Protein AF-0000000083341032 (afdb_homodimer)

Nearest PDB structures (foldseek):
  3cwc-assembly1_B  TM=8.552E-01  e=5.521E-48  Salmonella enterica subsp. enterica serovar Typhimurium str. LT2
  3cwc-assembly1_A  TM=8.617E-01  e=7.287E-45  Salmonella enterica subsp. enterica serovar Typhimurium str. LT2
  1to6-assembly1_A  TM=8.895E-01  e=3.677E-39  Neisseria meningitidis serogroup A
  4n9q-assembly1_A  TM=3.376E-01  e=5.194E-02  Pseudomonas aeruginosa PAO1
  8jbt-assembly1_A  TM=3.805E-01  e=2.911E+00  Chloracidobacterium thermophilum

Sequence (762 aa):
MTTYLIAPDSFKGSLEAHQFCQIAENVIQQINPQAKVISRPMSDGGEGFVDSFIHAGVAERQSLWVSGPLGRRVKANFAWQADSKTAIIEMAQASGITKVRREELNPLSTHSFGTGQLIEAAIELGAENIILGLGGSATNDGGAGALMALGIEMLDANNKPIGLGGRSLSDIAKIAPVPSKLKRLNWKIACDVTNPLLGEDGATAVFGPQKGATTEQLNALENAMHNYANVLEQHSQKTVRDHAGAGAAGGMAAGFMALFDAELVPGFELLQQTLQLNSLLEQHQVDWIITGEGRMDEQTRFGKLPLRIAQLGQQYQVPSIAICGSLGCGVNELPEFKAIFSIVNQILSETEAMQHAPYLLEQTLSSIIALLECNASNAENMTTYLIAPDSFKGSLEAHQFCQIAENVIQQINPQAKVISRPMSDGGEGFVDSFIHAGVAERQSLWVSGPLGRRVKANFAWQADSKTAIIEMAQASGITKVRREELNPLSTHSFGTGQLIEAAIELGAENIILGLGGSATNDGGAGALMALGIEMLDANNKPIGLGGRSLSDIAKIAPVPSKLKRLNWKIACDVTNPLLGEDGATAVFGPQKGATTEQLNALENAMHNYANVLEQHSQKTVRDHAGAGAAGGMAAGFMALFDAELVPGFELLQQTLQLNSLLEQHQVDWIITGEGRMDEQTRFGKLPLRIAQLGQQYQVPSIAICGSLGCGVNELPEFKAIFSIVNQILSETEAMQHAPYLLEQTLSSIIALLECNASNAEN

InterPro domains:
  IPR004381 Glycerate kinase [PF02595] (5-372)
  IPR004381 Glycerate kinase [PIRSF006078] (3-371)
  IPR004381 Glycerate kinase [PTHR21599] (5-375)
  IPR004381 Glycerate kinase [TIGR00045] (5-373)
  IPR018193 Glycerate kinase, flavodoxin-like fold [G3DSA:3.90.1510.10] (43-275)
  IPR018197 Glycerate kinase, restriction-enzyme-like fold [G3DSA:3.40.50.10350] (5-362)
  IPR036129 Glycerate kinase superfamily [SSF110738] (4-372)

pLDDT: mean 92.73, std 9.0, range [33.53, 98.75]

Foldseek 3Di:
DAEEEEEACAAPLFGHQVLLLVLLVVLLCVQPVPYHYHYQYADFLAPCLQVRCVVLVQWDKDWDWFAAQQGDIAIAIWTAHPVQLEIEEEQCRGFFLVVDDPVRQDQQRGASLRSLVVVVVSVVVPHQEYEHRQPRGLYQQLNQNSQVNVPKFFQFPVRHGFDGGLLRLQRGDAIDDDDVSLQRGAAEYRFDFFFFCADCRHLLNPVVVVSPADPVRSVSSRNSSVSNQVRLCVVQVDRRRNGTRCRGNNRNNSNCCRRRVYHYDGSLVVSCVSSVVVVVLVVDPHQEYEYEYAEDAPCVVVPDNQLVVLVSCVVSVHAYEYEYQYYHDACVSRVSHPHYYHLDDDDDDPVVSSHCVSVSSSVVSNVVSNVVVVVVVVVVD/DAEEEEEACAAPLFGHQVLLLVLLVVLLCVQPVPYHYHYQYADFLAPCLQVRLVVLVQWDKDWDWFAAQQGDIAIAIWTAHPVQLEIEEEQCRGFFLVVADPVGQDQQRTASLRSLVVVVVSVVVPHQEYEHRQPRGLYQQLNQNSQVNVPKFFQFPVRDGFDGGLLRLQRGDAIHDDDVSLQRGAAEYRFDFFFFCADCRHLLNPVVVVSPADPVRSVSSRNSSVSNQVRLCVVQVDRRRNGTRCRGNNRNNVNCCSRRVYHYDGSLVVSCVSSVVVVVLVVDPHQEYEYEYAEDAPCVVVPDNQLVVLVSCVVSVHAYEYEYQYYHDACVSRVSHPHYYHLDDDDDDPVVSSHCVSVSSSVVSNVVSNVVVVVVVVVVD

Organism: NCBI:txid2580412

Structure (mmCIF, N/CA/C/O backbone):
data_AF-0000000083341032-model_v1
#
loop_
_entity.id
_entity.type
_entity.pdbx_description
1 polymer 'Glycerate kinase'
#
loop_
_atom_site.group_PDB
_atom_site.id
_atom_site.type_symbol
_atom_site.label_atom_id
_atom_site.label_alt_id
_atom_site.label_comp_id
_atom_site.label_asym_id
_atom_site.label_entity_id
_atom_site.label_seq_id
_atom_site.pdbx_PDB_ins_code
_atom_site.Cartn_x
_atom_site.Cartn_y
_atom_site.Cartn_z
_atom_site.occupancy
_atom_site.B_iso_or_equiv
_atom_site.auth_seq_id
_atom_site.auth_comp_id
_atom_site.auth_asym_id
_atom_site.auth_atom_id
_atom_site.pdbx_PDB_model_num
ATOM 1 N N . MET A 1 1 ? -28.641 7.266 -1.596 1 83.5 1 MET A N 1
ATOM 2 C CA . MET A 1 1 ? -27.516 8.055 -2.088 1 83.5 1 MET A CA 1
ATOM 3 C C . MET A 1 1 ? -26.391 8.117 -1.051 1 83.5 1 MET A C 1
ATOM 5 O O . MET A 1 1 ? -26.625 8.469 0.104 1 83.5 1 MET A O 1
ATOM 9 N N . THR A 1 2 ? -25.25 7.574 -1.378 1 92.31 2 THR A N 1
ATOM 10 C CA . THR A 1 2 ? -24.156 7.543 -0.421 1 92.31 2 THR A CA 1
ATOM 11 C C . THR A 1 2 ? -23.516 8.922 -0.283 1 92.31 2 THR A C 1
ATOM 13 O O . THR A 1 2 ? -23.312 9.617 -1.28 1 92.31 2 THR A O 1
ATOM 16 N N . THR A 1 3 ? -23.375 9.422 0.926 1 95.94 3 THR A N 1
ATOM 17 C CA . THR A 1 3 ? -22.75 10.719 1.201 1 95.94 3 THR A CA 1
ATOM 18 C C . THR A 1 3 ? -21.375 10.531 1.836 1 95.94 3 THR A C 1
ATOM 20 O O . THR A 1 3 ? -21.234 9.828 2.842 1 95.94 3 THR A O 1
ATOM 23 N N . TYR A 1 4 ? -20.391 11.195 1.211 1 97 4 TYR A N 1
ATOM 24 C CA . TYR A 1 4 ? -19.016 11.117 1.686 1 97 4 TYR A CA 1
ATOM 25 C C . TYR A 1 4 ? -18.562 12.461 2.248 1 97 4 TYR A C 1
ATOM 27 O O . TYR A 1 4 ? -18.797 13.508 1.641 1 97 4 TYR A O 1
ATOM 35 N N . LEU A 1 5 ? -17.969 12.477 3.412 1 96.5 5 LEU A N 1
ATOM 36 C CA . LEU A 1 5 ? -17.172 13.602 3.902 1 96.5 5 LEU A CA 1
ATOM 37 C C . LEU A 1 5 ? -15.68 13.352 3.701 1 96.5 5 LEU A C 1
ATOM 39 O O . LEU A 1 5 ? -15.125 12.398 4.262 1 96.5 5 LEU A O 1
ATOM 43 N N . ILE A 1 6 ? -15.055 14.188 2.867 1 97.19 6 ILE A N 1
ATOM 44 C CA . ILE A 1 6 ? -13.617 14.109 2.623 1 97.19 6 ILE A CA 1
ATOM 45 C C . ILE A 1 6 ? -12.898 15.18 3.438 1 97.19 6 ILE A C 1
ATOM 47 O O . ILE A 1 6 ? -13.031 16.375 3.16 1 97.19 6 ILE A O 1
ATOM 51 N N . ALA A 1 7 ? -12.125 14.734 4.477 1 94.69 7 ALA A N 1
ATOM 52 C CA . ALA A 1 7 ? -11.508 15.68 5.395 1 94.69 7 ALA A CA 1
ATOM 53 C C . ALA A 1 7 ? -10.062 15.289 5.691 1 94.69 7 ALA A C 1
ATOM 55 O O . ALA A 1 7 ? -9.711 15.016 6.84 1 94.69 7 ALA A O 1
ATOM 56 N N . PRO A 1 8 ? -9.172 15.391 4.695 1 95.38 8 PRO A N 1
ATOM 57 C CA . PRO A 1 8 ? -7.773 14.977 4.867 1 95.38 8 PRO A CA 1
ATOM 58 C C . PRO A 1 8 ? -6.867 16.125 5.301 1 95.38 8 PRO A C 1
ATOM 60 O O . PRO A 1 8 ? -7.238 17.297 5.164 1 95.38 8 PRO A O 1
ATOM 63 N N . ASP A 1 9 ? -5.746 15.727 5.883 1 90.75 9 ASP A N 1
ATOM 64 C CA . ASP A 1 9 ? -4.602 16.625 5.98 1 90.75 9 ASP A CA 1
ATOM 65 C C . ASP A 1 9 ? -3.725 16.547 4.734 1 90.75 9 ASP A C 1
ATOM 67 O O . ASP A 1 9 ? -3.926 15.664 3.887 1 90.75 9 ASP A O 1
ATOM 71 N N . SER A 1 10 ? -2.826 17.469 4.656 1 89.19 10 SER A N 1
ATOM 72 C CA . SER A 1 10 ? -1.879 17.422 3.549 1 89.19 10 SER A CA 1
ATOM 73 C C . SER A 1 10 ? -0.861 16.312 3.74 1 89.19 10 SER A C 1
ATOM 75 O O . SER A 1 10 ? -0.614 15.867 4.867 1 89.19 10 SER A O 1
ATOM 77 N N . PHE A 1 11 ? -0.47 15.727 2.588 1 91.5 11 PHE A N 1
ATOM 78 C CA . PHE A 1 11 ? 0.747 14.93 2.586 1 91.5 11 PHE A CA 1
ATOM 79 C C . PHE A 1 11 ? 1.978 15.812 2.41 1 91.5 11 PHE A C 1
ATOM 81 O O . PHE A 1 11 ? 2.326 16.172 1.288 1 91.5 11 PHE A O 1
ATOM 88 N N . LYS A 1 12 ? 2.578 16.125 3.494 1 77.88 12 LYS A N 1
ATOM 89 C CA . LYS A 1 12 ? 3.633 17.141 3.51 1 77.88 12 LYS A CA 1
ATOM 90 C C . LYS A 1 12 ? 4.633 16.906 2.379 1 77.88 12 LYS A C 1
ATOM 92 O O . LYS A 1 12 ? 5.203 15.828 2.258 1 77.88 12 LYS A O 1
ATOM 97 N N . GLY A 1 13 ? 4.766 17.875 1.498 1 77.56 13 GLY A N 1
ATOM 98 C CA . GLY A 1 13 ? 5.75 17.844 0.428 1 77.56 13 GLY A CA 1
ATOM 99 C C . GLY A 1 13 ? 5.281 17.094 -0.798 1 77.56 13 GLY A C 1
ATOM 100 O O . GLY A 1 13 ? 6 17.016 -1.798 1 77.56 13 GLY A O 1
ATOM 101 N N . SER A 1 14 ? 4.105 16.578 -0.773 1 88.06 14 SER A N 1
ATOM 102 C CA . SER A 1 14 ? 3.719 15.688 -1.86 1 88.06 14 SER A CA 1
ATOM 103 C C . SER A 1 14 ? 2.314 16 -2.363 1 88.06 14 SER A C 1
ATOM 105 O O . SER A 1 14 ? 2.092 16.125 -3.57 1 88.06 14 SER A O 1
ATOM 107 N N . LEU A 1 15 ? 1.369 16.156 -1.461 1 91.75 15 LEU A N 1
ATOM 108 C CA . LEU A 1 15 ? -0.033 16.328 -1.826 1 91.75 15 LEU A CA 1
ATOM 109 C C . LEU A 1 15 ? -0.73 17.297 -0.876 1 91.75 15 LEU A C 1
ATOM 111 O O . LEU A 1 15 ? -0.758 17.078 0.336 1 91.75 15 LEU A O 1
ATOM 115 N N . GLU A 1 16 ? -1.306 18.375 -1.397 1 90.19 16 GLU A N 1
ATOM 116 C CA . GLU A 1 16 ? -2.088 19.297 -0.583 1 90.19 16 GLU A CA 1
ATOM 117 C C . GLU A 1 16 ? -3.453 18.703 -0.237 1 90.19 16 GLU A C 1
ATOM 119 O O . GLU A 1 16 ? -3.984 17.875 -0.98 1 90.19 16 GLU A O 1
ATOM 124 N N . ALA A 1 17 ? -4 19.203 0.824 1 92.62 17 ALA A N 1
ATOM 125 C CA . ALA A 1 17 ? -5.281 18.672 1.289 1 92.62 17 ALA A CA 1
ATOM 126 C C . ALA A 1 17 ? -6.375 18.891 0.246 1 92.62 17 ALA A C 1
ATOM 128 O O . ALA A 1 17 ? -7.207 18 0.019 1 92.62 17 ALA A O 1
ATOM 129 N N . HIS A 1 18 ? -6.379 20.016 -0.402 1 91.38 18 HIS A N 1
ATOM 130 C CA . HIS A 1 18 ? -7.418 20.297 -1.389 1 91.38 18 HIS A CA 1
ATOM 131 C C . HIS A 1 18 ? -7.266 19.406 -2.613 1 91.38 18 HIS A C 1
ATOM 133 O O . HIS A 1 18 ? -8.266 19.016 -3.232 1 91.38 18 HIS A O 1
ATOM 139 N N . GLN A 1 19 ? -6.031 19.062 -2.945 1 93.88 19 GLN A N 1
ATOM 140 C CA . GLN A 1 19 ? -5.801 18.125 -4.047 1 93.88 19 GLN A CA 1
ATOM 141 C C . GLN A 1 19 ? -6.352 16.75 -3.725 1 93.88 19 GLN A C 1
ATOM 143 O O . GLN A 1 19 ? -6.961 16.094 -4.578 1 93.88 19 GLN A O 1
ATOM 148 N N . PHE A 1 20 ? -6.082 16.391 -2.516 1 97 20 PHE A N 1
ATOM 149 C CA . PHE A 1 20 ? -6.664 15.133 -2.049 1 97 20 PHE A CA 1
ATOM 150 C C . PHE A 1 20 ? -8.18 15.141 -2.24 1 97 20 PHE A C 1
ATOM 152 O O . PHE A 1 20 ? -8.742 14.195 -2.799 1 97 20 PHE A O 1
ATOM 159 N N . CYS A 1 21 ? -8.844 16.156 -1.819 1 96.62 21 CYS A N 1
ATOM 160 C CA . CYS A 1 21 ? -10.289 16.297 -1.922 1 96.62 21 CYS A CA 1
ATOM 161 C C . CYS A 1 21 ? -10.742 16.219 -3.375 1 96.62 21 CYS A C 1
ATOM 163 O O . CYS A 1 21 ? -11.711 15.531 -3.697 1 96.62 21 CYS A O 1
ATOM 165 N N . GLN A 1 22 ? -10.023 16.891 -4.199 1 96.06 22 GLN A N 1
ATOM 166 C CA . GLN A 1 22 ? -10.391 16.922 -5.609 1 96.06 22 GLN A CA 1
ATOM 167 C C . GLN A 1 22 ? -10.281 15.531 -6.234 1 96.06 22 GLN A C 1
ATOM 169 O O . GLN A 1 22 ? -11.18 15.102 -6.969 1 96.06 22 GLN A O 1
ATOM 174 N N . ILE A 1 23 ? -9.227 14.836 -5.957 1 98 23 ILE A N 1
ATOM 175 C CA . ILE A 1 23 ? -9.008 13.492 -6.484 1 98 23 ILE A CA 1
ATOM 176 C C . ILE A 1 23 ? -10.102 12.555 -5.977 1 98 23 ILE A C 1
ATOM 178 O O . ILE A 1 23 ? -10.68 11.789 -6.75 1 98 23 ILE A O 1
ATOM 182 N N . ALA A 1 24 ? -10.391 12.648 -4.691 1 98.5 24 ALA A N 1
ATOM 183 C CA . ALA A 1 24 ? -11.422 11.805 -4.098 1 98.5 24 ALA A CA 1
ATOM 184 C C . ALA A 1 24 ? -12.781 12.078 -4.734 1 98.5 24 ALA A C 1
ATOM 186 O O . ALA A 1 24 ? -13.516 11.148 -5.066 1 98.5 24 ALA A O 1
ATOM 187 N N . GLU A 1 25 ? -13.117 13.336 -4.875 1 97.75 25 GLU A N 1
ATOM 188 C CA . GLU A 1 25 ? -14.391 13.711 -5.484 1 97.75 25 GLU A CA 1
ATOM 189 C C . GLU A 1 25 ? -14.508 13.148 -6.898 1 97.75 25 GLU A C 1
ATOM 191 O O . GLU A 1 25 ? -15.539 12.586 -7.262 1 97.75 25 GLU A O 1
ATOM 196 N N . ASN A 1 26 ? -13.461 13.305 -7.648 1 98.12 26 ASN A N 1
ATOM 197 C CA . ASN A 1 26 ? -13.461 12.805 -9.023 1 98.12 26 ASN A CA 1
ATOM 198 C C . ASN A 1 26 ? -13.656 11.297 -9.062 1 98.12 26 ASN A C 1
ATOM 200 O O . ASN A 1 26 ? -14.477 10.789 -9.844 1 98.12 26 ASN A O 1
ATOM 204 N N . VAL A 1 27 ? -12.898 10.57 -8.258 1 98.06 27 VAL A N 1
ATOM 205 C CA . VAL A 1 27 ? -12.977 9.117 -8.227 1 98.06 27 VAL A CA 1
ATOM 206 C C . VAL A 1 27 ? -14.383 8.68 -7.812 1 98.06 27 VAL A C 1
ATOM 208 O O . VAL A 1 27 ? -14.984 7.805 -8.438 1 98.06 27 VAL A O 1
ATOM 211 N N . ILE A 1 28 ? -14.977 9.297 -6.762 1 98 28 ILE A N 1
ATOM 212 C CA . ILE A 1 28 ? -16.297 8.945 -6.242 1 98 28 ILE A CA 1
ATOM 213 C C . ILE A 1 28 ? -17.359 9.195 -7.309 1 98 28 ILE A C 1
ATOM 215 O O . ILE A 1 28 ? -18.203 8.344 -7.566 1 98 28 ILE A O 1
ATOM 219 N N . GLN A 1 29 ? -17.25 10.328 -7.973 1 97.44 29 GLN A N 1
ATOM 220 C CA . GLN A 1 29 ? -18.25 10.703 -8.961 1 97.44 29 GLN A CA 1
ATOM 221 C C . GLN A 1 29 ? -18.172 9.82 -10.203 1 97.44 29 GLN A C 1
ATOM 223 O O . GLN A 1 29 ? -19.188 9.539 -10.844 1 97.44 29 GLN A O 1
ATOM 228 N N . GLN A 1 30 ? -16.984 9.398 -10.578 1 96.44 30 GLN A N 1
ATOM 229 C CA . GLN A 1 30 ? -16.812 8.477 -11.695 1 96.44 30 GLN A CA 1
ATOM 230 C C . GLN A 1 30 ? -17.469 7.133 -11.406 1 96.44 30 GLN A C 1
ATOM 232 O O . GLN A 1 30 ? -18.062 6.52 -12.297 1 96.44 30 GLN A O 1
ATOM 237 N N . ILE A 1 31 ? -17.406 6.688 -10.211 1 95.31 31 ILE A N 1
ATOM 238 C CA . ILE A 1 31 ? -17.922 5.379 -9.828 1 95.31 31 ILE A CA 1
ATOM 239 C C . ILE A 1 31 ? -19.422 5.48 -9.523 1 95.31 31 ILE A C 1
ATOM 241 O O . ILE A 1 31 ? -20.203 4.621 -9.93 1 95.31 31 ILE A O 1
ATOM 245 N N . ASN A 1 32 ? -19.828 6.551 -8.805 1 96.38 32 ASN A N 1
ATOM 246 C CA . ASN A 1 32 ? -21.234 6.812 -8.461 1 96.38 32 ASN A CA 1
ATOM 247 C C . ASN A 1 32 ? -21.578 8.289 -8.633 1 96.38 32 ASN A C 1
ATOM 249 O O . ASN A 1 32 ? -21.469 9.07 -7.691 1 96.38 32 ASN A O 1
ATOM 253 N N . PRO A 1 33 ? -22.094 8.625 -9.734 1 96.12 33 PRO A N 1
ATOM 254 C CA . PRO A 1 33 ? -22.422 10.023 -10.023 1 96.12 33 PRO A CA 1
ATOM 255 C C . PRO A 1 33 ? -23.484 10.594 -9.094 1 96.12 33 PRO A C 1
ATOM 257 O O . PRO A 1 33 ? -23.641 11.812 -9 1 96.12 33 PRO A O 1
ATOM 260 N N . GLN A 1 34 ? -24.156 9.727 -8.414 1 95.44 34 GLN A N 1
ATOM 261 C CA . GLN A 1 34 ? -25.25 10.18 -7.559 1 95.44 34 GLN A CA 1
ATOM 262 C C . GLN A 1 34 ? -24.766 10.422 -6.133 1 95.44 34 GLN A C 1
ATOM 264 O O . GLN A 1 34 ? -25.484 10.984 -5.309 1 95.44 34 GLN A O 1
ATOM 269 N N . ALA A 1 35 ? -23.609 9.977 -5.852 1 96 35 ALA A N 1
ATOM 270 C CA . ALA A 1 35 ? -23.078 10.156 -4.5 1 96 35 ALA A CA 1
ATOM 271 C C . ALA A 1 35 ? -22.859 11.633 -4.18 1 96 35 ALA A C 1
ATOM 273 O O . ALA A 1 35 ? -22.5 12.414 -5.059 1 96 35 ALA A O 1
ATOM 274 N N . LYS A 1 36 ? -23.141 12.055 -2.965 1 95.94 36 LYS A N 1
ATOM 275 C CA . LYS A 1 36 ? -22.844 13.398 -2.477 1 95.94 36 LYS A CA 1
ATOM 276 C C . LYS A 1 36 ? -21.469 13.445 -1.81 1 95.94 36 LYS A C 1
ATOM 278 O O . LYS A 1 36 ? -21.141 12.586 -0.991 1 95.94 36 LYS A O 1
ATOM 283 N N . VAL A 1 37 ? -20.703 14.445 -2.246 1 96.38 37 VAL A N 1
ATOM 284 C CA . VAL A 1 37 ? -19.359 14.586 -1.686 1 96.38 37 VAL A CA 1
ATOM 285 C C . VAL A 1 37 ? -19.219 15.945 -1.012 1 96.38 37 VAL A C 1
ATOM 287 O O . VAL A 1 37 ? -19.438 16.984 -1.639 1 96.38 37 VAL A O 1
ATOM 290 N N . ILE A 1 38 ? -18.922 15.953 0.25 1 94 38 ILE A N 1
ATOM 291 C CA . ILE A 1 38 ? -18.609 17.156 1.015 1 94 38 ILE A CA 1
ATOM 292 C C . ILE A 1 38 ? -17.094 17.203 1.275 1 94 38 ILE A C 1
ATOM 294 O O . ILE A 1 38 ? -16.547 16.359 1.988 1 94 38 ILE A O 1
ATOM 298 N N . SER A 1 39 ? -16.453 18.203 0.685 1 93.88 39 SER A N 1
ATOM 299 C CA . SER A 1 39 ? -15.008 18.328 0.798 1 93.88 39 SER A CA 1
ATOM 300 C C . SER A 1 39 ? -14.625 19.375 1.845 1 93.88 39 SER A C 1
ATOM 302 O O . SER A 1 39 ? -15.086 20.516 1.783 1 93.88 39 SER A O 1
ATOM 304 N N . ARG A 1 40 ? -13.812 18.938 2.812 1 90.75 40 ARG A N 1
ATOM 305 C CA . ARG A 1 40 ? -13.289 19.812 3.859 1 90.75 40 ARG A CA 1
ATOM 306 C C . ARG A 1 40 ? -11.797 19.594 4.051 1 90.75 40 ARG A C 1
ATOM 308 O O . ARG A 1 40 ? -11.367 19 5.043 1 90.75 40 ARG A O 1
ATOM 315 N N . PRO A 1 41 ? -11.008 20.172 3.104 1 91.81 41 PRO A N 1
ATOM 316 C CA . PRO A 1 41 ? -9.562 20.062 3.332 1 91.81 41 PRO A CA 1
ATOM 317 C C . PRO A 1 41 ? -9.133 20.625 4.688 1 91.81 41 PRO A C 1
ATOM 319 O O . PRO A 1 41 ? -9.555 21.719 5.07 1 91.81 41 PRO A O 1
ATOM 322 N N . MET A 1 42 ? -8.266 19.844 5.352 1 89.19 42 MET A N 1
ATOM 323 C CA . MET A 1 42 ? -7.914 20.203 6.723 1 89.19 42 MET A CA 1
ATOM 324 C C . MET A 1 42 ? -6.477 20.703 6.805 1 89.19 42 MET A C 1
ATOM 326 O O . MET A 1 42 ? -5.73 20.609 5.828 1 89.19 42 MET A O 1
ATOM 330 N N . SER A 1 43 ? -6.18 21.328 7.938 1 84.5 43 SER A N 1
ATOM 331 C CA . SER A 1 43 ? -4.84 21.812 8.25 1 84.5 43 SER A CA 1
ATOM 332 C C . SER A 1 43 ? -4.668 22.031 9.75 1 84.5 43 SER A C 1
ATOM 334 O O . SER A 1 43 ? -5.633 22.328 10.453 1 84.5 43 SER A O 1
ATOM 336 N N . ASP A 1 44 ? -3.469 21.859 10.234 1 77.25 44 ASP A N 1
ATOM 337 C CA . ASP A 1 44 ? -3.201 22.078 11.648 1 77.25 44 ASP A CA 1
ATOM 338 C C . ASP A 1 44 ? -2.695 23.5 11.898 1 77.25 44 ASP A C 1
ATOM 340 O O . ASP A 1 44 ? -2.105 23.781 12.945 1 77.25 44 ASP A O 1
ATOM 344 N N . GLY A 1 45 ? -2.893 24.344 11.008 1 80.19 45 GLY A N 1
ATOM 345 C CA . GLY A 1 45 ? -2.438 25.719 11.148 1 80.19 45 GLY A CA 1
ATOM 346 C C . GLY A 1 45 ? -1.29 26.078 10.227 1 80.19 45 GLY A C 1
ATOM 347 O O . GLY A 1 45 ? -0.881 27.234 10.141 1 80.19 45 GLY A O 1
ATOM 348 N N . GLY A 1 46 ? -0.902 25.094 9.625 1 79.44 46 GLY A N 1
ATOM 349 C CA . GLY A 1 46 ? 0.164 25.281 8.656 1 79.44 46 GLY A CA 1
ATOM 350 C C . GLY A 1 46 ? -0.344 25.469 7.238 1 79.44 46 GLY A C 1
ATOM 351 O O . GLY A 1 46 ? -1.294 26.219 7.004 1 79.44 46 GLY A O 1
ATOM 352 N N . GLU A 1 47 ? 0.375 24.875 6.406 1 77.81 47 GLU A N 1
ATOM 353 C CA . GLU A 1 47 ? 0.048 24.969 4.988 1 77.81 47 GLU A CA 1
ATOM 354 C C . GLU A 1 47 ? -1.372 24.484 4.715 1 77.81 47 GLU A C 1
ATOM 356 O O . GLU A 1 47 ? -1.777 23.422 5.203 1 77.81 47 GLU A O 1
ATOM 361 N N . GLY A 1 48 ? -2.117 25.391 4.043 1 86.06 48 GLY A N 1
ATOM 362 C CA . GLY A 1 48 ? -3.469 25.016 3.654 1 86.06 48 GLY A CA 1
ATOM 363 C C . GLY A 1 48 ? -4.523 25.484 4.648 1 86.06 48 GLY A C 1
ATOM 364 O O . GLY A 1 48 ? -5.719 25.281 4.426 1 86.06 48 GLY A O 1
ATOM 365 N N . PHE A 1 49 ? -4.074 26.062 5.711 1 88.25 49 PHE A N 1
ATOM 366 C CA . PHE A 1 49 ? -4.984 26.5 6.762 1 88.25 49 PHE A CA 1
ATOM 367 C C . PHE A 1 49 ? -5.992 27.5 6.219 1 88.25 49 PHE A C 1
ATOM 369 O O . PHE A 1 49 ? -7.203 27.344 6.41 1 88.25 49 PHE A O 1
ATOM 376 N N . VAL A 1 50 ? -5.543 28.469 5.488 1 91.44 50 VAL A N 1
ATOM 377 C CA . VAL A 1 50 ? -6.395 29.484 4.879 1 91.44 50 VAL A CA 1
ATOM 378 C C . VAL A 1 50 ? -7.301 28.828 3.834 1 91.44 50 VAL A C 1
ATOM 380 O O . VAL A 1 50 ? -8.508 29.094 3.803 1 91.44 50 VAL A O 1
ATOM 383 N N . ASP A 1 51 ? -6.77 27.969 3.092 1 89.06 51 ASP A N 1
ATOM 384 C CA . ASP A 1 51 ? -7.5 27.312 2.018 1 89.06 51 ASP A CA 1
ATOM 385 C C . ASP A 1 51 ? -8.641 26.469 2.572 1 89.06 51 ASP A C 1
ATOM 387 O O . ASP A 1 51 ? -9.688 26.328 1.934 1 89.06 51 ASP A O 1
ATOM 391 N N . SER A 1 52 ? -8.43 25.922 3.711 1 88.62 52 SER A N 1
ATOM 392 C CA . SER A 1 52 ? -9.461 25.094 4.336 1 88.62 52 SER A CA 1
ATOM 393 C C . SER A 1 52 ? -10.758 25.891 4.523 1 88.62 52 SER A C 1
ATOM 395 O O . SER A 1 52 ? -11.844 25.375 4.254 1 88.62 52 SER A O 1
ATOM 397 N N . PHE A 1 53 ? -10.625 27.125 4.852 1 86.94 53 PHE A N 1
ATOM 398 C CA . PHE A 1 53 ? -11.789 27.953 5.117 1 86.94 53 PHE A CA 1
ATOM 399 C C . PHE A 1 53 ? -12.422 28.438 3.812 1 86.94 53 PHE A C 1
ATOM 401 O O . PHE A 1 53 ? -13.648 28.516 3.705 1 86.94 53 PHE A O 1
ATOM 408 N N . ILE A 1 54 ? -11.594 28.656 2.902 1 89.19 54 ILE A N 1
ATOM 409 C CA . ILE A 1 54 ? -12.062 29.141 1.609 1 89.19 54 ILE A CA 1
ATOM 410 C C . ILE A 1 54 ? -12.812 28.031 0.88 1 89.19 54 ILE A C 1
ATOM 412 O O . ILE A 1 54 ? -13.914 28.234 0.372 1 89.19 54 ILE A O 1
ATOM 416 N N . HIS A 1 55 ? -12.25 26.891 0.913 1 84.62 55 HIS A N 1
ATOM 417 C CA . HIS A 1 55 ? -12.836 25.75 0.217 1 84.62 55 HIS A CA 1
ATOM 418 C C . HIS A 1 55 ? -14.18 25.359 0.827 1 84.62 55 HIS A C 1
ATOM 420 O O . HIS A 1 55 ? -15.078 24.906 0.117 1 84.62 55 HIS A O 1
ATOM 426 N N . ALA A 1 56 ? -14.305 25.578 2.127 1 82.19 56 ALA A N 1
ATOM 427 C CA . ALA A 1 56 ? -15.547 25.25 2.826 1 82.19 56 ALA A CA 1
ATOM 428 C C . ALA A 1 56 ? -16.625 26.297 2.531 1 82.19 56 ALA A C 1
ATOM 430 O O . ALA A 1 56 ? -17.797 26.094 2.857 1 82.19 56 ALA A O 1
ATOM 431 N N . GLY A 1 57 ? -16.234 27.391 1.942 1 81.88 57 GLY A N 1
ATOM 432 C CA . GLY A 1 57 ? -17.172 28.453 1.6 1 81.88 57 GLY A CA 1
ATOM 433 C C . GLY A 1 57 ? -17.531 29.328 2.777 1 81.88 57 GLY A C 1
ATOM 434 O O . GLY A 1 57 ? -18.5 30.078 2.725 1 81.88 57 GLY A O 1
ATOM 435 N N . VAL A 1 58 ? -16.734 29.281 3.766 1 83.44 58 VAL A N 1
ATOM 436 C CA . VAL A 1 58 ? -17.125 30.016 4.969 1 83.44 58 VAL A CA 1
ATOM 437 C C . VAL A 1 58 ? -16.312 31.312 5.082 1 83.44 58 VAL A C 1
ATOM 439 O O . VAL A 1 58 ? -16.516 32.094 6.012 1 83.44 58 VAL A O 1
ATOM 442 N N . ALA A 1 59 ? -15.344 31.469 4.176 1 91.12 59 ALA A N 1
ATOM 443 C CA . ALA A 1 59 ? -14.531 32.688 4.148 1 91.12 59 ALA A CA 1
ATOM 444 C C . ALA A 1 59 ? -14.148 33.062 2.719 1 91.12 59 ALA A C 1
ATOM 446 O O . ALA A 1 59 ? -14.18 32.188 1.821 1 91.12 59 ALA A O 1
ATOM 447 N N . GLU A 1 60 ? -13.883 34.281 2.537 1 95.62 60 GLU A N 1
ATOM 448 C CA . GLU A 1 60 ? -13.469 34.781 1.229 1 95.62 60 GLU A CA 1
ATOM 449 C C . GLU A 1 60 ? -11.961 35 1.174 1 95.62 60 GLU A C 1
ATOM 451 O O . GLU A 1 60 ? -11.359 35.469 2.141 1 95.62 60 GLU A O 1
ATOM 456 N N . ARG A 1 61 ? -11.406 34.75 -0.011 1 96.38 61 ARG A N 1
ATOM 457 C CA . ARG A 1 61 ? -9.977 34.938 -0.206 1 96.38 61 ARG A CA 1
ATOM 458 C C . ARG A 1 61 ? -9.641 36.406 -0.405 1 96.38 61 ARG A C 1
ATOM 460 O O . ARG A 1 61 ? -10.281 37.094 -1.205 1 96.38 61 ARG A O 1
ATOM 467 N N . GLN A 1 62 ? -8.766 36.875 0.346 1 97.62 62 GLN A N 1
ATOM 468 C CA . GLN A 1 62 ? -8.148 38.188 0.149 1 97.62 62 GLN A CA 1
ATOM 469 C C . GLN A 1 62 ? -6.676 38.062 -0.241 1 97.62 62 GLN A C 1
ATOM 471 O O . GLN A 1 62 ? -5.934 37.281 0.383 1 97.62 62 GLN A O 1
ATOM 476 N N . SER A 1 63 ? -6.258 38.75 -1.308 1 97.38 63 SER A N 1
ATOM 477 C CA . SER A 1 63 ? -4.883 38.656 -1.788 1 97.38 63 SER A CA 1
ATOM 478 C C . SER A 1 63 ? -4.18 40 -1.756 1 97.38 63 SER A C 1
ATOM 480 O O . SER A 1 63 ? -4.789 41.031 -2.053 1 97.38 63 SER A O 1
ATOM 482 N N . LEU A 1 64 ? -2.912 39.938 -1.401 1 96.5 64 LEU A N 1
ATOM 483 C CA . LEU A 1 64 ? -2.107 41.156 -1.442 1 96.5 64 LEU A CA 1
ATOM 484 C C . LEU A 1 64 ? -0.624 40.812 -1.547 1 96.5 64 LEU A C 1
ATOM 486 O O . LEU A 1 64 ? -0.22 39.688 -1.298 1 96.5 64 LEU A O 1
ATOM 490 N N . TRP A 1 65 ? 0.117 41.781 -2.014 1 98.06 65 TRP A N 1
ATOM 491 C CA . TRP A 1 65 ? 1.57 41.656 -2.062 1 98.06 65 TRP A CA 1
ATOM 492 C C . TRP A 1 65 ? 2.199 42.156 -0.763 1 98.06 65 TRP A C 1
ATOM 494 O O . TRP A 1 65 ? 1.895 43.25 -0.291 1 98.06 65 TRP A O 1
ATOM 504 N N . VAL A 1 66 ? 3.037 41.312 -0.208 1 98.38 66 VAL A N 1
ATOM 505 C CA . VAL A 1 66 ? 3.699 41.656 1.047 1 98.38 66 VAL A CA 1
ATOM 506 C C . VAL A 1 66 ? 5.18 41.312 0.963 1 98.38 66 VAL A C 1
ATOM 508 O O . VAL A 1 66 ? 5.637 40.75 -0.034 1 98.38 66 VAL A O 1
ATOM 511 N N . SER A 1 67 ? 5.906 41.75 2.012 1 98.12 67 SER A N 1
ATOM 512 C CA . SER A 1 67 ? 7.32 41.375 2.092 1 98.12 67 SER A CA 1
ATOM 513 C C . SER A 1 67 ? 7.508 39.906 2.414 1 98.12 67 SER A C 1
ATOM 515 O O . SER A 1 67 ? 6.918 39.406 3.369 1 98.12 67 SER A O 1
ATOM 517 N N . GLY A 1 68 ? 8.297 39.281 1.595 1 98 68 GLY A N 1
ATOM 518 C CA . GLY A 1 68 ? 8.656 37.906 1.907 1 98 68 GLY A CA 1
ATOM 519 C C . GLY A 1 68 ? 9.688 37.781 3.014 1 98 68 GLY A C 1
ATOM 520 O O . GLY A 1 68 ? 10.133 38.812 3.557 1 98 68 GLY A O 1
ATOM 521 N N . PRO A 1 69 ? 10.055 36.531 3.309 1 98.12 69 PRO A N 1
ATOM 522 C CA . PRO A 1 69 ? 10.953 36.312 4.441 1 98.12 69 PRO A CA 1
ATOM 523 C C . PRO A 1 69 ? 12.312 37 4.262 1 98.12 69 PRO A C 1
ATOM 525 O O . PRO A 1 69 ? 13.008 37.25 5.242 1 98.12 69 PRO A O 1
ATOM 528 N N . LEU A 1 70 ? 12.656 37.219 3.031 1 97.94 70 LEU A N 1
ATOM 529 C CA . LEU A 1 70 ? 13.945 37.844 2.748 1 97.94 70 LEU A CA 1
ATOM 530 C C . LEU A 1 70 ? 13.766 39.219 2.1 1 97.94 70 LEU A C 1
ATOM 532 O O . LEU A 1 70 ? 14.703 39.75 1.519 1 97.94 70 LEU A O 1
ATOM 536 N N . GLY A 1 71 ? 12.555 39.688 2.1 1 96.94 71 GLY A N 1
ATOM 537 C CA . GLY A 1 71 ? 12.328 41.031 1.665 1 96.94 71 GLY A CA 1
ATOM 538 C C . GLY A 1 71 ? 11.742 41.125 0.267 1 96.94 71 GLY A C 1
ATOM 539 O O . GLY A 1 71 ? 11.109 42.125 -0.081 1 96.94 71 GLY A O 1
ATOM 540 N N . ARG A 1 72 ? 11.992 40.156 -0.539 1 96.62 72 ARG A N 1
ATOM 541 C CA . ARG A 1 72 ? 11.383 40.156 -1.861 1 96.62 72 ARG A CA 1
ATOM 542 C C . ARG A 1 72 ? 9.859 40.031 -1.759 1 96.62 72 ARG A C 1
ATOM 544 O O . ARG A 1 72 ? 9.344 39.25 -0.955 1 96.62 72 ARG A O 1
ATOM 551 N N . ARG A 1 73 ? 9.219 40.719 -2.568 1 95.75 73 ARG A N 1
ATOM 552 C CA . ARG A 1 73 ? 7.762 40.719 -2.51 1 95.75 73 ARG A CA 1
ATOM 553 C C . ARG A 1 73 ? 7.184 39.375 -2.885 1 95.75 73 ARG A C 1
ATOM 555 O O . ARG A 1 73 ? 7.656 38.719 -3.822 1 95.75 73 ARG A O 1
ATOM 562 N N . VAL A 1 74 ? 6.109 39 -2.129 1 96.75 74 VAL A N 1
ATOM 563 C CA . VAL A 1 74 ? 5.402 37.75 -2.414 1 96.75 74 VAL A CA 1
ATOM 564 C C . VAL A 1 74 ? 3.893 38 -2.385 1 96.75 74 VAL A C 1
ATOM 566 O O . VAL A 1 74 ? 3.416 38.875 -1.674 1 96.75 74 VAL A O 1
ATOM 569 N N . LYS A 1 75 ? 3.188 37.281 -3.254 1 96.69 75 LYS A N 1
ATOM 570 C CA . LYS A 1 75 ? 1.731 37.281 -3.164 1 96.69 75 LYS A CA 1
ATOM 571 C C . LYS A 1 75 ? 1.249 36.375 -2.035 1 96.69 75 LYS A C 1
ATOM 573 O O . LYS A 1 75 ? 1.672 35.219 -1.935 1 96.69 75 LYS A O 1
ATOM 578 N N . ALA A 1 76 ? 0.471 36.906 -1.111 1 96.62 76 ALA A N 1
ATOM 579 C CA . ALA A 1 76 ? -0.033 36.156 0.035 1 96.62 76 ALA A CA 1
ATOM 580 C C . ALA A 1 76 ? -1.545 36.312 0.171 1 96.62 76 ALA A C 1
ATOM 582 O O . ALA A 1 76 ? -2.109 37.312 -0.23 1 96.62 76 ALA A O 1
ATOM 583 N N . ASN A 1 77 ? -2.168 35.25 0.688 1 96.38 77 ASN A N 1
ATOM 584 C CA . ASN A 1 77 ? -3.615 35.219 0.871 1 96.38 77 ASN A CA 1
ATOM 585 C C . ASN A 1 77 ? -3.992 35.062 2.34 1 96.38 77 ASN A C 1
ATOM 587 O O . ASN A 1 77 ? -3.23 34.469 3.117 1 96.38 77 ASN A O 1
ATOM 591 N N . PHE A 1 78 ? -5.094 35.625 2.721 1 96.88 78 PHE A N 1
ATOM 592 C CA . PHE A 1 78 ? -5.766 35.281 3.965 1 96.88 78 PHE A CA 1
ATOM 593 C C . PHE A 1 78 ? -7.266 35.125 3.742 1 96.88 78 PHE A C 1
ATOM 595 O O . PHE A 1 78 ? -7.781 35.469 2.676 1 96.88 78 PHE A O 1
ATOM 602 N N . ALA A 1 79 ? -7.91 34.5 4.684 1 95.69 79 ALA A N 1
ATOM 603 C CA . ALA A 1 79 ? -9.344 34.281 4.59 1 95.69 79 ALA A CA 1
ATOM 604 C C . ALA A 1 79 ? -10.125 35.281 5.441 1 95.69 79 ALA A C 1
ATOM 606 O O . ALA A 1 79 ? -9.719 35.594 6.562 1 95.69 79 ALA A O 1
ATOM 607 N N . TRP A 1 80 ? -11.234 35.781 4.852 1 96.81 80 TRP A N 1
ATOM 608 C CA . TRP A 1 80 ? -12.039 36.812 5.52 1 96.81 80 TRP A CA 1
ATOM 609 C C . TRP A 1 80 ? -13.477 36.312 5.711 1 96.81 80 TRP A C 1
ATOM 611 O O . TRP A 1 80 ? -14.141 35.938 4.746 1 96.81 80 TRP A O 1
ATOM 621 N N . GLN A 1 81 ? -13.828 36.25 6.93 1 92.81 81 GLN A N 1
ATOM 622 C CA . GLN A 1 81 ? -15.219 35.969 7.273 1 92.81 81 GLN A CA 1
ATOM 623 C C . GLN A 1 81 ? -15.938 37.25 7.707 1 92.81 81 GLN A C 1
ATOM 625 O O . GLN A 1 81 ? -15.852 37.656 8.867 1 92.81 81 GLN A O 1
ATOM 630 N N . ALA A 1 82 ? -16.766 37.75 6.867 1 93.31 82 ALA A N 1
ATOM 631 C CA . ALA A 1 82 ? -17.391 39.062 7.094 1 93.31 82 ALA A CA 1
ATOM 632 C C . ALA A 1 82 ? -18.406 38.969 8.234 1 93.31 82 ALA A C 1
ATOM 634 O O . ALA A 1 82 ? -18.484 39.906 9.062 1 93.31 82 ALA A O 1
ATOM 635 N N . ASP A 1 83 ? -19.156 37.906 8.297 1 90.94 83 ASP A N 1
ATOM 636 C CA . ASP A 1 83 ? -20.234 37.781 9.266 1 90.94 83 ASP A CA 1
ATOM 637 C C . ASP A 1 83 ? -19.719 37.844 10.695 1 90.94 83 ASP A C 1
ATOM 639 O O . ASP A 1 83 ? -20.312 38.5 11.555 1 90.94 83 ASP A O 1
ATOM 643 N N . SER A 1 84 ? -18.578 37.281 10.883 1 91.81 84 SER A N 1
ATOM 644 C CA . SER A 1 84 ? -18.031 37.219 12.234 1 91.81 84 SER A CA 1
ATOM 645 C C . SER A 1 84 ? -16.875 38.219 12.398 1 91.81 84 SER A C 1
ATOM 647 O O . SER A 1 84 ? -16.281 38.312 13.477 1 91.81 84 SER A O 1
ATOM 649 N N . LYS A 1 85 ? -16.5 38.938 11.305 1 96.81 85 LYS A N 1
ATOM 650 C CA . LYS A 1 85 ? -15.375 39.844 11.289 1 96.81 85 LYS A CA 1
ATOM 651 C C . LYS A 1 85 ? -14.086 39.156 11.727 1 96.81 85 LYS A C 1
ATOM 653 O O . LYS A 1 85 ? -13.367 39.656 12.594 1 96.81 85 LYS A O 1
ATOM 658 N N . THR A 1 86 ? -13.938 37.969 11.164 1 95.5 86 THR A N 1
ATOM 659 C CA . THR A 1 86 ? -12.781 37.125 11.5 1 95.5 86 THR A CA 1
ATOM 660 C C . THR A 1 86 ? -11.836 37.031 10.305 1 95.5 86 THR A C 1
ATOM 662 O O . THR A 1 86 ? -12.273 36.75 9.188 1 95.5 86 THR A O 1
ATOM 665 N N . ALA A 1 87 ? -10.57 37.312 10.555 1 97.12 87 ALA A N 1
ATOM 666 C CA . ALA A 1 87 ? -9.531 37.062 9.562 1 97.12 87 ALA A CA 1
ATOM 667 C C . ALA A 1 87 ? -8.688 35.844 9.945 1 97.12 87 ALA A C 1
ATOM 669 O O . ALA A 1 87 ? -8.258 35.719 11.094 1 97.12 87 ALA A O 1
ATOM 670 N N . ILE A 1 88 ? -8.578 34.906 9.016 1 95.19 88 ILE A N 1
ATOM 671 C CA . ILE A 1 88 ? -7.719 33.75 9.188 1 95.19 88 ILE A CA 1
ATOM 672 C C . ILE A 1 88 ? -6.434 33.938 8.383 1 95.19 88 ILE A C 1
ATOM 674 O O . ILE A 1 88 ? -6.477 34.062 7.152 1 95.19 88 ILE A O 1
ATOM 678 N N . ILE A 1 89 ? -5.344 33.938 9.086 1 96.38 89 ILE A N 1
ATOM 679 C CA . ILE A 1 89 ? -4.059 34.25 8.477 1 96.38 89 ILE A CA 1
ATOM 680 C C . ILE A 1 89 ? -3.074 33.125 8.727 1 96.38 89 ILE A C 1
ATOM 682 O O . ILE A 1 89 ? -3.012 32.562 9.828 1 96.38 89 ILE A O 1
ATOM 686 N N . GLU A 1 90 ? -2.441 32.719 7.707 1 94.44 90 GLU A N 1
ATOM 687 C CA . GLU A 1 90 ? -1.335 31.781 7.75 1 94.44 90 GLU A CA 1
ATOM 688 C C . GLU A 1 90 ? 0.002 32.469 7.52 1 94.44 90 GLU A C 1
ATOM 690 O O . GLU A 1 90 ? 0.224 33.062 6.465 1 94.44 90 GLU A O 1
ATOM 695 N N . MET A 1 91 ? 0.848 32.344 8.492 1 95.38 91 MET A N 1
ATOM 696 C CA . MET A 1 91 ? 2.084 33.125 8.391 1 95.38 91 MET A CA 1
ATOM 697 C C . MET A 1 91 ? 2.932 32.625 7.219 1 95.38 91 MET A C 1
ATOM 699 O O . MET A 1 91 ? 3.688 33.406 6.633 1 95.38 91 MET A O 1
ATOM 703 N N . ALA A 1 92 ? 2.795 31.312 6.906 1 92.38 92 ALA A N 1
ATOM 704 C CA . ALA A 1 92 ? 3.617 30.719 5.852 1 92.38 92 ALA A CA 1
ATOM 705 C C . ALA A 1 92 ? 3.328 31.359 4.5 1 92.38 92 ALA A C 1
ATOM 707 O O . ALA A 1 92 ? 4.16 31.312 3.592 1 92.38 92 ALA A O 1
ATOM 708 N N . GLN A 1 93 ? 2.197 32.031 4.336 1 93.88 93 GLN A N 1
ATOM 709 C CA . GLN A 1 93 ? 1.848 32.719 3.096 1 93.88 93 GLN A CA 1
ATOM 710 C C . GLN A 1 93 ? 2.797 33.875 2.82 1 93.88 93 GLN A C 1
ATOM 712 O O . GLN A 1 93 ? 3.062 34.188 1.664 1 93.88 93 GLN A O 1
ATOM 717 N N . ALA A 1 94 ? 3.348 34.406 3.885 1 96.56 94 ALA A N 1
ATOM 718 C CA . ALA A 1 94 ? 4.207 35.562 3.732 1 96.56 94 ALA A CA 1
ATOM 719 C C . ALA A 1 94 ? 5.629 35.281 4.207 1 96.56 94 ALA A C 1
ATOM 721 O O . ALA A 1 94 ? 6.602 35.719 3.604 1 96.56 94 ALA A O 1
ATOM 722 N N . SER A 1 95 ? 5.684 34.5 5.195 1 97.12 95 SER A N 1
ATOM 723 C CA . SER A 1 95 ? 6.953 34.281 5.887 1 97.12 95 SER A CA 1
ATOM 724 C C . SER A 1 95 ? 7.277 32.812 6.004 1 97.12 95 SER A C 1
ATOM 726 O O . SER A 1 95 ? 7.863 32.375 6.996 1 97.12 95 SER A O 1
ATOM 728 N N . GLY A 1 96 ? 6.914 32.031 5.02 1 94.31 96 GLY A N 1
ATOM 729 C CA . GLY A 1 96 ? 7.027 30.594 5.074 1 94.31 96 GLY A CA 1
ATOM 730 C C . GLY A 1 96 ? 8.336 30.078 4.504 1 94.31 96 GLY A C 1
ATOM 731 O O . GLY A 1 96 ? 8.969 30.75 3.691 1 94.31 96 GLY A O 1
ATOM 732 N N . ILE A 1 97 ? 8.664 28.891 4.883 1 92.25 97 ILE A N 1
ATOM 733 C CA . ILE A 1 97 ? 9.906 28.234 4.477 1 92.25 97 ILE A CA 1
ATOM 734 C C . ILE A 1 97 ? 9.859 27.938 2.98 1 92.25 97 ILE A C 1
ATOM 736 O O . ILE A 1 97 ? 10.891 27.969 2.303 1 92.25 97 ILE A O 1
ATOM 740 N N . THR A 1 98 ? 8.688 27.703 2.447 1 86.56 98 THR A N 1
ATOM 741 C CA . THR A 1 98 ? 8.539 27.344 1.044 1 86.56 98 THR A CA 1
ATOM 742 C C . THR A 1 98 ? 8.766 28.547 0.141 1 86.56 98 THR A C 1
ATOM 744 O O . THR A 1 98 ? 8.898 28.406 -1.076 1 86.56 98 THR A O 1
ATOM 747 N N . LYS A 1 99 ? 8.852 29.734 0.727 1 92.25 99 LYS A N 1
ATOM 748 C CA . LYS A 1 99 ? 9.07 30.969 -0.028 1 92.25 99 LYS A CA 1
ATOM 749 C C . LYS A 1 99 ? 10.562 31.281 -0.14 1 92.25 99 LYS A C 1
ATOM 751 O O . LYS A 1 99 ? 10.953 32.25 -0.772 1 92.25 99 LYS A O 1
ATOM 756 N N . VAL A 1 100 ? 11.359 30.359 0.415 1 93.38 100 VAL A N 1
ATOM 757 C CA . VAL A 1 100 ? 12.812 30.547 0.413 1 93.38 100 VAL A CA 1
ATOM 758 C C . VAL A 1 100 ? 13.492 29.359 -0.256 1 93.38 100 VAL A C 1
ATOM 760 O O . VAL A 1 100 ? 13.172 28.203 0.046 1 93.38 100 VAL A O 1
ATOM 763 N N . ARG A 1 101 ? 14.453 29.578 -1.22 1 88.94 101 ARG A N 1
ATOM 764 C CA . ARG A 1 101 ? 15.227 28.5 -1.812 1 88.94 101 ARG A CA 1
ATOM 765 C C . ARG A 1 101 ? 16.109 27.828 -0.769 1 88.94 101 ARG A C 1
ATOM 767 O O . ARG A 1 101 ? 16.625 28.5 0.138 1 88.94 101 ARG A O 1
ATOM 774 N N . ARG A 1 102 ? 16.312 26.656 -0.875 1 88.25 102 ARG A N 1
ATOM 775 C CA . ARG A 1 102 ? 17.062 25.875 0.105 1 88.25 102 ARG A CA 1
ATOM 776 C C . ARG A 1 102 ? 18.406 26.5 0.407 1 88.25 102 ARG A C 1
ATOM 778 O O . ARG A 1 102 ? 18.828 26.578 1.567 1 88.25 102 ARG A O 1
ATOM 785 N N . GLU A 1 103 ? 19.016 26.984 -0.601 1 93 103 GLU A N 1
ATOM 786 C CA . GLU A 1 103 ? 20.344 27.531 -0.465 1 93 103 GLU A CA 1
ATOM 787 C C . GLU A 1 103 ? 20.312 28.906 0.218 1 93 103 GLU A C 1
ATOM 789 O O . GLU A 1 103 ? 21.344 29.406 0.667 1 93 103 GLU A O 1
ATOM 794 N N . GLU A 1 104 ? 19.109 29.484 0.346 1 95.56 104 GLU A N 1
ATOM 795 C CA . GLU A 1 104 ? 18.984 30.828 0.906 1 95.56 104 GLU A CA 1
ATOM 796 C C . GLU A 1 104 ? 18.438 30.781 2.33 1 95.56 104 GLU A C 1
ATOM 798 O O . GLU A 1 104 ? 18.312 31.812 2.982 1 95.56 104 GLU A O 1
ATOM 803 N N . LEU A 1 105 ? 18.125 29.641 2.791 1 95.12 105 LEU A N 1
ATOM 804 C CA . LEU A 1 105 ? 17.594 29.5 4.145 1 95.12 105 LEU A CA 1
ATOM 805 C C . LEU A 1 105 ? 18.609 30.016 5.168 1 95.12 105 LEU A C 1
ATOM 807 O O . LEU A 1 105 ? 19.734 29.531 5.246 1 95.12 105 LEU A O 1
ATOM 811 N N . ASN A 1 106 ? 18.172 31.031 5.93 1 96.94 106 ASN A N 1
ATOM 812 C CA . ASN A 1 106 ? 19 31.672 6.945 1 96.94 106 ASN A CA 1
ATOM 813 C C . ASN A 1 106 ? 18.156 32.406 7.984 1 96.94 106 ASN A C 1
ATOM 815 O O . ASN A 1 106 ? 17.844 33.594 7.816 1 96.94 106 ASN A O 1
ATOM 819 N N . PRO A 1 107 ? 17.906 31.781 9.117 1 97.75 107 PRO A N 1
ATOM 820 C CA . PRO A 1 107 ? 17 32.375 10.102 1 97.75 107 PRO A CA 1
ATOM 821 C C . PRO A 1 107 ? 17.578 33.625 10.766 1 97.75 107 PRO A C 1
ATOM 823 O O . PRO A 1 107 ? 16.859 34.344 11.469 1 97.75 107 PRO A O 1
ATOM 826 N N . LEU A 1 108 ? 18.844 33.938 10.5 1 98.25 108 LEU A N 1
ATOM 827 C CA . LEU A 1 108 ? 19.406 35.188 10.953 1 98.25 108 LEU A CA 1
ATOM 828 C C . LEU A 1 108 ? 18.812 36.375 10.18 1 98.25 108 LEU A C 1
ATOM 830 O O . LEU A 1 108 ? 18.688 37.469 10.711 1 98.25 108 LEU A O 1
ATOM 834 N N . SER A 1 109 ? 18.391 36.031 8.984 1 97.94 109 SER A N 1
ATOM 835 C CA . SER A 1 109 ? 17.984 37.125 8.094 1 97.94 109 SER A CA 1
ATOM 836 C C . SER A 1 109 ? 16.5 37.062 7.766 1 97.94 109 SER A C 1
ATOM 838 O O . SER A 1 109 ? 15.883 38.062 7.438 1 97.94 109 SER A O 1
ATOM 840 N N . THR A 1 110 ? 15.914 35.938 7.762 1 98.44 110 THR A N 1
ATOM 841 C CA . THR A 1 110 ? 14.5 35.812 7.438 1 98.44 110 THR A CA 1
ATOM 842 C C . THR A 1 110 ? 13.641 36.469 8.508 1 98.44 110 THR A C 1
ATOM 844 O O . THR A 1 110 ? 13.992 36.469 9.688 1 98.44 110 THR A O 1
ATOM 847 N N . HIS A 1 111 ? 12.555 37.094 8.031 1 98.44 111 HIS A N 1
ATOM 848 C CA . HIS A 1 111 ? 11.758 37.875 8.977 1 98.44 111 HIS A CA 1
ATOM 849 C C . HIS A 1 111 ? 10.266 37.719 8.711 1 98.44 111 HIS A C 1
ATOM 851 O O . HIS A 1 111 ? 9.875 37.188 7.664 1 98.44 111 HIS A O 1
ATOM 857 N N . SER A 1 112 ? 9.438 38.156 9.703 1 98.56 112 SER A N 1
ATOM 858 C CA . SER A 1 112 ? 7.992 37.938 9.68 1 98.56 112 SER A CA 1
ATOM 859 C C . SER A 1 112 ? 7.246 39.219 9.289 1 98.56 112 SER A C 1
ATOM 861 O O . SER A 1 112 ? 6.039 39.312 9.508 1 98.56 112 SER A O 1
ATOM 863 N N . PHE A 1 113 ? 7.945 40.188 8.664 1 98.75 113 PHE A N 1
ATOM 864 C CA . PHE A 1 113 ? 7.367 41.469 8.359 1 98.75 113 PHE A CA 1
ATOM 865 C C . PHE A 1 113 ? 6.141 41.344 7.465 1 98.75 113 PHE A C 1
ATOM 867 O O . PHE A 1 113 ? 5.113 41.969 7.695 1 98.75 113 PHE A O 1
ATOM 874 N N . GLY A 1 114 ? 6.227 40.469 6.52 1 98.56 114 GLY A N 1
ATOM 875 C CA . GLY A 1 114 ? 5.113 40.25 5.613 1 98.56 114 GLY A CA 1
ATOM 876 C C . GLY A 1 114 ? 3.873 39.719 6.312 1 98.56 114 GLY A C 1
ATOM 877 O O . GLY A 1 114 ? 2.75 40.062 5.934 1 98.56 114 GLY A O 1
ATOM 878 N N . THR A 1 115 ? 4.039 38.906 7.34 1 98.31 115 THR A N 1
ATOM 879 C CA . THR A 1 115 ? 2.908 38.438 8.133 1 98.31 115 THR A CA 1
ATOM 880 C C . THR A 1 115 ? 2.209 39.594 8.82 1 98.31 115 THR A C 1
ATOM 882 O O . THR A 1 115 ? 0.978 39.656 8.852 1 98.31 115 THR A O 1
ATOM 885 N N . GLY A 1 116 ? 2.975 40.5 9.312 1 98.56 116 GLY A N 1
ATOM 886 C CA . GLY A 1 116 ? 2.395 41.719 9.898 1 98.56 116 GLY A CA 1
ATOM 887 C C . GLY A 1 116 ? 1.59 42.531 8.906 1 98.56 116 GLY A C 1
ATOM 888 O O . GLY A 1 116 ? 0.534 43.062 9.242 1 98.56 116 GLY A O 1
ATOM 889 N N . GLN A 1 117 ? 2.1 42.562 7.695 1 98.56 117 GLN A N 1
ATOM 890 C CA . GLN A 1 117 ? 1.387 43.281 6.652 1 98.56 117 GLN A CA 1
ATOM 891 C C . GLN A 1 117 ? 0.046 42.625 6.34 1 98.56 117 GLN A C 1
ATOM 893 O O . GLN A 1 117 ? -0.941 43.312 6.074 1 98.56 117 GLN A O 1
ATOM 898 N N . LEU A 1 118 ? -0.018 41.344 6.402 1 98.38 118 LEU A N 1
ATOM 899 C CA . LEU A 1 118 ? -1.279 40.625 6.223 1 98.38 118 LEU A CA 1
ATOM 900 C C . LEU A 1 118 ? -2.264 40.969 7.332 1 98.38 118 LEU A C 1
ATOM 902 O O . LEU A 1 118 ? -3.439 41.219 7.066 1 98.38 118 LEU A O 1
ATOM 906 N N . ILE A 1 119 ? -1.761 41 8.531 1 98.44 119 ILE A N 1
ATOM 907 C CA . ILE A 1 119 ? -2.594 41.312 9.695 1 98.44 119 ILE A CA 1
ATOM 908 C C . ILE A 1 119 ? -3.133 42.719 9.586 1 98.44 119 ILE A C 1
ATOM 910 O O . ILE A 1 119 ? -4.32 42.969 9.82 1 98.44 119 ILE A O 1
ATOM 914 N N . GLU A 1 120 ? -2.258 43.594 9.203 1 98.44 120 GLU A N 1
ATOM 915 C CA . GLU A 1 120 ? -2.676 44.969 9.047 1 98.44 120 GLU A CA 1
ATOM 916 C C . GLU A 1 120 ? -3.799 45.125 8.023 1 98.44 120 GLU A C 1
ATOM 918 O O . GLU A 1 120 ? -4.773 45.844 8.25 1 98.44 120 GLU A O 1
ATOM 923 N N . ALA A 1 121 ? -3.639 44.438 6.914 1 98.25 121 ALA A N 1
ATOM 924 C CA . ALA A 1 121 ? -4.664 44.438 5.875 1 98.25 121 ALA A CA 1
ATOM 925 C C . ALA A 1 121 ? -5.992 43.906 6.41 1 98.25 121 ALA A C 1
ATOM 927 O O . ALA A 1 121 ? -7.059 44.438 6.066 1 98.25 121 ALA A O 1
ATOM 928 N N . ALA A 1 122 ? -5.953 42.906 7.227 1 98.19 122 ALA A N 1
ATOM 929 C CA . ALA A 1 122 ? -7.152 42.344 7.832 1 98.19 122 ALA A CA 1
ATOM 930 C C . ALA A 1 122 ? -7.828 43.344 8.758 1 98.19 122 ALA A C 1
ATOM 932 O O . ALA A 1 122 ? -9.055 43.469 8.758 1 98.19 122 ALA A O 1
ATOM 933 N N . ILE A 1 123 ? -7.027 44.031 9.523 1 97.88 123 ILE A N 1
ATOM 934 C CA . ILE A 1 123 ? -7.547 45.031 10.445 1 97.88 123 ILE A CA 1
ATOM 935 C C . ILE A 1 123 ? -8.234 46.156 9.656 1 97.88 123 ILE A C 1
ATOM 937 O O . ILE A 1 123 ? -9.312 46.625 10.039 1 97.88 123 ILE A O 1
ATOM 941 N N . GLU A 1 124 ? -7.602 46.531 8.562 1 97.19 124 GLU A N 1
ATOM 942 C CA . GLU A 1 124 ? -8.164 47.562 7.719 1 97.19 124 GLU A CA 1
ATOM 943 C C . GLU A 1 124 ? -9.508 47.125 7.125 1 97.19 124 GLU A C 1
ATOM 945 O O . GLU A 1 124 ? -10.383 47.969 6.887 1 97.19 124 GLU A O 1
ATOM 950 N N . LEU A 1 125 ? -9.641 45.906 6.969 1 96.69 125 LEU A N 1
ATOM 951 C CA . LEU A 1 125 ? -10.875 45.344 6.418 1 96.69 125 LEU A CA 1
ATOM 952 C C . LEU A 1 125 ? -11.969 45.281 7.48 1 96.69 125 LEU A C 1
ATOM 954 O O . LEU A 1 125 ? -13.141 45.062 7.164 1 96.69 125 LEU A O 1
ATOM 958 N N . GLY A 1 126 ? -11.586 45.406 8.734 1 97.44 126 GLY A N 1
ATOM 959 C CA . GLY A 1 126 ? -12.562 45.469 9.812 1 97.44 126 GLY A CA 1
ATOM 960 C C . GLY A 1 126 ? -12.5 44.281 10.758 1 97.44 126 GLY A C 1
ATOM 961 O O . GLY A 1 126 ? -13.438 44.031 11.508 1 97.44 126 GLY A O 1
ATOM 962 N N . ALA A 1 127 ? -11.414 43.594 10.82 1 97.94 127 ALA A N 1
ATOM 963 C CA . ALA A 1 127 ? -11.297 42.406 11.641 1 97.94 127 ALA A CA 1
ATOM 964 C C . ALA A 1 127 ? -11.352 42.75 13.125 1 97.94 127 ALA A C 1
ATOM 966 O O . ALA A 1 127 ? -10.734 43.719 13.57 1 97.94 127 ALA A O 1
ATOM 967 N N . GLU A 1 128 ? -12.125 41.969 13.844 1 98.06 128 GLU A N 1
ATOM 968 C CA . GLU A 1 128 ? -12.172 42 15.305 1 98.06 128 GLU A CA 1
ATOM 969 C C . GLU A 1 128 ? -11.562 40.75 15.922 1 98.06 128 GLU A C 1
ATOM 971 O O . GLU A 1 128 ? -11.172 40.75 17.078 1 98.06 128 GLU A O 1
ATOM 976 N N . ASN A 1 129 ? -11.609 39.719 15.109 1 96.62 129 ASN A N 1
ATOM 977 C CA . ASN A 1 129 ? -11.008 38.438 15.461 1 96.62 129 ASN A CA 1
ATOM 978 C C . ASN A 1 129 ? -9.906 38.062 14.484 1 96.62 129 ASN A C 1
ATOM 980 O O . ASN A 1 129 ? -10.094 38.125 13.273 1 96.62 129 ASN A O 1
ATOM 984 N N . ILE A 1 130 ? -8.789 37.688 15.055 1 97.44 130 ILE A N 1
ATOM 985 C CA . ILE A 1 130 ? -7.68 37.25 14.211 1 97.44 130 ILE A CA 1
ATOM 986 C C . ILE A 1 130 ? -7.262 35.812 14.609 1 97.44 130 ILE A C 1
ATOM 988 O O . ILE A 1 130 ? -6.934 35.562 15.766 1 97.44 130 ILE A O 1
ATOM 992 N N . ILE A 1 131 ? -7.355 34.938 13.672 1 95.25 131 ILE A N 1
ATOM 993 C CA . ILE A 1 131 ? -6.824 33.594 13.836 1 95.25 131 ILE A CA 1
ATOM 994 C C . ILE A 1 131 ? -5.523 33.438 13.047 1 95.25 131 ILE A C 1
ATOM 996 O O . ILE A 1 131 ? -5.512 33.625 11.828 1 95.25 131 ILE A O 1
ATOM 1000 N N . LEU A 1 132 ? -4.469 33.125 13.766 1 96.19 132 LEU A N 1
ATOM 1001 C CA . LEU A 1 132 ? -3.15 33.031 13.148 1 96.19 132 LEU A CA 1
ATOM 1002 C C . LEU A 1 132 ? -2.666 31.578 13.125 1 96.19 132 LEU A C 1
ATOM 1004 O O . LEU A 1 132 ? -2.58 30.938 14.172 1 96.19 132 LEU A O 1
ATOM 1008 N N . GLY A 1 133 ? -2.455 31.094 11.945 1 94.31 133 GLY A N 1
ATOM 1009 C CA . GLY A 1 133 ? -1.731 29.828 11.812 1 94.31 133 GLY A CA 1
ATOM 1010 C C . GLY A 1 133 ? -0.229 30.016 11.719 1 94.31 133 GLY A C 1
ATOM 1011 O O . GLY A 1 133 ? 0.257 30.734 10.844 1 94.31 133 GLY A O 1
ATOM 1012 N N . LEU A 1 134 ? 0.559 29.281 12.508 1 92.56 134 LEU A N 1
ATOM 1013 C CA . LEU A 1 134 ? 1.98 29.578 12.633 1 92.56 134 LEU A CA 1
ATOM 1014 C C . LEU A 1 134 ? 2.83 28.469 12.039 1 92.56 134 LEU A C 1
ATOM 1016 O O . LEU A 1 134 ? 4.062 28.531 12.07 1 92.56 134 LEU A O 1
ATOM 1020 N N . GLY A 1 135 ? 2.24 27.562 11.469 1 88.69 135 GLY A N 1
ATOM 1021 C CA . GLY A 1 135 ? 2.994 26.453 10.891 1 88.69 135 GLY A CA 1
ATOM 1022 C C . GLY A 1 135 ? 3.74 26.859 9.625 1 88.69 135 GLY A C 1
ATOM 1023 O O . GLY A 1 135 ? 3.289 27.719 8.875 1 88.69 135 GLY A O 1
ATOM 1024 N N . GLY A 1 136 ? 4.953 26.219 9.391 1 88.44 136 GLY A N 1
ATOM 1025 C CA . GLY A 1 136 ? 5.684 26.359 8.141 1 88.44 136 GLY A CA 1
ATOM 1026 C C . GLY A 1 136 ? 6.52 27.625 8.07 1 88.44 136 GLY A C 1
ATOM 1027 O O . GLY A 1 136 ? 6.812 28.125 6.984 1 88.44 136 GLY A O 1
ATOM 1028 N N . SER A 1 137 ? 6.93 28.109 9.133 1 93.81 137 SER A N 1
ATOM 1029 C CA . SER A 1 137 ? 7.648 29.375 9.188 1 93.81 137 SER A CA 1
ATOM 1030 C C . SER A 1 137 ? 9.094 29.219 8.734 1 93.81 137 SER A C 1
ATOM 1032 O O . SER A 1 137 ? 9.68 28.141 8.891 1 93.81 137 SER A O 1
ATOM 1034 N N . ALA A 1 138 ? 9.617 30.312 8.18 1 95.5 138 ALA A N 1
ATOM 1035 C CA . ALA A 1 138 ? 11.031 30.375 7.816 1 95.5 138 ALA A CA 1
ATOM 1036 C C . ALA A 1 138 ? 11.836 31.156 8.836 1 95.5 138 ALA A C 1
ATOM 1038 O O . ALA A 1 138 ? 13.062 31.281 8.727 1 95.5 138 ALA A O 1
ATOM 1039 N N . THR A 1 139 ? 11.227 31.578 9.836 1 97.5 139 THR A N 1
ATOM 1040 C CA . THR A 1 139 ? 11.805 32.688 10.617 1 97.5 139 THR A CA 1
ATOM 1041 C C . THR A 1 139 ? 12.156 32.219 12.023 1 97.5 139 THR A C 1
ATOM 1043 O O . THR A 1 139 ? 11.695 31.156 12.469 1 97.5 139 THR A O 1
ATOM 1046 N N . ASN A 1 140 ? 12.992 32.938 12.625 1 98.56 140 ASN A N 1
ATOM 1047 C CA . ASN A 1 140 ? 13.359 32.844 14.039 1 98.56 140 ASN A CA 1
ATOM 1048 C C . ASN A 1 140 ? 13.5 34.219 14.68 1 98.56 140 ASN A C 1
ATOM 1050 O O . ASN A 1 140 ? 14.438 34.469 15.438 1 98.56 140 ASN A O 1
ATOM 1054 N N . ASP A 1 141 ? 12.594 35.094 14.336 1 98.5 141 ASP A N 1
ATOM 1055 C CA . ASP A 1 141 ? 12.734 36.469 14.734 1 98.5 141 ASP A CA 1
ATOM 1056 C C . ASP A 1 141 ? 11.75 36.844 15.852 1 98.5 141 ASP A C 1
ATOM 1058 O O . ASP A 1 141 ? 11.414 38 16.031 1 98.5 141 ASP A O 1
ATOM 1062 N N . GLY A 1 142 ? 11.156 35.875 16.469 1 97.88 142 GLY A N 1
ATOM 1063 C CA . GLY A 1 142 ? 10.258 36.125 17.594 1 97.88 142 GLY A CA 1
ATOM 1064 C C . GLY A 1 142 ? 8.984 36.844 17.172 1 97.88 142 GLY A C 1
ATOM 1065 O O . GLY A 1 142 ? 8.234 37.312 18.016 1 97.88 142 GLY A O 1
ATOM 1066 N N . GLY A 1 143 ? 8.75 36.969 15.914 1 98.19 143 GLY A N 1
ATOM 1067 C CA . GLY A 1 143 ? 7.621 37.75 15.406 1 98.19 143 GLY A CA 1
ATOM 1068 C C . GLY A 1 143 ? 7.887 39.25 15.367 1 98.19 143 GLY A C 1
ATOM 1069 O O . GLY A 1 143 ? 6.98 40.031 15.078 1 98.19 143 GLY A O 1
ATOM 1070 N N . ALA A 1 144 ? 9.094 39.625 15.617 1 98.5 144 ALA A N 1
ATOM 1071 C CA . ALA A 1 144 ? 9.445 41.031 15.68 1 98.5 144 ALA A CA 1
ATOM 1072 C C . ALA A 1 144 ? 9.125 41.75 14.367 1 98.5 144 ALA A C 1
ATOM 1074 O O . ALA A 1 144 ? 8.633 42.875 14.367 1 98.5 144 ALA A O 1
ATOM 1075 N N . GLY A 1 145 ? 9.453 41.062 13.297 1 98.5 145 GLY A N 1
ATOM 1076 C CA . GLY A 1 145 ? 9.094 41.656 12.016 1 98.5 145 GLY A CA 1
ATOM 1077 C C . GLY A 1 145 ? 7.617 41.969 11.891 1 98.5 145 GLY A C 1
ATOM 1078 O O . GLY A 1 145 ? 7.246 43.062 11.461 1 98.5 145 GLY A O 1
ATOM 1079 N N . ALA A 1 146 ? 6.793 41.094 12.227 1 98.69 146 ALA A N 1
ATOM 1080 C CA . ALA A 1 146 ? 5.348 41.281 12.164 1 98.69 146 ALA A CA 1
ATOM 1081 C C . ALA A 1 146 ? 4.906 42.406 13.102 1 98.69 146 ALA A C 1
ATOM 1083 O O . ALA A 1 146 ? 4.078 43.219 12.727 1 98.69 146 ALA A O 1
ATOM 1084 N N . LEU A 1 147 ? 5.434 42.406 14.297 1 98.38 147 LEU A N 1
ATOM 1085 C CA . LEU A 1 147 ? 5.094 43.438 15.273 1 98.38 147 LEU A CA 1
ATOM 1086 C C . LEU A 1 147 ? 5.488 44.812 14.758 1 98.38 147 LEU A C 1
ATOM 1088 O O . LEU A 1 147 ? 4.719 45.781 14.891 1 98.38 147 LEU A O 1
ATOM 1092 N N . MET A 1 148 ? 6.617 44.875 14.141 1 98.31 148 MET A N 1
ATOM 1093 C CA . MET A 1 148 ? 7.074 46.156 13.578 1 98.31 148 MET A CA 1
ATOM 1094 C C . MET A 1 148 ? 6.164 46.594 12.438 1 98.31 148 MET A C 1
ATOM 1096 O O . MET A 1 148 ? 5.852 47.781 12.32 1 98.31 148 MET A O 1
ATOM 1100 N N . ALA A 1 149 ? 5.77 45.719 11.625 1 98.12 149 ALA A N 1
ATOM 1101 C CA . ALA A 1 149 ? 4.844 46.031 10.539 1 98.12 149 ALA A CA 1
ATOM 1102 C C . ALA A 1 149 ? 3.525 46.562 11.078 1 98.12 149 ALA A C 1
ATOM 1104 O O . ALA A 1 149 ? 2.85 47.344 10.414 1 98.12 149 ALA A O 1
ATOM 1105 N N . LEU A 1 150 ? 3.174 46.188 12.281 1 98.19 150 LEU A N 1
ATOM 1106 C CA . LEU A 1 150 ? 1.92 46.594 12.906 1 98.19 150 LEU A CA 1
ATOM 1107 C C . LEU A 1 150 ? 2.092 47.906 13.664 1 98.19 150 LEU A C 1
ATOM 1109 O O . LEU A 1 150 ? 1.177 48.344 14.367 1 98.19 150 LEU A O 1
ATOM 1113 N N . GLY A 1 151 ? 3.242 48.438 13.617 1 96.88 151 GLY A N 1
ATOM 1114 C CA . GLY A 1 151 ? 3.469 49.75 14.188 1 96.88 151 GLY A CA 1
ATOM 1115 C C . GLY A 1 151 ? 4.082 49.688 15.578 1 96.88 151 GLY A C 1
ATOM 1116 O O . GLY A 1 151 ? 4.148 50.719 16.266 1 96.88 151 GLY A O 1
ATOM 1117 N N . ILE A 1 152 ? 4.555 48.594 15.992 1 97.94 152 ILE A N 1
ATOM 1118 C CA . ILE A 1 152 ? 5.227 48.469 17.281 1 97.94 152 ILE A CA 1
ATOM 1119 C C . ILE A 1 152 ? 6.738 48.531 17.078 1 97.94 152 ILE A C 1
ATOM 1121 O O . ILE A 1 152 ? 7.375 47.562 16.719 1 97.94 152 ILE A O 1
ATOM 1125 N N . GLU A 1 153 ? 7.301 49.562 17.406 1 96.62 153 GLU A N 1
ATOM 1126 C CA . GLU A 1 153 ? 8.727 49.75 17.156 1 96.62 153 GLU A CA 1
ATOM 1127 C C . GLU A 1 153 ? 9.57 48.969 18.156 1 96.62 153 GLU A C 1
ATOM 1129 O O . GLU A 1 153 ? 9.281 49 19.344 1 96.62 153 GLU A O 1
ATOM 1134 N N . MET A 1 154 ? 10.477 48.312 17.672 1 97.5 154 MET A N 1
ATOM 1135 C CA . MET A 1 154 ? 11.555 47.688 18.438 1 97.5 154 MET A CA 1
ATOM 1136 C C . MET A 1 154 ? 12.82 48.562 18.375 1 97.5 154 MET A C 1
ATOM 1138 O O . MET A 1 154 ? 13.383 48.75 17.297 1 97.5 154 MET A O 1
ATOM 1142 N N . LEU A 1 155 ? 13.266 48.969 19.562 1 98.19 155 LEU A N 1
ATOM 1143 C CA . LEU A 1 155 ? 14.305 50 19.562 1 98.19 155 LEU A CA 1
ATOM 1144 C C . LEU A 1 155 ? 15.586 49.469 20.188 1 98.19 155 LEU A C 1
ATOM 1146 O O . LEU A 1 155 ? 15.539 48.688 21.141 1 98.19 155 LEU A O 1
ATOM 1150 N N . ASP A 1 156 ? 16.656 49.969 19.656 1 98 156 ASP A N 1
ATOM 1151 C CA . ASP A 1 156 ? 17.953 49.656 20.266 1 98 156 ASP A CA 1
ATOM 1152 C C . ASP A 1 156 ? 18.297 50.656 21.375 1 98 156 ASP A C 1
ATOM 1154 O O . ASP A 1 156 ? 17.453 51.438 21.781 1 98 156 ASP A O 1
ATOM 1158 N N . ALA A 1 157 ? 19.5 50.531 21.906 1 97.31 157 ALA A N 1
ATOM 1159 C CA . ALA A 1 157 ? 19.938 51.344 23.047 1 97.31 157 ALA A CA 1
ATOM 1160 C C . ALA A 1 157 ? 19.969 52.844 22.688 1 97.31 157 ALA A C 1
ATOM 1162 O O . ALA A 1 157 ? 19.922 53.688 23.562 1 97.31 157 ALA A O 1
ATOM 1163 N N . ASN A 1 158 ? 20.062 53.156 21.375 1 97.62 158 ASN A N 1
ATOM 1164 C CA . ASN A 1 158 ? 20.078 54.562 20.906 1 97.62 158 ASN A CA 1
ATOM 1165 C C . ASN A 1 158 ? 18.688 55.031 20.484 1 97.62 158 ASN A C 1
ATOM 1167 O O . ASN A 1 158 ? 18.562 56.062 19.812 1 97.62 158 ASN A O 1
ATOM 1171 N N . ASN A 1 159 ? 17.688 54.25 20.719 1 96.88 159 ASN A N 1
ATOM 1172 C CA . ASN A 1 159 ? 16.297 54.562 20.422 1 96.88 159 ASN A CA 1
ATOM 1173 C C . ASN A 1 159 ? 16.031 54.594 18.906 1 96.88 159 ASN A C 1
ATOM 1175 O O . ASN A 1 159 ? 15.266 55.438 18.422 1 96.88 159 ASN A O 1
ATOM 1179 N N . LYS A 1 160 ? 16.797 53.781 18.25 1 97.12 160 LYS A N 1
ATOM 1180 C CA . LYS A 1 160 ? 16.562 53.562 16.828 1 97.12 160 LYS A CA 1
ATOM 1181 C C . LYS A 1 160 ? 15.945 52.219 16.562 1 97.12 160 LYS A C 1
ATOM 1183 O O . LYS A 1 160 ? 16.25 51.25 17.25 1 97.12 160 LYS A O 1
ATOM 1188 N N . PRO A 1 161 ? 15.102 52.188 15.539 1 96.81 161 PRO A N 1
ATOM 1189 C CA . PRO A 1 161 ? 14.523 50.875 15.211 1 96.81 161 PRO A CA 1
ATOM 1190 C C . PRO A 1 161 ? 15.578 49.844 14.836 1 96.81 161 PRO A C 1
ATOM 1192 O O . PRO A 1 161 ? 16.547 50.188 14.148 1 96.81 161 PRO A O 1
ATOM 1195 N N . ILE A 1 162 ? 15.406 48.656 15.289 1 98.06 162 ILE A N 1
ATOM 1196 C CA . ILE A 1 162 ? 16.344 47.594 14.945 1 98.06 162 ILE A CA 1
ATOM 1197 C C . ILE A 1 162 ? 16.078 47.125 13.516 1 98.06 162 ILE A C 1
ATOM 1199 O O . ILE A 1 162 ? 15.07 47.469 12.914 1 98.06 162 ILE A O 1
ATOM 1203 N N . GLY A 1 163 ? 17.016 46.312 12.969 1 97.38 163 GLY A N 1
ATOM 1204 C CA . GLY A 1 163 ? 16.812 45.656 11.68 1 97.38 163 GLY A CA 1
ATOM 1205 C C . GLY A 1 163 ? 15.875 44.469 11.742 1 97.38 163 GLY A C 1
ATOM 1206 O O . GLY A 1 163 ? 15.328 44.156 12.805 1 97.38 163 GLY A O 1
ATOM 1207 N N . LEU A 1 164 ? 15.672 43.875 10.57 1 98 164 LEU A N 1
ATOM 1208 C CA . LEU A 1 164 ? 14.828 42.688 10.492 1 98 164 LEU A CA 1
ATOM 1209 C C . LEU A 1 164 ? 15.664 41.438 10.625 1 98 164 LEU A C 1
ATOM 1211 O O . LEU A 1 164 ? 16.891 41.469 10.453 1 98 164 LEU A O 1
ATOM 1215 N N . GLY A 1 165 ? 14.953 40.312 11.039 1 97.94 165 GLY A N 1
ATOM 1216 C CA . GLY A 1 165 ? 15.625 39.031 11.141 1 97.94 165 GLY A CA 1
ATOM 1217 C C . GLY A 1 165 ? 15.977 38.656 12.562 1 97.94 165 GLY A C 1
ATOM 1218 O O . GLY A 1 165 ? 15.945 39.5 13.461 1 97.94 165 GLY A O 1
ATOM 1219 N N . GLY A 1 166 ? 16.344 37.375 12.711 1 98.31 166 GLY A N 1
ATOM 1220 C CA . GLY A 1 166 ? 16.625 36.844 14.039 1 98.31 166 GLY A CA 1
ATOM 1221 C C . GLY A 1 166 ? 17.844 37.5 14.68 1 98.31 166 GLY A C 1
ATOM 1222 O O . GLY A 1 166 ? 17.891 37.656 15.906 1 98.31 166 GLY A O 1
ATOM 1223 N N . ARG A 1 167 ? 18.812 37.875 13.891 1 97.5 167 ARG A N 1
ATOM 1224 C CA . ARG A 1 167 ? 20.047 38.469 14.398 1 97.5 167 ARG A CA 1
ATOM 1225 C C . ARG A 1 167 ? 19.766 39.781 15.125 1 97.5 167 ARG A C 1
ATOM 1227 O O . ARG A 1 167 ? 20.391 40.062 16.141 1 97.5 167 ARG A O 1
ATOM 1234 N N . SER A 1 168 ? 18.875 40.5 14.68 1 98 168 SER A N 1
ATOM 1235 C CA . SER A 1 168 ? 18.625 41.844 15.141 1 98 168 SER A CA 1
ATOM 1236 C C . SER A 1 168 ? 17.969 41.875 16.516 1 98 168 SER A C 1
ATOM 1238 O O . SER A 1 168 ? 17.938 42.906 17.188 1 98 168 SER A O 1
ATOM 1240 N N . LEU A 1 169 ? 17.469 40.75 16.938 1 98.56 169 LEU A N 1
ATOM 1241 C CA . LEU A 1 169 ? 16.844 40.688 18.25 1 98.56 169 LEU A CA 1
ATOM 1242 C C . LEU A 1 169 ? 17.828 41.031 19.344 1 98.56 169 LEU A C 1
ATOM 1244 O O . LEU A 1 169 ? 17.438 41.5 20.422 1 98.56 169 LEU A O 1
ATOM 1248 N N . SER A 1 170 ? 19.094 40.781 19.078 1 98.19 170 SER A N 1
ATOM 1249 C CA . SER A 1 170 ? 20.156 41.062 20.047 1 98.19 170 SER A CA 1
ATOM 1250 C C . SER A 1 170 ? 20.266 42.562 20.328 1 98.19 170 SER A C 1
ATOM 1252 O O . SER A 1 170 ? 20.781 42.969 21.375 1 98.19 170 SER A O 1
ATOM 1254 N N . ASP A 1 171 ? 19.719 43.344 19.438 1 98.25 171 ASP A N 1
ATOM 1255 C CA . ASP A 1 171 ? 19.906 44.781 19.516 1 98.25 171 ASP A CA 1
ATOM 1256 C C . ASP A 1 171 ? 18.75 45.438 20.266 1 98.25 171 ASP A C 1
ATOM 1258 O O . ASP A 1 171 ? 18.797 46.625 20.578 1 98.25 171 ASP A O 1
ATOM 1262 N N . ILE A 1 172 ? 17.75 44.719 20.562 1 98.56 172 ILE A N 1
ATOM 1263 C CA . ILE A 1 172 ? 16.562 45.312 21.141 1 98.56 172 ILE A CA 1
ATOM 1264 C C . ILE A 1 172 ? 16.859 45.781 22.578 1 98.56 172 ILE A C 1
ATOM 1266 O O . ILE A 1 172 ? 17.391 45 23.375 1 98.56 172 ILE A O 1
ATOM 1270 N N . ALA A 1 173 ? 16.484 46.969 22.844 1 98.25 173 ALA A N 1
ATOM 1271 C CA . ALA A 1 173 ? 16.625 47.531 24.203 1 98.25 173 ALA A CA 1
ATOM 1272 C C . ALA A 1 173 ? 15.273 47.906 24.797 1 98.25 173 ALA A C 1
ATOM 1274 O O . ALA A 1 173 ? 15.094 47.875 26.016 1 98.25 173 ALA A O 1
ATOM 1275 N N . LYS A 1 174 ? 14.406 48.312 23.891 1 97.5 174 LYS A N 1
ATOM 1276 C CA . LYS A 1 174 ? 13.094 48.75 24.328 1 97.5 174 LYS A CA 1
ATOM 1277 C C . LYS A 1 174 ? 12.023 48.5 23.281 1 97.5 174 LYS A C 1
ATOM 1279 O O . LYS A 1 174 ? 12.312 48.469 22.078 1 97.5 174 LYS A O 1
ATOM 1284 N N . ILE A 1 175 ? 10.82 48.219 23.75 1 98.12 175 ILE A N 1
ATOM 1285 C CA . ILE A 1 175 ? 9.656 48.125 22.891 1 98.12 175 ILE A CA 1
ATOM 1286 C C . ILE A 1 175 ? 8.758 49.344 23.062 1 98.12 175 ILE A C 1
ATOM 1288 O O . ILE A 1 175 ? 8.453 49.719 24.188 1 98.12 175 ILE A O 1
ATOM 1292 N N . ALA A 1 176 ? 8.391 49.938 21.984 1 96.88 176 ALA A N 1
ATOM 1293 C CA . ALA A 1 176 ? 7.516 51.094 22.031 1 96.88 176 ALA A CA 1
ATOM 1294 C C . ALA A 1 176 ? 6.105 50.719 22.469 1 96.88 176 ALA A C 1
ATOM 1296 O O . ALA A 1 176 ? 5.758 49.531 22.484 1 96.88 176 ALA A O 1
ATOM 1297 N N . PRO A 1 177 ? 5.277 51.719 22.844 1 95.56 177 PRO A N 1
ATOM 1298 C CA . PRO A 1 177 ? 3.908 51.406 23.266 1 95.56 177 PRO A CA 1
ATOM 1299 C C . PRO A 1 177 ? 3.088 50.75 22.172 1 95.56 177 PRO A C 1
ATOM 1301 O O . PRO A 1 177 ? 3.201 51.094 21 1 95.56 177 PRO A O 1
ATOM 1304 N N . VAL A 1 178 ? 2.324 49.812 22.578 1 97 178 VAL A N 1
ATOM 1305 C CA . VAL A 1 178 ? 1.472 49.062 21.688 1 97 178 VAL A CA 1
ATOM 1306 C C . VAL A 1 178 ? 0.197 49.844 21.391 1 97 178 VAL A C 1
ATOM 1308 O O . VAL A 1 178 ? -0.47 50.312 22.297 1 97 178 VAL A O 1
ATOM 1311 N N . PRO A 1 179 ? -0.076 49.969 20.141 1 96 179 PRO A N 1
ATOM 1312 C CA . PRO A 1 179 ? -1.338 50.625 19.812 1 96 179 PRO A CA 1
ATOM 1313 C C . PRO A 1 179 ? -2.549 49.938 20.453 1 96 179 PRO A C 1
ATOM 1315 O O . PRO A 1 179 ? -2.664 48.719 20.422 1 96 179 PRO A O 1
ATOM 1318 N N . SER A 1 180 ? -3.523 50.75 20.984 1 95.31 180 SER A N 1
ATOM 1319 C CA . SER A 1 180 ? -4.68 50.219 21.703 1 95.31 180 SER A CA 1
ATOM 1320 C C . SER A 1 180 ? -5.57 49.375 20.812 1 95.31 180 SER A C 1
ATOM 1322 O O . SER A 1 180 ? -6.188 48.406 21.266 1 95.31 180 SER A O 1
ATOM 1324 N N . LYS A 1 181 ? -5.598 49.75 19.578 1 95.25 181 LYS A N 1
ATOM 1325 C CA . LYS A 1 181 ? -6.445 49.031 18.625 1 95.25 181 LYS A CA 1
ATOM 1326 C C . LYS A 1 181 ? -6.039 47.562 18.516 1 95.25 181 LYS A C 1
ATOM 1328 O O . LYS A 1 181 ? -6.887 46.719 18.312 1 95.25 181 LYS A O 1
ATOM 1333 N N . LEU A 1 182 ? -4.793 47.281 18.688 1 97.5 182 LEU A N 1
ATOM 1334 C CA . LEU A 1 182 ? -4.305 45.906 18.594 1 97.5 182 LEU A CA 1
ATOM 1335 C C . LEU A 1 182 ? -4.664 45.094 19.844 1 97.5 182 LEU A C 1
ATOM 1337 O O . LEU A 1 182 ? -4.926 43.906 19.766 1 97.5 182 LEU A O 1
ATOM 1341 N N . LYS A 1 183 ? -4.73 45.75 20.969 1 94.81 183 LYS A N 1
ATOM 1342 C CA . LYS A 1 183 ? -5.027 45.125 22.25 1 94.81 183 LYS A CA 1
ATOM 1343 C C . LYS A 1 183 ? -6.5 44.719 22.344 1 94.81 183 LYS A C 1
ATOM 1345 O O . LYS A 1 183 ? -6.867 43.844 23.109 1 94.81 183 LYS A O 1
ATOM 1350 N N . ARG A 1 184 ? -7.293 45.375 21.594 1 95.31 184 ARG A N 1
ATOM 1351 C CA . ARG A 1 184 ? -8.734 45.156 21.656 1 95.31 184 ARG A CA 1
ATOM 1352 C C . ARG A 1 184 ? -9.156 43.969 20.797 1 95.31 184 ARG A C 1
ATOM 1354 O O . ARG A 1 184 ? -10.266 43.469 20.938 1 95.31 184 ARG A O 1
ATOM 1361 N N . LEU A 1 185 ? -8.312 43.562 19.922 1 97.75 185 LEU A N 1
ATOM 1362 C CA . LEU A 1 185 ? -8.633 42.469 19.031 1 97.75 185 LEU A CA 1
ATOM 1363 C C . LEU A 1 185 ? -8.617 41.125 19.797 1 97.75 185 LEU A C 1
ATOM 1365 O O . LEU A 1 185 ? -7.941 41 20.812 1 97.75 185 LEU A O 1
ATOM 1369 N N . ASN A 1 186 ? -9.43 40.219 19.344 1 97.56 186 ASN A N 1
ATOM 1370 C CA . ASN A 1 186 ? -9.375 38.844 19.812 1 97.56 186 ASN A CA 1
ATOM 1371 C C . ASN A 1 186 ? -8.359 38 19.031 1 97.56 186 ASN A C 1
ATOM 1373 O O . ASN A 1 186 ? -8.539 37.781 17.828 1 97.56 186 ASN A O 1
ATOM 1377 N N . TRP A 1 187 ? -7.328 37.562 19.75 1 97.75 187 TRP A N 1
ATOM 1378 C CA . TRP A 1 187 ? -6.227 36.875 19.094 1 97.75 187 TRP A CA 1
ATOM 1379 C C . TRP A 1 187 ? -6.242 35.375 19.438 1 97.75 187 TRP A C 1
ATOM 1381 O O . TRP A 1 187 ? -6.148 35 20.609 1 97.75 187 TRP A O 1
ATOM 1391 N N . LYS A 1 188 ? -6.363 34.562 18.391 1 96 188 LYS A N 1
ATOM 1392 C CA . LYS A 1 188 ? -6.172 33.125 18.547 1 96 188 LYS A CA 1
ATOM 1393 C C . LYS A 1 188 ? -5.051 32.625 17.641 1 96 188 LYS A C 1
ATOM 1395 O O . LYS A 1 188 ? -4.941 33.031 16.484 1 96 188 LYS A O 1
ATOM 1400 N N . ILE A 1 189 ? -4.195 31.812 18.219 1 95.75 189 ILE A N 1
ATOM 1401 C CA . ILE A 1 189 ? -3.082 31.234 17.469 1 95.75 189 ILE A CA 1
ATOM 1402 C C . ILE A 1 189 ? -3.238 29.719 17.391 1 95.75 189 ILE A C 1
ATOM 1404 O O . ILE A 1 189 ? -3.326 29.047 18.422 1 95.75 189 ILE A O 1
ATOM 1408 N N . ALA A 1 190 ? -3.318 29.266 16.156 1 91.5 190 ALA A N 1
ATOM 1409 C CA . ALA A 1 190 ? -3.312 27.828 15.945 1 91.5 190 ALA A CA 1
ATOM 1410 C C . ALA A 1 190 ? -1.908 27.25 16.109 1 91.5 190 ALA A C 1
ATOM 1412 O O . ALA A 1 190 ? -1.009 27.547 15.328 1 91.5 190 ALA A O 1
ATOM 1413 N N . CYS A 1 191 ? -1.765 26.375 17.156 1 84.25 191 CYS A N 1
ATOM 1414 C CA . CYS A 1 191 ? -0.443 25.875 17.5 1 84.25 191 CYS A CA 1
ATOM 1415 C C . CYS A 1 191 ? -0.527 24.438 17.984 1 84.25 191 CYS A C 1
ATOM 1417 O O . CYS A 1 191 ? -1.267 24.141 18.938 1 84.25 191 CYS A O 1
ATOM 1419 N N . ASP A 1 192 ? 0.276 23.547 17.375 1 78.69 192 ASP A N 1
ATOM 1420 C CA . ASP A 1 192 ? 0.259 22.141 17.797 1 78.69 192 ASP A CA 1
ATOM 1421 C C . ASP A 1 192 ? 1.592 21.75 18.422 1 78.69 192 ASP A C 1
ATOM 1423 O O . ASP A 1 192 ? 1.861 20.562 18.609 1 78.69 192 ASP A O 1
ATOM 1427 N N . VAL A 1 193 ? 2.467 22.625 18.703 1 83.81 193 VAL A N 1
ATOM 1428 C CA . VAL A 1 193 ? 3.73 22.312 19.359 1 83.81 193 VAL A CA 1
ATOM 1429 C C . VAL A 1 193 ? 3.715 22.859 20.797 1 83.81 193 VAL A C 1
ATOM 1431 O O . VAL A 1 193 ? 2.914 23.734 21.125 1 83.81 193 VAL A O 1
ATOM 1434 N N . THR A 1 194 ? 4.582 22.25 21.594 1 89.75 194 THR A N 1
ATOM 1435 C CA . THR A 1 194 ? 4.613 22.641 23 1 89.75 194 THR A CA 1
ATOM 1436 C C . THR A 1 194 ? 5.988 23.203 23.375 1 89.75 194 THR A C 1
ATOM 1438 O O . THR A 1 194 ? 6.285 23.391 24.547 1 89.75 194 THR A O 1
ATOM 1441 N N . ASN A 1 195 ? 6.785 23.438 22.453 1 94.06 195 ASN A N 1
ATOM 1442 C CA . ASN A 1 195 ? 8.133 23.922 22.719 1 94.06 195 ASN A CA 1
ATOM 1443 C C . ASN A 1 195 ? 8.109 25.312 23.344 1 94.06 195 ASN A C 1
ATOM 1445 O O . ASN A 1 195 ? 7.383 26.203 22.875 1 94.06 195 ASN A O 1
ATOM 1449 N N . PRO A 1 196 ? 8.945 25.438 24.391 1 97.56 196 PRO A N 1
ATOM 1450 C CA . PRO A 1 196 ? 9.094 26.797 24.938 1 97.56 196 PRO A CA 1
ATOM 1451 C C . PRO A 1 196 ? 9.922 27.703 24.031 1 97.56 196 PRO A C 1
ATOM 1453 O O . PRO A 1 196 ? 10.383 27.281 22.969 1 97.56 196 PRO A O 1
ATOM 1456 N N . LEU A 1 197 ? 10.07 28.891 24.484 1 98.19 197 LEU A N 1
ATOM 1457 C CA . LEU A 1 197 ? 10.758 29.859 23.656 1 98.19 197 LEU A CA 1
ATOM 1458 C C . LEU A 1 197 ? 12.258 29.594 23.625 1 98.19 197 LEU A C 1
ATOM 1460 O O . LEU A 1 197 ? 12.898 29.688 22.578 1 98.19 197 LEU A O 1
ATOM 1464 N N . LEU A 1 198 ? 12.766 29.219 24.781 1 98.06 198 LEU A N 1
ATOM 1465 C CA . LEU A 1 198 ? 14.219 29.141 24.938 1 98.06 198 LEU A CA 1
ATOM 1466 C C . LEU A 1 198 ? 14.641 27.75 25.391 1 98.06 198 LEU A C 1
ATOM 1468 O O . LEU A 1 198 ? 13.805 26.922 25.75 1 98.06 198 LEU A O 1
ATOM 1472 N N . GLY A 1 199 ? 16 27.5 25.234 1 96.94 199 GLY A N 1
ATOM 1473 C CA . GLY A 1 199 ? 16.578 26.281 25.797 1 96.94 199 GLY A CA 1
ATOM 1474 C C . GLY A 1 199 ? 16.734 25.172 24.781 1 96.94 199 GLY A C 1
ATOM 1475 O O . GLY A 1 199 ? 16.516 25.375 23.578 1 96.94 199 GLY A O 1
ATOM 1476 N N . GLU A 1 200 ? 17.062 24 25.219 1 96.12 200 GLU A N 1
ATOM 1477 C CA . GLU A 1 200 ? 17.359 22.844 24.359 1 96.12 200 GLU A CA 1
ATOM 1478 C C . GLU A 1 200 ? 16.109 22.375 23.609 1 96.12 200 GLU A C 1
ATOM 1480 O O . GLU A 1 200 ? 16.219 21.844 22.5 1 96.12 200 GLU A O 1
ATOM 1485 N N . ASP A 1 201 ? 15.008 22.719 24.234 1 96.06 201 ASP A N 1
ATOM 1486 C CA . ASP A 1 201 ? 13.742 22.359 23.594 1 96.06 201 ASP A CA 1
ATOM 1487 C C . ASP A 1 201 ? 13.055 23.578 23 1 96.06 201 ASP A C 1
ATOM 1489 O O . ASP A 1 201 ? 11.875 23.516 22.641 1 96.06 201 ASP A O 1
ATOM 1493 N N . GLY A 1 202 ? 13.781 24.562 22.891 1 96.69 202 GLY A N 1
ATOM 1494 C CA . GLY A 1 202 ? 13.195 25.828 22.484 1 96.69 202 GLY A CA 1
ATOM 1495 C C . GLY A 1 202 ? 13.094 25.984 20.984 1 96.69 202 GLY A C 1
ATOM 1496 O O . GLY A 1 202 ? 13.461 25.078 20.234 1 96.69 202 GLY A O 1
ATOM 1497 N N . ALA A 1 203 ? 12.586 27.125 20.547 1 96.25 203 ALA A N 1
ATOM 1498 C CA . ALA A 1 203 ? 12.32 27.453 19.156 1 96.25 203 ALA A CA 1
ATOM 1499 C C . ALA A 1 203 ? 13.586 27.312 18.312 1 96.25 203 ALA A C 1
ATOM 1501 O O . ALA A 1 203 ? 13.578 26.641 17.281 1 96.25 203 ALA A O 1
ATOM 1502 N N . THR A 1 204 ? 14.672 27.922 18.797 1 97.56 204 THR A N 1
ATOM 1503 C CA . THR A 1 204 ? 15.922 27.984 18.047 1 97.56 204 THR A CA 1
ATOM 1504 C C . THR A 1 204 ? 16.562 26.594 17.938 1 97.56 204 THR A C 1
ATOM 1506 O O . THR A 1 204 ? 16.891 26.141 16.844 1 97.56 204 THR A O 1
ATOM 1509 N N . ALA A 1 205 ? 16.672 25.922 19.031 1 96.25 205 ALA A N 1
ATOM 1510 C CA . ALA A 1 205 ? 17.375 24.641 19.094 1 96.25 205 ALA A CA 1
ATOM 1511 C C . ALA A 1 205 ? 16.656 23.562 18.281 1 96.25 205 ALA A C 1
ATOM 1513 O O . ALA A 1 205 ? 17.281 22.781 17.578 1 96.25 205 ALA A O 1
ATOM 1514 N N . VAL A 1 206 ? 15.375 23.594 18.375 1 94.31 206 VAL A N 1
ATOM 1515 C CA . VAL A 1 206 ? 14.602 22.484 17.797 1 94.31 206 VAL A CA 1
ATOM 1516 C C . VAL A 1 206 ? 14.289 22.797 16.328 1 94.31 206 VAL A C 1
ATOM 1518 O O . VAL A 1 206 ? 14.438 21.922 15.469 1 94.31 206 VAL A O 1
ATOM 1521 N N . PHE A 1 207 ? 13.938 23.984 15.961 1 93.69 207 PHE A N 1
ATOM 1522 C CA . PHE A 1 207 ? 13.422 24.25 14.625 1 93.69 207 PHE A CA 1
ATOM 1523 C C . PHE A 1 207 ? 14.43 25.047 13.805 1 93.69 207 PHE A C 1
ATOM 1525 O O . PHE A 1 207 ? 14.312 25.141 12.586 1 93.69 207 PHE A O 1
ATOM 1532 N N . GLY A 1 208 ? 15.422 25.594 14.422 1 95.19 208 GLY A N 1
ATOM 1533 C CA . GLY A 1 208 ? 16.422 26.391 13.742 1 95.19 208 GLY A CA 1
ATOM 1534 C C . GLY A 1 208 ? 17.125 25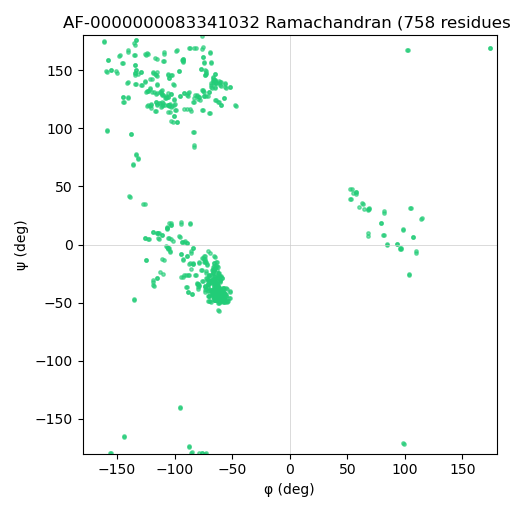.656 12.633 1 95.19 208 GLY A C 1
ATOM 1535 O O . GLY A 1 208 ? 17.281 26.172 11.523 1 95.19 208 GLY A O 1
ATOM 1536 N N . PRO A 1 209 ? 17.562 24.422 12.867 1 94.69 209 PRO A N 1
ATOM 1537 C CA . PRO A 1 209 ? 18.328 23.672 11.867 1 94.69 209 PRO A CA 1
ATOM 1538 C C . PRO A 1 209 ? 17.547 23.5 10.555 1 94.69 209 PRO A C 1
ATOM 1540 O O . PRO A 1 209 ? 18.109 23.719 9.477 1 94.69 209 PRO A O 1
ATOM 1543 N N . GLN A 1 210 ? 16.266 23.234 10.578 1 90.31 210 GLN A N 1
ATOM 1544 C CA . GLN A 1 210 ? 15.5 23.031 9.359 1 90.31 210 GLN A CA 1
ATOM 1545 C C . GLN A 1 210 ? 15.297 24.344 8.609 1 90.31 210 GLN A C 1
ATOM 1547 O O . GLN A 1 210 ? 14.969 24.359 7.426 1 90.31 210 GLN A O 1
ATOM 1552 N N . LYS A 1 211 ? 15.508 25.391 9.305 1 94.81 211 LYS A N 1
ATOM 1553 C CA . LYS A 1 211 ? 15.352 26.719 8.711 1 94.81 211 LYS A CA 1
ATOM 1554 C C . LYS A 1 211 ? 16.688 27.234 8.172 1 94.81 211 LYS A C 1
ATOM 1556 O O . LYS A 1 211 ? 16.766 28.375 7.707 1 94.81 211 LYS A O 1
ATOM 1561 N N . GLY A 1 212 ? 17.703 26.391 8.305 1 94.81 212 GLY A N 1
ATOM 1562 C CA . GLY A 1 212 ? 18.984 26.688 7.672 1 94.81 212 GLY A CA 1
ATOM 1563 C C . GLY A 1 212 ? 20.047 27.109 8.664 1 94.81 212 GLY A C 1
ATOM 1564 O O . GLY A 1 212 ? 21.172 27.438 8.266 1 94.81 212 GLY A O 1
ATOM 1565 N N . ALA A 1 213 ? 19.812 27.047 9.906 1 96.25 213 ALA A N 1
ATOM 1566 C CA . ALA A 1 213 ? 20.781 27.516 10.898 1 96.25 213 ALA A CA 1
ATOM 1567 C C . ALA A 1 213 ? 21.938 26.516 11.039 1 96.25 213 ALA A C 1
ATOM 1569 O O . ALA A 1 213 ? 21.719 25.312 11.211 1 96.25 213 ALA A O 1
ATOM 1570 N N . THR A 1 214 ? 23.141 27.062 11 1 94.62 214 THR A N 1
ATOM 1571 C CA . THR A 1 214 ? 24.312 26.266 11.328 1 94.62 214 THR A CA 1
ATOM 1572 C C . THR A 1 214 ? 24.516 26.203 12.844 1 94.62 214 THR A C 1
ATOM 1574 O O . THR A 1 214 ? 23.891 26.938 13.594 1 94.62 214 THR A O 1
ATOM 1577 N N . THR A 1 215 ? 25.406 25.328 13.219 1 93.44 215 THR A N 1
ATOM 1578 C CA . THR A 1 215 ? 25.688 25.172 14.641 1 93.44 215 THR A CA 1
ATOM 1579 C C . THR A 1 215 ? 26.125 26.5 15.25 1 93.44 215 THR A C 1
ATOM 1581 O O . THR A 1 215 ? 25.688 26.844 16.359 1 93.44 215 THR A O 1
ATOM 1584 N N . GLU A 1 216 ? 26.906 27.156 14.562 1 93.38 216 GLU A N 1
ATOM 1585 C CA . GLU A 1 216 ? 27.375 28.453 15.039 1 93.38 216 GLU A CA 1
ATOM 1586 C C . GLU A 1 216 ? 26.234 29.469 15.094 1 93.38 216 GLU A C 1
ATOM 1588 O O . GLU A 1 216 ? 26.141 30.266 16.047 1 93.38 216 GLU A O 1
ATOM 1593 N N . GLN A 1 217 ? 25.422 29.422 14.172 1 96.12 217 GLN A N 1
ATOM 1594 C CA . GLN A 1 217 ? 24.328 30.375 14.094 1 96.12 217 GLN A CA 1
ATOM 1595 C C . GLN A 1 217 ? 23.297 30.109 15.188 1 96.12 217 GLN A C 1
ATOM 1597 O O . GLN A 1 217 ? 22.625 31.031 15.664 1 96.12 217 GLN A O 1
ATOM 1602 N N . LEU A 1 218 ? 23.219 28.906 15.641 1 97.56 218 LEU A N 1
ATOM 1603 C CA . LEU A 1 218 ? 22.266 28.531 16.672 1 97.56 218 LEU A CA 1
ATOM 1604 C C . LEU A 1 218 ? 22.562 29.281 17.969 1 97.56 218 LEU A C 1
ATOM 1606 O O . LEU A 1 218 ? 21.641 29.75 18.656 1 97.56 218 LEU A O 1
ATOM 1610 N N . ASN A 1 219 ? 23.797 29.391 18.234 1 96.44 219 ASN A N 1
ATOM 1611 C CA . ASN A 1 219 ? 24.172 30.109 19.453 1 96.44 219 ASN A CA 1
ATOM 1612 C C . ASN A 1 219 ? 23.812 31.594 19.359 1 96.44 219 ASN A C 1
ATOM 1614 O O . ASN A 1 219 ? 23.281 32.156 20.312 1 96.44 219 ASN A O 1
ATOM 1618 N N . ALA A 1 220 ? 24.125 32.156 18.25 1 97.44 220 ALA A N 1
ATOM 1619 C CA . ALA A 1 220 ? 23.797 33.562 18.031 1 97.44 220 ALA A CA 1
ATOM 1620 C C . ALA A 1 220 ? 22.281 33.781 18.094 1 97.44 220 ALA A C 1
ATOM 1622 O O . ALA A 1 220 ? 21.812 34.75 18.719 1 97.44 220 ALA A O 1
ATOM 1623 N N . LEU A 1 221 ? 21.562 32.969 17.516 1 98.56 221 LEU A N 1
ATOM 1624 C CA . LEU A 1 221 ? 20.109 33.062 17.484 1 98.56 221 LEU A CA 1
ATOM 1625 C C . LEU A 1 221 ? 19.516 32.875 18.875 1 98.56 221 LEU A C 1
ATOM 1627 O O . LEU A 1 221 ? 18.594 33.594 19.266 1 98.56 221 LEU A O 1
ATOM 1631 N N . GLU A 1 222 ? 20.062 31.953 19.641 1 98.31 222 GLU A N 1
ATOM 1632 C CA . GLU A 1 222 ? 19.562 31.703 20.984 1 98.31 222 GLU A CA 1
ATOM 1633 C C . GLU A 1 222 ? 19.812 32.906 21.906 1 98.31 222 GLU A C 1
ATOM 1635 O O . GLU A 1 222 ? 18.953 33.281 22.688 1 98.31 222 GLU A O 1
ATOM 1640 N N . ASN A 1 223 ? 21.016 33.438 21.734 1 97.81 223 ASN A N 1
ATOM 1641 C CA . ASN A 1 223 ? 21.328 34.625 22.516 1 97.81 223 ASN A CA 1
ATOM 1642 C C . ASN A 1 223 ? 20.422 35.781 22.172 1 97.81 223 ASN A C 1
ATOM 1644 O O . ASN A 1 223 ? 19.969 36.5 23.062 1 97.81 223 ASN A O 1
ATOM 1648 N N . ALA A 1 224 ? 20.25 35.969 20.922 1 98.5 224 ALA A N 1
ATOM 1649 C CA . ALA A 1 224 ? 19.359 37.031 20.469 1 98.5 224 ALA A CA 1
ATOM 1650 C C . ALA A 1 224 ? 17.938 36.812 20.984 1 98.5 224 ALA A C 1
ATOM 1652 O O . ALA A 1 224 ? 17.281 37.75 21.453 1 98.5 224 ALA A O 1
ATOM 1653 N N . MET A 1 225 ? 17.453 35.594 20.922 1 98.69 225 MET A N 1
ATOM 1654 C CA . MET A 1 225 ? 16.109 35.281 21.391 1 98.69 225 MET A CA 1
ATOM 1655 C C . MET A 1 225 ? 15.992 35.469 22.891 1 98.69 225 MET A C 1
ATOM 1657 O O . MET A 1 225 ? 14.938 35.906 23.375 1 98.69 225 MET A O 1
ATOM 1661 N N . HIS A 1 226 ? 17.047 35.188 23.578 1 98.38 226 HIS A N 1
ATOM 1662 C CA . HIS A 1 226 ? 17.078 35.438 25.016 1 98.38 226 HIS A CA 1
ATOM 1663 C C . HIS A 1 226 ? 16.922 36.906 25.328 1 98.38 226 HIS A C 1
ATOM 1665 O O . HIS A 1 226 ? 16.156 37.281 26.234 1 98.38 226 HIS A O 1
ATOM 1671 N N . ASN A 1 227 ? 17.641 37.688 24.609 1 98.56 227 ASN A N 1
ATOM 1672 C CA . ASN A 1 227 ? 17.5 39.125 24.781 1 98.56 227 ASN A CA 1
ATOM 1673 C C . ASN A 1 227 ? 16.078 39.594 24.484 1 98.56 227 ASN A C 1
ATOM 1675 O O . ASN A 1 227 ? 15.508 40.375 25.25 1 98.56 227 ASN A O 1
ATOM 1679 N N . TYR A 1 228 ? 15.562 39.125 23.453 1 98.12 228 TYR A N 1
ATOM 1680 C CA . TYR A 1 228 ? 14.188 39.438 23.078 1 98.12 228 TYR A CA 1
ATOM 1681 C C . TYR A 1 228 ? 13.219 39.062 24.203 1 98.12 228 TYR A C 1
ATOM 1683 O O . TYR A 1 228 ? 12.359 39.875 24.562 1 98.12 228 TYR A O 1
ATOM 1691 N N . ALA A 1 229 ? 13.359 37.875 24.734 1 98.44 229 ALA A N 1
ATOM 1692 C CA . ALA A 1 229 ? 12.492 37.438 25.812 1 98.44 229 ALA A CA 1
ATOM 1693 C C . ALA A 1 229 ? 12.562 38.344 27.016 1 98.44 229 ALA A C 1
ATOM 1695 O O . ALA A 1 229 ? 11.531 38.688 27.594 1 98.44 229 ALA A O 1
ATOM 1696 N N . ASN A 1 230 ? 13.75 38.75 27.297 1 98.25 230 ASN A N 1
ATOM 1697 C CA . ASN A 1 230 ? 13.938 39.656 28.438 1 98.25 230 ASN A CA 1
ATOM 1698 C C . ASN A 1 230 ? 13.195 40.969 28.234 1 98.25 230 ASN A C 1
ATOM 1700 O O . ASN A 1 230 ? 12.461 41.438 29.125 1 98.25 230 ASN A O 1
ATOM 1704 N N . VAL A 1 231 ? 13.422 41.531 27.094 1 98.31 231 VAL A N 1
ATOM 1705 C CA . VAL A 1 231 ? 12.828 42.844 26.812 1 98.31 231 VAL A CA 1
ATOM 1706 C C . VAL A 1 231 ? 11.305 42.719 26.719 1 98.31 231 VAL A C 1
ATOM 1708 O O . VAL A 1 231 ? 10.57 43.562 27.219 1 98.31 231 VAL A O 1
ATOM 1711 N N . LEU A 1 232 ? 10.875 41.719 26.109 1 97.75 232 LEU A N 1
ATOM 1712 C CA . LEU A 1 232 ? 9.453 41.438 25.938 1 97.75 232 LEU A CA 1
ATOM 1713 C C . LEU A 1 232 ? 8.75 41.312 27.281 1 97.75 232 LEU A C 1
ATOM 1715 O O . LEU A 1 232 ? 7.699 41.906 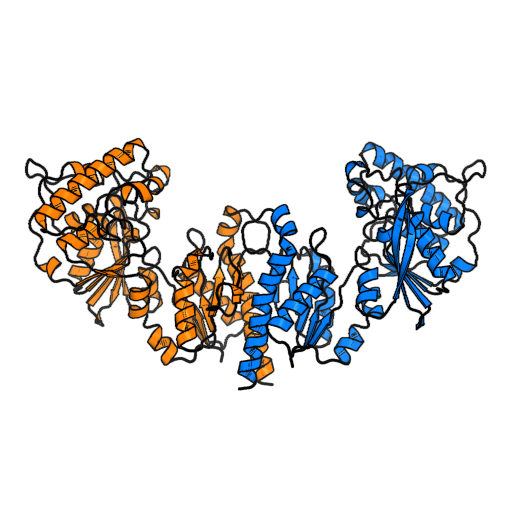27.5 1 97.75 232 LEU A O 1
ATOM 1719 N N . GLU A 1 233 ? 9.32 40.531 28.188 1 97.56 233 GLU A N 1
ATOM 1720 C CA . GLU A 1 233 ? 8.727 40.312 29.484 1 97.56 233 GLU A CA 1
ATOM 1721 C C . GLU A 1 233 ? 8.805 41.562 30.375 1 97.56 233 GLU A C 1
ATOM 1723 O O . GLU A 1 233 ? 7.898 41.812 31.172 1 97.56 233 GLU A O 1
ATOM 1728 N N . GLN A 1 234 ? 9.844 42.25 30.203 1 97.06 234 GLN A N 1
ATOM 1729 C CA . GLN A 1 234 ? 9.945 43.531 30.922 1 97.06 234 GLN A CA 1
ATOM 1730 C C . GLN A 1 234 ? 8.844 44.5 30.5 1 97.06 234 GLN A C 1
ATOM 1732 O O . GLN A 1 234 ? 8.234 45.156 31.328 1 97.06 234 GLN A O 1
ATOM 1737 N N . HIS A 1 235 ? 8.625 44.531 29.25 1 97.12 235 HIS A N 1
ATOM 1738 C CA . HIS A 1 235 ? 7.637 45.469 28.703 1 97.12 235 HIS A CA 1
ATOM 1739 C C . HIS A 1 235 ? 6.223 45.031 29.078 1 97.12 235 HIS A C 1
ATOM 1741 O O . HIS A 1 235 ? 5.41 45.844 29.5 1 97.12 235 HIS A O 1
ATOM 1747 N N . SER A 1 236 ? 5.867 43.812 28.891 1 96.31 236 SER A N 1
ATOM 1748 C CA . SER A 1 236 ? 4.504 43.312 29.031 1 96.31 236 SER A CA 1
ATOM 1749 C C . SER A 1 236 ? 4.195 42.938 30.484 1 96.31 236 SER A C 1
ATOM 1751 O O . SER A 1 236 ? 3.031 42.75 30.844 1 96.31 236 SER A O 1
ATOM 1753 N N . GLN A 1 237 ? 5.227 42.688 31.281 1 96.12 237 GLN A N 1
ATOM 1754 C CA . GLN A 1 237 ? 5.117 42.25 32.656 1 96.12 237 GLN A CA 1
ATOM 1755 C C . GLN A 1 237 ? 4.465 40.844 32.719 1 96.12 237 GLN A C 1
ATOM 1757 O O . GLN A 1 237 ? 3.688 40.562 33.656 1 96.12 237 GLN A O 1
ATOM 1762 N N . LYS A 1 238 ? 4.695 40.062 31.688 1 95.62 238 LYS A N 1
ATOM 1763 C CA . LYS A 1 238 ? 4.223 38.688 31.609 1 95.62 238 LYS A CA 1
ATOM 1764 C C . LYS A 1 238 ? 5.375 37.719 31.312 1 95.62 238 LYS A C 1
ATOM 1766 O O . LYS A 1 238 ? 6.262 38.031 30.516 1 95.62 238 LYS A O 1
ATOM 1771 N N . THR A 1 239 ? 5.332 36.625 31.938 1 95.06 239 THR A N 1
ATOM 1772 C CA . THR A 1 239 ? 6.305 35.594 31.625 1 95.06 239 THR A CA 1
ATOM 1773 C C . THR A 1 239 ? 5.777 34.656 30.547 1 95.06 239 THR A C 1
ATOM 1775 O O . THR A 1 239 ? 4.816 33.906 30.766 1 95.06 239 THR A O 1
ATOM 1778 N N . VAL A 1 240 ? 6.441 34.625 29.406 1 95.5 240 VAL A N 1
ATOM 1779 C CA . VAL A 1 240 ? 5.926 33.844 28.281 1 95.5 240 VAL A CA 1
ATOM 1780 C C . VAL A 1 240 ? 6.992 32.875 27.812 1 95.5 240 VAL A C 1
ATOM 1782 O O . VAL A 1 240 ? 6.688 31.906 27.094 1 95.5 240 VAL A O 1
ATOM 1785 N N . ARG A 1 241 ? 8.242 33.031 28.25 1 96 241 ARG A N 1
ATOM 1786 C CA . ARG A 1 241 ? 9.367 32.281 27.688 1 96 241 ARG A CA 1
ATOM 1787 C C . ARG A 1 241 ? 9.258 30.797 27.984 1 96 241 ARG A C 1
ATOM 1789 O O . ARG A 1 241 ? 9.703 29.969 27.188 1 96 241 ARG A O 1
ATOM 1796 N N . ASP A 1 242 ? 8.516 30.438 29.047 1 94.56 242 ASP A N 1
ATOM 1797 C CA . ASP A 1 242 ? 8.438 29.047 29.484 1 94.56 242 ASP A CA 1
ATOM 1798 C C . ASP A 1 242 ? 7.082 28.438 29.125 1 94.56 242 ASP A C 1
ATOM 1800 O O . ASP A 1 242 ? 6.836 27.25 29.375 1 94.56 242 ASP A O 1
ATOM 1804 N N . HIS A 1 243 ? 6.285 29.219 28.578 1 95.56 243 HIS A N 1
ATOM 1805 C CA . HIS A 1 243 ? 4.957 28.734 28.219 1 95.56 243 HIS A CA 1
ATOM 1806 C C . HIS A 1 243 ? 5.027 27.703 27.094 1 95.56 243 HIS A C 1
ATOM 1808 O O . HIS A 1 243 ? 5.789 27.875 26.141 1 95.56 243 HIS A O 1
ATOM 1814 N N . ALA A 1 244 ? 4.246 26.656 27.25 1 95.38 244 ALA A N 1
ATOM 1815 C CA . ALA A 1 244 ? 4.168 25.641 26.203 1 95.38 244 ALA A CA 1
ATOM 1816 C C . ALA A 1 244 ? 3.637 26.234 24.906 1 95.38 244 ALA A C 1
ATOM 1818 O O . ALA A 1 244 ? 2.582 26.875 24.891 1 95.38 244 ALA A O 1
ATOM 1819 N N . GLY A 1 245 ? 4.426 26.109 23.844 1 95.12 245 GLY A N 1
ATOM 1820 C CA . GLY A 1 245 ? 4.012 26.609 22.547 1 95.12 245 GLY A CA 1
ATOM 1821 C C . GLY A 1 245 ? 4.559 27.984 22.234 1 95.12 245 GLY A C 1
ATOM 1822 O O . GLY A 1 245 ? 4.469 28.453 21.094 1 95.12 245 GLY A O 1
ATOM 1823 N N . ALA A 1 246 ? 5.262 28.562 23.188 1 97.25 246 ALA A N 1
ATOM 1824 C CA . ALA A 1 246 ? 5.785 29.922 23 1 97.25 246 ALA A CA 1
ATOM 1825 C C . ALA A 1 246 ? 6.836 29.953 21.891 1 97.25 246 ALA A C 1
ATOM 1827 O O . ALA A 1 246 ? 7.051 30.984 21.266 1 97.25 246 ALA A O 1
ATOM 1828 N N . GLY A 1 247 ? 7.402 28.812 21.625 1 97.06 247 GLY A N 1
ATOM 1829 C CA . GLY A 1 247 ? 8.461 28.734 20.641 1 97.06 247 GLY A CA 1
ATOM 1830 C C . GLY A 1 247 ? 7.941 28.609 19.219 1 97.06 247 GLY A C 1
ATOM 1831 O O . GLY A 1 247 ? 8.719 28.672 18.266 1 97.06 247 GLY A O 1
ATOM 1832 N N . ALA A 1 248 ? 6.637 28.516 19.016 1 94.25 248 ALA A N 1
ATOM 1833 C CA . ALA A 1 248 ? 6.059 28.281 17.688 1 94.25 248 ALA A CA 1
ATOM 1834 C C . ALA A 1 248 ? 6.445 29.406 16.734 1 94.25 248 ALA A C 1
ATOM 1836 O O . ALA A 1 248 ? 6.469 30.578 17.109 1 94.25 248 ALA A O 1
ATOM 1837 N N . ALA A 1 249 ? 6.812 28.984 15.469 1 94.75 249 ALA A N 1
ATOM 1838 C CA . ALA A 1 249 ? 7.137 29.891 14.359 1 94.75 249 ALA A CA 1
ATOM 1839 C C . ALA A 1 249 ? 8.273 30.828 14.734 1 94.75 249 ALA A C 1
ATOM 1841 O O . ALA A 1 249 ? 8.164 32.062 14.555 1 94.75 249 ALA A O 1
ATOM 1842 N N . GLY A 1 250 ? 9.289 30.25 15.328 1 96.62 250 GLY A N 1
ATOM 1843 C CA . GLY A 1 250 ? 10.453 31.047 15.672 1 96.62 250 GLY A CA 1
ATOM 1844 C C . GLY A 1 250 ? 10.188 32.062 16.766 1 96.62 250 GLY A C 1
ATOM 1845 O O . GLY A 1 250 ? 10.656 33.188 16.688 1 96.62 250 GLY A O 1
ATOM 1846 N N . GLY A 1 251 ? 9.312 31.75 17.609 1 97.75 251 GLY A N 1
ATOM 1847 C CA . GLY A 1 251 ? 9.055 32.594 18.766 1 97.75 251 GLY A CA 1
ATOM 1848 C C . GLY A 1 251 ? 7.934 33.594 18.531 1 97.75 251 GLY A C 1
ATOM 1849 O O . GLY A 1 251 ? 7.582 34.375 19.422 1 97.75 251 GLY A O 1
ATOM 1850 N N . MET A 1 252 ? 7.34 33.594 17.406 1 97.69 252 MET A N 1
ATOM 1851 C CA . MET A 1 252 ? 6.262 34.531 17.125 1 97.69 252 MET A CA 1
ATOM 1852 C C . MET A 1 252 ? 5.125 34.375 18.125 1 97.69 252 MET A C 1
ATOM 1854 O O . MET A 1 252 ? 4.52 35.375 18.547 1 97.69 252 MET A O 1
ATOM 1858 N N . ALA A 1 253 ? 4.828 33.188 18.516 1 97.88 253 ALA A N 1
ATOM 1859 C CA . ALA A 1 253 ? 3.787 32.938 19.516 1 97.88 253 ALA A CA 1
ATOM 1860 C C . ALA A 1 253 ? 4.07 33.719 20.797 1 97.88 253 ALA A C 1
ATOM 1862 O O . ALA A 1 253 ? 3.178 34.375 21.359 1 97.88 253 ALA A O 1
ATOM 1863 N N . ALA A 1 254 ? 5.281 33.719 21.234 1 98.06 254 ALA A N 1
ATOM 1864 C CA . ALA A 1 254 ? 5.66 34.406 22.469 1 98.06 254 ALA A CA 1
ATOM 1865 C C . ALA A 1 254 ? 5.395 35.906 22.344 1 98.06 254 ALA A C 1
ATOM 1867 O O . ALA A 1 254 ? 4.848 36.531 23.266 1 98.06 254 ALA A O 1
ATOM 1868 N N . GLY A 1 255 ? 5.789 36.469 21.266 1 98 255 GLY A N 1
ATOM 1869 C CA . GLY A 1 255 ? 5.559 37.906 21.062 1 98 255 GLY A CA 1
ATOM 1870 C C . GLY A 1 255 ? 4.094 38.281 21.109 1 98 255 GLY A C 1
ATOM 1871 O O . GLY A 1 255 ? 3.725 39.25 21.781 1 98 255 GLY A O 1
ATOM 1872 N N . PHE A 1 256 ? 3.287 37.531 20.469 1 98.25 256 PHE A N 1
ATOM 1873 C CA . PHE A 1 256 ? 1.864 37.812 20.375 1 98.25 256 PHE A CA 1
ATOM 1874 C C . PHE A 1 256 ? 1.164 37.531 21.703 1 98.25 256 PHE A C 1
ATOM 1876 O O . PHE A 1 256 ? 0.235 38.219 22.094 1 98.25 256 PHE A O 1
ATOM 1883 N N . MET A 1 257 ? 1.578 36.469 22.391 1 97.81 257 MET A N 1
ATOM 1884 C CA . MET A 1 257 ? 1.051 36.188 23.719 1 97.81 257 MET A CA 1
ATOM 1885 C C . MET A 1 257 ? 1.347 37.344 24.672 1 97.81 257 MET A C 1
ATOM 1887 O O . MET A 1 257 ? 0.458 37.812 25.406 1 97.81 257 MET A O 1
ATOM 1891 N N . ALA A 1 258 ? 2.555 37.781 24.656 1 97.81 258 ALA A N 1
ATOM 1892 C CA . ALA A 1 258 ? 3.012 38.812 25.609 1 97.81 258 ALA A CA 1
ATOM 1893 C C . ALA A 1 258 ? 2.34 40.156 25.344 1 97.81 258 ALA A C 1
ATOM 1895 O O . ALA A 1 258 ? 1.914 40.844 26.281 1 97.81 258 ALA A O 1
ATOM 1896 N N . LEU A 1 259 ? 2.246 40.5 24.109 1 97.75 259 LEU A N 1
ATOM 1897 C CA . LEU A 1 259 ? 1.831 41.875 23.812 1 97.75 259 LEU A CA 1
ATOM 1898 C C . LEU A 1 259 ? 0.323 41.938 23.594 1 97.75 259 LEU A C 1
ATOM 1900 O O . LEU A 1 259 ? -0.287 43 23.812 1 97.75 259 LEU A O 1
ATOM 1904 N N . PHE A 1 260 ? -0.342 40.812 23.125 1 97.5 260 PHE A N 1
ATOM 1905 C CA . PHE A 1 260 ? -1.746 40.875 22.75 1 97.5 260 PHE A CA 1
ATOM 1906 C C . PHE A 1 260 ? -2.58 39.875 23.547 1 97.5 260 PHE A C 1
ATOM 1908 O O . PHE A 1 260 ? -3.787 39.75 23.328 1 97.5 260 PHE A O 1
ATOM 1915 N N . ASP A 1 261 ? -2.041 39.188 24.484 1 96.56 261 ASP A N 1
ATOM 1916 C CA . ASP A 1 261 ? -2.732 38.125 25.219 1 96.56 261 ASP A CA 1
ATOM 1917 C C . ASP A 1 261 ? -3.352 37.094 24.281 1 96.56 261 ASP A C 1
ATOM 1919 O O . ASP A 1 261 ? -4.484 36.656 24.484 1 96.56 261 ASP A O 1
ATOM 1923 N N . ALA A 1 262 ? -2.607 36.812 23.25 1 97.19 262 ALA A N 1
ATOM 1924 C CA . ALA A 1 262 ? -3.088 35.844 22.266 1 97.19 262 ALA A CA 1
ATOM 1925 C C . ALA A 1 262 ? -3.219 34.469 22.906 1 97.19 262 ALA A C 1
ATOM 1927 O O . ALA A 1 262 ? -2.369 34.062 23.703 1 97.19 262 ALA A O 1
ATOM 1928 N N . GLU A 1 263 ? -4.262 33.812 22.562 1 96.19 263 GLU A N 1
ATOM 1929 C CA . GLU A 1 263 ? -4.52 32.469 23.078 1 96.19 263 GLU A CA 1
ATOM 1930 C C . GLU A 1 263 ? -4.02 31.391 22.109 1 96.19 263 GLU A C 1
ATOM 1932 O O . GLU A 1 263 ? -4.332 31.438 20.922 1 96.19 263 GLU A O 1
ATOM 1937 N N . LEU A 1 264 ? -3.227 30.484 22.688 1 94.75 264 LEU A N 1
ATOM 1938 C CA . LEU A 1 264 ? -2.82 29.328 21.891 1 94.75 264 LEU A CA 1
ATOM 1939 C C . LEU A 1 264 ? -3.885 28.25 21.938 1 94.75 264 LEU A C 1
ATOM 1941 O O . LEU A 1 264 ? -4.332 27.859 23.016 1 94.75 264 LEU A O 1
ATOM 1945 N N . VAL A 1 265 ? -4.355 27.875 20.766 1 91.12 265 VAL A N 1
ATOM 1946 C CA . VAL A 1 265 ? -5.406 26.859 20.625 1 91.12 265 VAL A CA 1
ATOM 1947 C C . VAL A 1 265 ? -4.977 25.797 19.641 1 91.12 265 VAL A C 1
ATOM 1949 O O . VAL A 1 265 ? -4.328 26.094 18.625 1 91.12 265 VAL A O 1
ATOM 1952 N N . PRO A 1 266 ? -5.23 24.562 19.969 1 85.19 266 PRO A N 1
ATOM 1953 C CA . PRO A 1 266 ? -4.941 23.531 18.969 1 85.19 266 PRO A CA 1
ATOM 1954 C C . PRO A 1 266 ? -5.582 23.844 17.625 1 85.19 266 PRO A C 1
ATOM 1956 O O . PRO A 1 266 ? -6.738 24.266 17.562 1 85.19 266 PRO A O 1
ATOM 1959 N N . GLY A 1 267 ? -4.824 23.656 16.594 1 82.88 267 GLY A N 1
ATOM 1960 C CA . GLY A 1 267 ? -5.273 23.969 15.242 1 82.88 267 GLY A CA 1
ATOM 1961 C C . GLY A 1 267 ? -6.57 23.266 14.867 1 82.88 267 GLY A C 1
ATOM 1962 O O . GLY A 1 267 ? -7.477 23.891 14.312 1 82.88 267 GLY A O 1
ATOM 1963 N N . PHE A 1 268 ? -6.738 22.109 15.281 1 79.94 268 PHE A N 1
ATOM 1964 C CA . PHE A 1 268 ? -7.918 21.312 14.938 1 79.94 268 PHE A CA 1
ATOM 1965 C C . PHE A 1 268 ? -9.164 21.906 15.586 1 79.94 268 PHE A C 1
ATOM 1967 O O . PHE A 1 268 ? -10.242 21.922 14.984 1 79.94 268 PHE A O 1
ATOM 1974 N N . GLU A 1 269 ? -8.977 22.312 16.766 1 81.56 269 GLU A N 1
ATOM 1975 C CA . GLU A 1 269 ? -10.117 22.891 17.484 1 81.56 269 GLU A CA 1
ATOM 1976 C C . GLU A 1 269 ? -10.633 24.141 16.766 1 81.56 269 GLU A C 1
ATOM 1978 O O . GLU A 1 269 ? -11.844 24.328 16.641 1 81.56 269 GLU A O 1
ATOM 1983 N N . LEU A 1 270 ? -9.734 24.906 16.344 1 83.44 270 LEU A N 1
ATOM 1984 C CA . LEU A 1 270 ? -10.109 26.125 15.633 1 83.44 270 LEU A CA 1
ATOM 1985 C C . LEU A 1 270 ? -10.766 25.797 14.297 1 83.44 270 LEU A C 1
ATOM 1987 O O . LEU A 1 270 ? -11.758 26.422 13.922 1 83.44 270 LEU A O 1
ATOM 1991 N N . LEU A 1 271 ? -10.203 24.844 13.648 1 82.19 271 LEU A N 1
ATOM 1992 C CA . LEU A 1 271 ? -10.742 24.422 12.352 1 82.19 271 LEU A CA 1
ATOM 1993 C C . LEU A 1 271 ? -12.133 23.828 12.508 1 82.19 271 LEU A C 1
ATOM 1995 O O . LEU A 1 271 ? -13.047 24.156 11.75 1 82.19 271 LEU A O 1
ATOM 1999 N N . GLN A 1 272 ? -12.25 22.969 13.445 1 79.81 272 GLN A N 1
ATOM 2000 C CA . GLN A 1 272 ? -13.523 22.297 13.688 1 79.81 272 GLN A CA 1
ATOM 2001 C C . GLN A 1 272 ? -14.633 23.297 13.961 1 79.81 272 GLN A C 1
ATOM 2003 O O . GLN A 1 272 ? -15.742 23.172 13.438 1 79.81 272 GLN A O 1
ATOM 2008 N N . GLN A 1 273 ? -14.281 24.25 14.727 1 77.56 273 GLN A N 1
ATOM 2009 C CA . GLN A 1 273 ? -15.258 25.266 15.086 1 77.56 273 GLN A CA 1
ATOM 2010 C C . GLN A 1 273 ? -15.633 26.125 13.883 1 77.56 273 GLN A C 1
ATOM 2012 O O . GLN A 1 273 ? -16.812 26.375 13.641 1 77.56 273 GLN A O 1
ATOM 2017 N N . THR A 1 274 ? -14.703 26.375 13.188 1 73.44 274 THR A N 1
ATOM 2018 C CA . THR A 1 274 ? -14.93 27.312 12.086 1 73.44 274 THR A CA 1
ATOM 2019 C C . THR A 1 274 ? -15.594 26.594 10.906 1 73.44 274 THR A C 1
ATOM 2021 O O . THR A 1 274 ? -16.438 27.188 10.227 1 73.44 274 THR A O 1
ATOM 2024 N N . LEU A 1 275 ? -15.258 25.312 10.695 1 77 275 LEU A N 1
ATOM 2025 C CA . LEU A 1 275 ? -15.812 24.547 9.578 1 77 275 LEU A CA 1
ATOM 2026 C C . LEU A 1 275 ? -17.156 23.938 9.961 1 77 275 LEU A C 1
ATOM 2028 O O . LEU A 1 275 ? -17.828 23.328 9.117 1 77 275 LEU A O 1
ATOM 2032 N N . GLN A 1 276 ? -17.531 24.031 11.141 1 78.44 276 GLN A N 1
ATOM 2033 C CA . GLN A 1 276 ? -18.797 23.516 11.672 1 78.44 276 GLN A CA 1
ATOM 2034 C C . GLN A 1 276 ? -18.969 22.031 11.344 1 78.44 276 GLN A C 1
ATOM 2036 O O . GLN A 1 276 ? -20.016 21.625 10.844 1 78.44 276 GLN A O 1
ATOM 2041 N N . LEU A 1 277 ? -17.984 21.312 11.578 1 83.81 277 LEU A N 1
ATOM 2042 C CA . LEU A 1 277 ? -18.016 19.906 11.242 1 83.81 277 LEU A CA 1
ATOM 2043 C C . LEU A 1 277 ? -19.078 19.172 12.039 1 83.81 277 LEU A C 1
ATOM 2045 O O . LEU A 1 277 ? -19.75 18.266 11.516 1 83.81 277 LEU A O 1
ATOM 2049 N N . ASN A 1 278 ? -19.266 19.625 13.258 1 85.69 278 ASN A N 1
ATOM 2050 C CA . ASN A 1 278 ? -20.312 19.031 14.078 1 85.69 278 ASN A CA 1
ATOM 2051 C C . ASN A 1 278 ? -21.688 19.234 13.453 1 85.69 278 ASN A C 1
ATOM 2053 O O . ASN A 1 278 ? -22.469 18.281 13.336 1 85.69 278 ASN A O 1
ATOM 2057 N N . SER A 1 279 ? -21.938 20.438 13.078 1 85.25 279 SER A N 1
ATOM 2058 C CA . SER A 1 279 ? -23.219 20.766 12.461 1 85.25 279 SER A CA 1
ATOM 2059 C C . SER A 1 279 ? -23.438 19.984 11.172 1 85.25 279 SER A C 1
ATOM 2061 O O . SER A 1 279 ? -24.547 19.531 10.883 1 85.25 279 SER A O 1
ATOM 2063 N N . LEU A 1 280 ? -22.375 19.859 10.469 1 86.69 280 LEU A N 1
ATOM 2064 C CA . LEU A 1 280 ? -22.422 19.125 9.211 1 86.69 280 LEU A CA 1
ATOM 2065 C C . LEU A 1 280 ? -22.828 17.672 9.445 1 86.69 280 LEU A C 1
ATOM 2067 O O . LEU A 1 280 ? -23.688 17.141 8.742 1 86.69 280 LEU A O 1
ATOM 2071 N N . LEU A 1 281 ? -22.266 17.031 10.477 1 90.44 281 LEU A N 1
ATOM 2072 C CA . LEU A 1 281 ? -22.531 15.625 10.766 1 90.44 281 LEU A CA 1
ATOM 2073 C C . LEU A 1 281 ? -23.891 15.445 11.414 1 90.44 281 LEU A C 1
ATOM 2075 O O . LEU A 1 281 ? -24.516 14.391 11.297 1 90.44 281 LEU A O 1
ATOM 2079 N N . GLU A 1 282 ? -24.375 16.562 12.016 1 87.88 282 GLU A N 1
ATOM 2080 C CA . GLU A 1 282 ? -25.703 16.547 12.617 1 87.88 282 GLU A CA 1
ATOM 2081 C C . GLU A 1 282 ? -26.781 16.703 11.562 1 87.88 282 GLU A C 1
ATOM 2083 O O . GLU A 1 282 ? -27.844 16.078 11.641 1 87.88 282 GLU A O 1
ATOM 2088 N N . GLN A 1 283 ? -26.484 17.531 10.594 1 84.81 283 GLN A N 1
ATOM 2089 C CA . GLN A 1 283 ? -27.516 17.953 9.648 1 84.81 283 GLN A CA 1
ATOM 2090 C C . GLN A 1 283 ? -27.578 17.016 8.445 1 84.81 283 GLN A C 1
ATOM 2092 O O . GLN A 1 283 ? -28.594 16.953 7.762 1 84.81 283 GLN A O 1
ATOM 2097 N N . HIS A 1 284 ? -26.469 16.406 8.18 1 84.38 284 HIS A N 1
ATOM 2098 C CA . HIS A 1 284 ? -26.406 15.562 6.988 1 84.38 284 HIS A CA 1
ATOM 2099 C C . HIS A 1 284 ? -26.188 14.094 7.359 1 84.38 284 HIS A C 1
ATOM 2101 O O . HIS A 1 284 ? -25.531 13.797 8.359 1 84.38 284 HIS A O 1
ATOM 2107 N N . GLN A 1 285 ? -26.766 13.312 6.605 1 88.69 285 GLN A N 1
ATOM 2108 C CA . GLN A 1 285 ? -26.5 11.883 6.746 1 88.69 285 GLN A CA 1
ATOM 2109 C C . GLN A 1 285 ? -25.234 11.484 6.012 1 88.69 285 GLN A C 1
ATOM 2111 O O . GLN A 1 285 ? -25.281 11.117 4.836 1 88.69 285 GLN A O 1
ATOM 2116 N N . VAL A 1 286 ? -24.172 11.609 6.629 1 94.38 286 VAL A N 1
ATOM 2117 C CA . VAL A 1 286 ? -22.875 11.195 6.074 1 94.38 286 VAL A CA 1
ATOM 2118 C C . VAL A 1 286 ? -22.672 9.703 6.289 1 94.38 286 VAL A C 1
ATOM 2120 O O . VAL A 1 286 ? -22.844 9.195 7.402 1 94.38 286 VAL A O 1
ATOM 2123 N N . ASP A 1 287 ? -22.391 9.008 5.234 1 95.19 287 ASP A N 1
ATOM 2124 C CA . ASP A 1 287 ? -22.234 7.559 5.324 1 95.19 287 ASP A CA 1
ATOM 2125 C C . ASP A 1 287 ? -20.797 7.18 5.629 1 95.19 287 ASP A C 1
ATOM 2127 O O . ASP A 1 287 ? -20.531 6.211 6.344 1 95.19 287 ASP A O 1
ATOM 2131 N N . TRP A 1 288 ? -19.875 7.941 5.047 1 96.69 288 TRP A N 1
ATOM 2132 C CA . TRP A 1 288 ? -18.453 7.625 5.18 1 96.69 288 TRP A CA 1
ATOM 2133 C C . TRP A 1 288 ? -17.625 8.898 5.352 1 96.69 288 TRP A C 1
ATOM 2135 O O . TRP A 1 288 ? -17.875 9.906 4.691 1 96.69 288 TRP A O 1
ATOM 2145 N N . ILE A 1 289 ? -16.656 8.812 6.23 1 97.81 289 ILE A N 1
ATOM 2146 C CA . ILE A 1 289 ? -15.625 9.836 6.332 1 97.81 289 ILE A CA 1
ATOM 2147 C C . ILE A 1 289 ? -14.305 9.297 5.789 1 97.81 289 ILE A C 1
ATOM 2149 O O . ILE A 1 289 ? -13.875 8.203 6.156 1 97.81 289 ILE A O 1
ATOM 2153 N N . ILE A 1 290 ? -13.727 9.984 4.871 1 98.5 290 ILE A N 1
ATOM 2154 C CA . ILE A 1 290 ? -12.391 9.648 4.371 1 98.5 290 ILE A CA 1
ATOM 2155 C C . ILE A 1 290 ? -11.406 10.75 4.766 1 98.5 290 ILE A C 1
ATOM 2157 O O . ILE A 1 290 ? -11.656 11.93 4.52 1 98.5 290 ILE A O 1
ATOM 2161 N N . THR A 1 291 ? -10.383 10.422 5.48 1 97.06 291 THR A N 1
ATOM 2162 C CA . THR A 1 291 ? -9.336 11.344 5.926 1 97.06 291 THR A CA 1
ATOM 2163 C C . THR A 1 291 ? -7.953 10.742 5.68 1 97.06 291 THR A C 1
ATOM 2165 O O . THR A 1 291 ? -7.832 9.68 5.074 1 97.06 291 THR A O 1
ATOM 2168 N N . GLY A 1 292 ? -6.906 11.508 5.957 1 94.81 292 GLY A N 1
ATOM 2169 C CA . GLY A 1 292 ? -5.562 11 5.734 1 94.81 292 GLY A CA 1
ATOM 2170 C C . GLY A 1 292 ? -4.48 12.039 5.965 1 94.81 292 GLY A C 1
ATOM 2171 O O . GLY A 1 292 ? -4.781 13.219 6.16 1 94.81 292 GLY A O 1
ATOM 2172 N N . GLU A 1 293 ? -3.281 11.547 5.996 1 92.75 293 GLU A N 1
ATOM 2173 C CA . GLU A 1 293 ? -2.082 12.375 6.086 1 92.75 293 GLU A CA 1
ATOM 2174 C C . GLU A 1 293 ? -0.865 11.641 5.523 1 92.75 293 GLU A C 1
ATOM 2176 O O . GLU A 1 293 ? -0.971 10.5 5.082 1 92.75 293 GLU A O 1
ATOM 2181 N N . GLY A 1 294 ? 0.231 12.328 5.586 1 91.12 294 GLY A N 1
ATOM 2182 C CA . GLY A 1 294 ? 1.432 11.758 4.992 1 91.12 294 GLY A CA 1
ATOM 2183 C C . GLY A 1 294 ? 1.903 10.5 5.699 1 91.12 294 GLY A C 1
ATOM 2184 O O . GLY A 1 294 ? 2.322 9.539 5.051 1 91.12 294 GLY A O 1
ATOM 2185 N N . ARG A 1 295 ? 1.923 10.516 6.953 1 88.69 295 ARG A N 1
ATOM 2186 C CA . ARG A 1 295 ? 2.383 9.367 7.723 1 88.69 295 ARG A CA 1
ATOM 2187 C C . ARG A 1 295 ? 1.514 9.148 8.961 1 88.69 295 ARG A C 1
ATOM 2189 O O . ARG A 1 295 ? 1.253 10.086 9.711 1 88.69 295 ARG A O 1
ATOM 2196 N N . MET A 1 296 ? 1.014 7.953 9.07 1 89.38 296 MET A N 1
ATOM 2197 C CA . MET A 1 296 ? 0.289 7.559 10.281 1 89.38 296 MET A CA 1
ATOM 2198 C C . MET A 1 296 ? 1.087 6.539 11.086 1 89.38 296 MET A C 1
ATOM 2200 O O . MET A 1 296 ? 1.524 5.52 10.547 1 89.38 296 MET A O 1
ATOM 2204 N N . ASP A 1 297 ? 1.366 6.867 12.297 1 81.44 297 ASP A N 1
ATOM 2205 C CA . ASP A 1 297 ? 2.131 5.984 13.172 1 81.44 297 ASP A CA 1
ATOM 2206 C C . ASP A 1 297 ? 1.625 6.066 14.609 1 81.44 297 ASP A C 1
ATOM 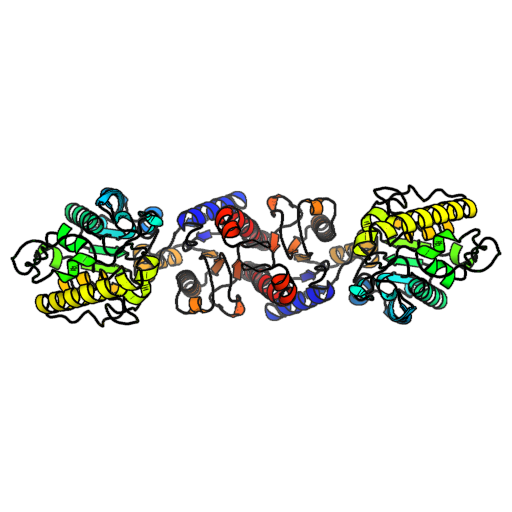2208 O O . ASP A 1 297 ? 0.509 6.527 14.859 1 81.44 297 ASP A O 1
ATOM 2212 N N . GLU A 1 298 ? 2.393 5.566 15.469 1 69.12 298 GLU A N 1
ATOM 2213 C CA . GLU A 1 298 ? 1.996 5.488 16.875 1 69.12 298 GLU A CA 1
ATOM 2214 C C . GLU A 1 298 ? 1.781 6.879 17.453 1 69.12 298 GLU A C 1
ATOM 2216 O O . GLU A 1 298 ? 0.991 7.047 18.391 1 69.12 298 GLU A O 1
ATOM 2221 N N . GLN A 1 299 ? 2.467 7.855 16.828 1 64.12 299 GLN A N 1
ATOM 2222 C CA . GLN A 1 299 ? 2.326 9.219 17.328 1 64.12 299 GLN A CA 1
ATOM 2223 C C . GLN A 1 299 ? 0.969 9.805 16.953 1 64.12 299 GLN A C 1
ATOM 2225 O O . GLN A 1 299 ? 0.54 10.805 17.516 1 64.12 299 GLN A O 1
ATOM 2230 N N . THR A 1 300 ? 0.332 9.125 16.016 1 65.56 300 THR A N 1
ATOM 2231 C CA . THR A 1 300 ? -0.988 9.578 15.586 1 65.56 300 THR A CA 1
ATOM 2232 C C . THR A 1 300 ? -1.967 9.57 16.75 1 65.56 300 THR A C 1
ATOM 2234 O O . THR A 1 300 ? -2.809 10.461 16.875 1 65.56 300 THR A O 1
ATOM 2237 N N . ARG A 1 301 ? -1.709 8.688 17.594 1 61.09 301 ARG A N 1
ATOM 2238 C CA . ARG A 1 301 ? -2.59 8.586 18.75 1 61.09 301 ARG A CA 1
ATOM 2239 C C . ARG A 1 301 ? -2.486 9.836 19.625 1 61.09 301 ARG A C 1
ATOM 2241 O O . ARG A 1 301 ? -3.375 10.102 20.438 1 61.09 301 ARG A O 1
ATOM 2248 N N . PHE A 1 302 ? -1.468 10.539 19.375 1 58.69 302 PHE A N 1
ATOM 2249 C CA . PHE A 1 302 ? -1.293 11.719 20.203 1 58.69 302 PHE A CA 1
ATOM 2250 C C . PHE A 1 302 ? -2.049 12.906 19.625 1 58.69 302 PHE A C 1
ATOM 2252 O O . PHE A 1 302 ? -1.703 14.062 19.875 1 58.69 302 PHE A O 1
ATOM 2259 N N . GLY A 1 303 ? -2.945 12.516 18.766 1 66.31 303 GLY A N 1
ATOM 2260 C CA . GLY A 1 303 ? -3.92 13.547 18.469 1 66.31 303 GLY A CA 1
ATOM 2261 C C . GLY A 1 303 ? -3.711 14.18 17.094 1 66.31 303 GLY A C 1
ATOM 2262 O O . GLY A 1 303 ? -4.059 15.336 16.875 1 66.31 303 GLY A O 1
ATOM 2263 N N . LYS A 1 304 ? -3.227 13.477 16.156 1 77.62 304 LYS A N 1
ATOM 2264 C CA . LYS A 1 304 ? -3.105 14 14.805 1 77.62 304 LYS A CA 1
ATOM 2265 C C . LYS A 1 304 ? -4.477 14.195 14.164 1 77.62 304 LYS A C 1
ATOM 2267 O O . LYS A 1 304 ? -5.473 13.648 14.641 1 77.62 304 LYS A O 1
ATOM 2272 N N . LEU A 1 305 ? -4.5 15.055 13.211 1 86.06 305 LEU A N 1
ATOM 2273 C CA . LEU A 1 305 ? -5.723 15.562 12.594 1 86.06 305 LEU A CA 1
ATOM 2274 C C . LEU A 1 305 ? -6.609 14.414 12.125 1 86.06 305 LEU A C 1
ATOM 2276 O O . LEU A 1 305 ? -7.797 14.367 12.453 1 86.06 305 LEU A O 1
ATOM 2280 N N . PRO A 1 306 ? -6.082 13.375 11.438 1 91.62 306 PRO A N 1
ATOM 2281 C CA . PRO A 1 306 ? -6.969 12.289 10.992 1 91.62 306 PRO A CA 1
ATOM 2282 C C . PRO A 1 306 ? -7.629 11.555 12.148 1 91.62 306 PRO A C 1
ATOM 2284 O O . PRO A 1 306 ? -8.797 11.172 12.055 1 91.62 306 PRO A O 1
ATOM 2287 N N . LEU A 1 307 ? -6.914 11.391 13.219 1 91 307 LEU A N 1
ATOM 2288 C CA . LEU A 1 307 ? -7.484 10.703 14.375 1 91 307 LEU A CA 1
ATOM 2289 C C . LEU A 1 307 ? -8.625 11.516 14.977 1 91 307 LEU A C 1
ATOM 2291 O O . LEU A 1 307 ? -9.664 10.953 15.344 1 91 307 LEU A O 1
ATOM 2295 N N . ARG A 1 308 ? -8.469 12.797 15.078 1 88.75 308 ARG A N 1
ATOM 2296 C CA . ARG A 1 308 ? -9.508 13.664 15.617 1 88.75 308 ARG A CA 1
ATOM 2297 C C . ARG A 1 308 ? -10.758 13.633 14.734 1 88.75 308 ARG A C 1
ATOM 2299 O O . ARG A 1 308 ? -11.883 13.68 15.242 1 88.75 308 ARG A O 1
ATOM 2306 N N . ILE A 1 309 ? -10.516 13.562 13.453 1 92.69 309 ILE A N 1
ATOM 2307 C CA . ILE A 1 309 ? -11.625 13.461 12.508 1 92.69 309 ILE A CA 1
ATOM 2308 C C . ILE A 1 309 ? -12.359 12.141 12.727 1 92.69 309 ILE A C 1
ATOM 2310 O O . ILE A 1 309 ? -13.594 12.109 12.742 1 92.69 309 ILE A O 1
ATOM 2314 N N . ALA A 1 310 ? -11.578 11.102 12.891 1 94.31 310 ALA A N 1
ATOM 2315 C CA . ALA A 1 310 ? -12.18 9.789 13.125 1 94.31 310 ALA A CA 1
ATOM 2316 C C . ALA A 1 310 ? -12.961 9.766 14.43 1 94.31 310 ALA A C 1
ATOM 2318 O O . ALA A 1 310 ? -14.031 9.156 14.516 1 94.31 310 ALA A O 1
ATOM 2319 N N . GLN A 1 311 ? -12.398 10.422 15.445 1 92.69 311 GLN A N 1
ATOM 2320 C CA . GLN A 1 311 ? -13.086 10.516 16.734 1 92.69 311 GLN A CA 1
ATOM 2321 C C . GLN A 1 311 ? -14.414 11.258 16.594 1 92.69 311 GLN A C 1
ATOM 2323 O O . GLN A 1 311 ? -15.422 10.859 17.188 1 92.69 311 GLN A O 1
ATOM 2328 N N . LEU A 1 312 ? -14.383 12.312 15.859 1 90.94 312 LEU A N 1
ATOM 2329 C CA . LEU A 1 312 ? -15.609 13.039 15.562 1 90.94 312 LEU A CA 1
ATOM 2330 C C . LEU A 1 312 ? -16.625 12.133 14.859 1 90.94 312 LEU A C 1
ATOM 2332 O O . LEU A 1 312 ? -17.812 12.141 15.195 1 90.94 312 LEU A O 1
ATOM 2336 N N . GLY A 1 313 ? -16.172 11.367 13.859 1 94.25 313 GLY A N 1
ATOM 2337 C CA . GLY A 1 313 ? -17.031 10.406 13.195 1 94.25 313 GLY A CA 1
ATOM 2338 C C . GLY A 1 313 ? -17.672 9.414 14.148 1 94.25 313 GLY A C 1
ATOM 2339 O O . GLY A 1 313 ? -18.859 9.125 14.039 1 94.25 313 GLY A O 1
ATOM 2340 N N . GLN A 1 314 ? -16.859 8.93 15.086 1 94.56 314 GLN A N 1
ATOM 2341 C CA . GLN A 1 314 ? -17.375 7.98 16.078 1 94.56 314 GLN A CA 1
ATOM 2342 C C . GLN A 1 314 ? -18.5 8.602 16.891 1 94.56 314 GLN A C 1
ATOM 2344 O O . GLN A 1 314 ? -19.484 7.934 17.203 1 94.56 314 GLN A O 1
ATOM 2349 N N . GLN A 1 315 ? -18.328 9.852 17.266 1 92.62 315 GLN A N 1
ATOM 2350 C CA . GLN A 1 315 ? -19.328 10.555 18.062 1 92.62 315 GLN A CA 1
ATOM 2351 C C . GLN A 1 315 ? -20.672 10.594 17.328 1 92.62 315 GLN A C 1
ATOM 2353 O O . GLN A 1 315 ? -21.719 10.562 17.969 1 92.62 315 GLN A O 1
ATOM 2358 N N . TYR A 1 316 ? -20.641 10.57 16.047 1 93.75 316 TYR A N 1
ATOM 2359 C CA . TYR A 1 316 ? -21.875 10.664 15.258 1 93.75 316 TYR A CA 1
ATOM 2360 C C . TYR A 1 316 ? -22.172 9.344 14.555 1 93.75 316 TYR A C 1
ATOM 2362 O O . TYR A 1 316 ? -23 9.297 13.648 1 93.75 316 TYR A O 1
ATOM 2370 N N . GLN A 1 317 ? -21.406 8.289 14.883 1 93.94 317 GLN A N 1
ATOM 2371 C CA . GLN A 1 317 ? -21.594 6.926 14.391 1 93.94 317 GLN A CA 1
ATOM 2372 C C . GLN A 1 317 ? -21.391 6.859 12.875 1 93.94 317 GLN A C 1
ATOM 2374 O O . GLN A 1 317 ? -22.156 6.203 12.172 1 93.94 317 GLN A O 1
ATOM 2379 N N . VAL A 1 318 ? -20.516 7.617 12.375 1 95.56 318 VAL A N 1
ATOM 2380 C CA . VAL A 1 318 ? -20.109 7.574 10.969 1 95.56 318 VAL A CA 1
ATOM 2381 C C . VAL A 1 318 ? -18.75 6.906 10.836 1 95.56 318 VAL A C 1
ATOM 2383 O O . VAL A 1 318 ? -17.766 7.34 11.453 1 95.56 318 VAL A O 1
ATOM 2386 N N . PRO A 1 319 ? -18.641 5.801 10.109 1 96.62 319 PRO A N 1
ATOM 2387 C CA . PRO A 1 319 ? -17.359 5.129 9.969 1 96.62 319 PRO A CA 1
ATOM 2388 C C . PRO A 1 319 ? -16.328 5.965 9.203 1 96.62 319 PRO A C 1
ATOM 2390 O O . PRO A 1 319 ? -16.688 6.66 8.242 1 96.62 319 PRO A O 1
ATOM 2393 N N . SER A 1 320 ? -15.055 5.895 9.664 1 97.38 320 SER A N 1
ATOM 2394 C CA . SER A 1 320 ? -13.969 6.664 9.062 1 97.38 320 SER A CA 1
ATOM 2395 C C . SER A 1 320 ? -12.93 5.746 8.438 1 97.38 320 SER A C 1
ATOM 2397 O O . SER A 1 320 ? -12.586 4.703 9 1 97.38 320 SER A O 1
ATOM 2399 N N . ILE A 1 321 ? -12.484 6.137 7.277 1 98.19 321 ILE A N 1
ATOM 2400 C CA . ILE A 1 321 ? -11.398 5.461 6.574 1 98.19 321 ILE A CA 1
ATOM 2401 C C . ILE A 1 321 ? -10.203 6.41 6.445 1 98.19 321 ILE A C 1
ATOM 2403 O O . ILE A 1 321 ? -10.359 7.559 6.027 1 98.19 321 ILE A O 1
ATOM 2407 N N . ALA A 1 322 ? -9.031 5.949 6.82 1 97.5 322 ALA A N 1
ATOM 2408 C CA . ALA A 1 322 ? -7.824 6.75 6.637 1 97.5 322 ALA A CA 1
ATOM 2409 C C . ALA A 1 322 ? -7.016 6.25 5.445 1 97.5 322 ALA A C 1
ATOM 2411 O O . ALA A 1 322 ? -6.773 5.051 5.309 1 97.5 322 ALA A O 1
ATOM 2412 N N . ILE A 1 323 ? -6.652 7.125 4.57 1 98.06 323 ILE A N 1
ATOM 2413 C CA . ILE A 1 323 ? -5.738 6.855 3.465 1 98.06 323 ILE A CA 1
ATOM 2414 C C . ILE A 1 323 ? -4.477 7.699 3.623 1 98.06 323 ILE A C 1
ATOM 2416 O O . ILE A 1 323 ? -4.531 8.93 3.543 1 98.06 323 ILE A O 1
ATOM 2420 N N . CYS A 1 324 ? -3.332 7.043 3.838 1 96.25 324 CYS A N 1
ATOM 2421 C CA . CYS A 1 324 ? -2.119 7.762 4.211 1 96.25 324 CYS A CA 1
ATOM 2422 C C . CYS A 1 324 ? -0.978 7.438 3.254 1 96.25 324 CYS A C 1
ATOM 2424 O O . CYS A 1 324 ? -1.073 6.5 2.463 1 96.25 324 CYS A O 1
ATOM 2426 N N . GLY A 1 325 ? 0.046 8.297 3.293 1 95.06 325 GLY A N 1
ATOM 2427 C CA . GLY A 1 325 ? 1.25 7.965 2.547 1 95.06 325 GLY A CA 1
ATOM 2428 C C . GLY A 1 325 ? 1.912 6.684 3.021 1 95.06 325 GLY A C 1
ATOM 2429 O O . GLY A 1 325 ? 2.082 5.742 2.244 1 95.06 325 GLY A O 1
ATOM 2430 N N . SER A 1 326 ? 2.229 6.668 4.273 1 93.25 326 SER A N 1
ATOM 2431 C CA . SER A 1 326 ? 2.842 5.496 4.891 1 93.25 326 SER A CA 1
ATOM 2432 C C . SER A 1 326 ? 2.164 5.148 6.211 1 93.25 326 SER A C 1
ATOM 2434 O O . SER A 1 326 ? 1.648 6.031 6.902 1 93.25 326 SER A O 1
ATOM 2436 N N . LEU A 1 327 ? 2.201 3.887 6.48 1 93.75 327 LEU A N 1
ATOM 2437 C CA . LEU A 1 327 ? 1.604 3.391 7.715 1 93.75 327 LEU A CA 1
ATOM 2438 C C . LEU A 1 327 ? 2.662 2.781 8.625 1 93.75 327 LEU A C 1
ATOM 2440 O O . LEU A 1 327 ? 3.406 1.89 8.211 1 93.75 327 LEU A O 1
ATOM 2444 N N . GLY A 1 328 ? 2.738 3.328 9.852 1 88.25 328 GLY A N 1
ATOM 2445 C CA . GLY A 1 328 ? 3.592 2.746 10.875 1 88.25 328 GLY A CA 1
ATOM 2446 C C . GLY A 1 328 ? 2.816 1.987 11.938 1 88.25 328 GLY A C 1
ATOM 2447 O O . GLY A 1 328 ? 3.377 1.593 12.961 1 88.25 328 GLY A O 1
ATOM 2448 N N . CYS A 1 329 ? 1.477 1.873 11.703 1 84.94 329 CYS A N 1
ATOM 2449 C CA . CYS A 1 329 ? 0.609 1.13 12.617 1 84.94 329 CYS A CA 1
ATOM 2450 C C . CYS A 1 329 ? -0.537 0.471 11.852 1 84.94 329 CYS A C 1
ATOM 2452 O O . CYS A 1 329 ? -0.792 0.802 10.695 1 84.94 329 CYS A O 1
ATOM 2454 N N . GLY A 1 330 ? -1.146 -0.488 12.508 1 85.25 330 GLY A N 1
ATOM 2455 C CA . GLY A 1 330 ? -2.281 -1.168 11.906 1 85.25 330 GLY A CA 1
ATOM 2456 C C . GLY A 1 330 ? -3.619 -0.641 12.391 1 85.25 330 GLY A C 1
ATOM 2457 O O . GLY A 1 330 ? -3.676 0.144 13.336 1 85.25 330 GLY A O 1
ATOM 2458 N N . VAL A 1 331 ? -4.672 -1.044 11.664 1 87.38 331 VAL A N 1
ATOM 2459 C CA . VAL A 1 331 ? -6.02 -0.575 11.969 1 87.38 331 VAL A CA 1
ATOM 2460 C C . VAL A 1 331 ? -6.418 -1.03 13.375 1 87.38 331 VAL A C 1
ATOM 2462 O O . VAL A 1 331 ? -7.168 -0.337 14.07 1 87.38 331 VAL A O 1
ATOM 2465 N N . ASN A 1 332 ? -5.895 -2.117 13.805 1 87.88 332 ASN A N 1
ATOM 2466 C CA . ASN A 1 332 ? -6.223 -2.641 15.125 1 87.88 332 ASN A CA 1
ATOM 2467 C C . ASN A 1 332 ? -5.703 -1.727 16.234 1 87.88 332 ASN A C 1
ATOM 2469 O O . ASN A 1 332 ? -6.219 -1.744 17.344 1 87.88 332 ASN A O 1
ATOM 2473 N N . GLU A 1 333 ? -4.73 -0.935 15.93 1 88.44 333 GLU A N 1
ATOM 2474 C CA . GLU A 1 333 ? -4.137 -0.018 16.891 1 88.44 333 GLU A CA 1
ATOM 2475 C C . GLU A 1 333 ? -4.855 1.329 16.891 1 88.44 333 GLU A C 1
ATOM 2477 O O . GLU A 1 333 ? -4.617 2.166 17.766 1 88.44 333 GLU A O 1
ATOM 2482 N N . LEU A 1 334 ? -5.707 1.514 15.953 1 91.06 334 LEU A N 1
ATOM 2483 C CA . LEU A 1 334 ? -6.465 2.754 15.812 1 91.06 334 LEU A CA 1
ATOM 2484 C C . LEU A 1 334 ? -7.945 2.467 15.609 1 91.06 334 LEU A C 1
ATOM 2486 O O . LEU A 1 334 ? -8.484 2.713 14.523 1 91.06 334 LEU A O 1
ATOM 2490 N N . PRO A 1 335 ? -8.617 2.057 16.672 1 90.69 335 PRO A N 1
ATOM 2491 C CA . PRO A 1 335 ? -10 1.599 16.562 1 90.69 335 PRO A CA 1
ATOM 2492 C C . PRO A 1 335 ? -10.953 2.709 16.125 1 90.69 335 PRO A C 1
ATOM 2494 O O . PRO A 1 335 ? -12.109 2.438 15.797 1 90.69 335 PRO A O 1
ATOM 2497 N N . GLU A 1 336 ? -10.469 3.953 16.125 1 93.5 336 GLU A N 1
ATOM 2498 C CA . GLU A 1 336 ? -11.289 5.066 15.664 1 93.5 336 GLU A CA 1
ATOM 2499 C C . GLU A 1 336 ? -11.609 4.945 14.172 1 93.5 336 GLU A C 1
ATOM 2501 O O . GLU A 1 336 ? -12.578 5.535 13.688 1 93.5 336 GLU A O 1
ATOM 2506 N N . PHE A 1 337 ? -10.766 4.141 13.547 1 95.44 337 PHE A N 1
ATOM 2507 C CA . PHE A 1 337 ? -10.961 3.959 12.109 1 95.44 337 PHE A CA 1
ATOM 2508 C C . PHE A 1 337 ? -11.57 2.594 11.82 1 95.44 337 PHE A C 1
ATOM 2510 O O . PHE A 1 337 ? -11.234 1.603 12.469 1 95.44 337 PHE A O 1
ATOM 2517 N N . LYS A 1 338 ? -12.453 2.543 10.836 1 96.25 338 LYS A N 1
ATOM 2518 C CA . LYS A 1 338 ? -12.945 1.269 10.328 1 96.25 338 LYS A CA 1
ATOM 2519 C C . LYS A 1 338 ? -11.883 0.56 9.492 1 96.25 338 LYS A C 1
ATOM 2521 O O . LYS A 1 338 ? -11.789 -0.669 9.516 1 96.25 338 LYS A O 1
ATOM 2526 N N . ALA A 1 339 ? -11.109 1.369 8.773 1 97.19 339 ALA A N 1
ATOM 2527 C CA . ALA A 1 339 ? -10.055 0.852 7.906 1 97.19 339 ALA A CA 1
ATOM 2528 C C . ALA A 1 339 ? -8.969 1.9 7.676 1 97.19 339 ALA A C 1
ATOM 2530 O O . ALA A 1 339 ? -9.234 3.102 7.727 1 97.19 339 ALA A O 1
ATOM 2531 N N . ILE A 1 340 ? -7.77 1.477 7.465 1 97.06 340 ILE A N 1
ATOM 2532 C CA . ILE A 1 340 ? -6.652 2.354 7.133 1 97.06 340 ILE A CA 1
ATOM 2533 C C . ILE A 1 340 ? -5.863 1.766 5.965 1 97.06 340 ILE A C 1
ATOM 2535 O O . ILE A 1 340 ? -5.672 0.55 5.887 1 97.06 340 ILE A O 1
ATOM 2539 N N . PHE A 1 341 ? -5.453 2.607 5.016 1 97.81 341 PHE A N 1
ATOM 2540 C CA . PHE A 1 341 ? -4.707 2.174 3.84 1 97.81 341 PHE A CA 1
ATOM 2541 C C . PHE A 1 341 ? -3.521 3.098 3.578 1 97.81 341 PHE A C 1
ATOM 2543 O O . PHE A 1 341 ? -3.574 4.289 3.896 1 97.81 341 PHE A O 1
ATOM 2550 N N . SER A 1 342 ? -2.473 2.553 3.057 1 97.38 342 SER A N 1
ATOM 2551 C CA . SER A 1 342 ? -1.4 3.342 2.461 1 97.38 342 SER A CA 1
ATOM 2552 C C . SER A 1 342 ? -1.57 3.453 0.949 1 97.38 342 SER A C 1
ATOM 2554 O O . SER A 1 342 ? -2.059 2.521 0.304 1 97.38 342 SER A O 1
ATOM 2556 N N . ILE A 1 343 ? -1.116 4.562 0.417 1 97.44 343 ILE A N 1
ATOM 2557 C CA . ILE A 1 343 ? -1.225 4.727 -1.029 1 97.44 343 ILE A CA 1
ATOM 2558 C C . ILE A 1 343 ? -0.038 4.051 -1.715 1 97.44 343 ILE A C 1
ATOM 2560 O O . ILE A 1 343 ? -0.047 3.854 -2.932 1 97.44 343 ILE A O 1
ATOM 2564 N N . VAL A 1 344 ? 1.03 3.744 -0.964 1 96.44 344 VAL A N 1
ATOM 2565 C CA . VAL A 1 344 ? 2.188 3.062 -1.531 1 96.44 344 VAL A CA 1
ATOM 2566 C C . VAL A 1 344 ? 1.787 1.665 -2 1 96.44 344 VAL A C 1
ATOM 2568 O O . VAL A 1 344 ? 1.237 0.878 -1.226 1 96.44 344 VAL A O 1
ATOM 2571 N N . ASN A 1 345 ? 2.041 1.373 -3.285 1 95.88 345 ASN A N 1
ATOM 2572 C CA . ASN A 1 345 ? 1.493 0.129 -3.812 1 95.88 345 ASN A CA 1
ATOM 2573 C C . ASN A 1 345 ? 2.58 -0.746 -4.43 1 95.88 345 ASN A C 1
ATOM 2575 O O . ASN A 1 345 ? 2.281 -1.745 -5.086 1 95.88 345 ASN A O 1
ATOM 2579 N N . GLN A 1 346 ? 3.814 -0.368 -4.332 1 94.81 346 GLN A N 1
ATOM 2580 C CA . GLN A 1 346 ? 4.988 -1.113 -4.773 1 94.81 346 GLN A CA 1
ATOM 2581 C C . GLN A 1 346 ? 6.258 -0.591 -4.102 1 94.81 346 GLN A C 1
ATOM 2583 O O . GLN A 1 346 ? 6.207 0.376 -3.34 1 94.81 346 GLN A O 1
ATOM 2588 N N . ILE A 1 347 ? 7.305 -1.285 -4.371 1 93.44 347 ILE A N 1
ATOM 2589 C CA . ILE A 1 347 ? 8.578 -0.814 -3.838 1 93.44 347 ILE A CA 1
ATOM 2590 C C . ILE A 1 347 ? 8.992 0.47 -4.551 1 93.44 347 ILE A C 1
ATOM 2592 O O . ILE A 1 347 ? 9.172 0.48 -5.773 1 93.44 347 ILE A O 1
ATOM 2596 N N . LEU A 1 348 ? 8.992 1.495 -3.789 1 93.75 348 LEU A N 1
ATOM 2597 C CA . LEU A 1 348 ? 9.359 2.818 -4.285 1 93.75 348 LEU A CA 1
ATOM 2598 C C . LEU A 1 348 ? 10.32 3.512 -3.326 1 93.75 348 LEU A C 1
ATOM 2600 O O . LEU A 1 348 ? 10.328 3.219 -2.129 1 93.75 348 LEU A O 1
ATOM 2604 N N . SER A 1 349 ? 11.102 4.426 -3.932 1 93.25 349 SER A N 1
ATOM 2605 C CA . SER A 1 349 ? 11.805 5.367 -3.066 1 93.25 349 SER A CA 1
ATOM 2606 C C . SER A 1 349 ? 10.859 6.426 -2.514 1 93.25 349 SER A C 1
ATOM 2608 O O . SER A 1 349 ? 9.766 6.629 -3.051 1 93.25 349 SER A O 1
ATOM 2610 N N . GLU A 1 350 ? 11.297 7.066 -1.453 1 91.19 350 GLU A N 1
ATOM 2611 C CA . GLU A 1 350 ? 10.484 8.141 -0.887 1 91.19 350 GLU A CA 1
ATOM 2612 C C . GLU A 1 350 ? 10.211 9.227 -1.923 1 91.19 350 GLU A C 1
ATOM 2614 O O . GLU A 1 350 ? 9.086 9.719 -2.031 1 91.19 350 GLU A O 1
ATOM 2619 N N . THR A 1 351 ? 11.203 9.555 -2.689 1 92.44 351 THR A N 1
ATOM 2620 C CA . THR A 1 351 ? 11.086 10.578 -3.723 1 92.44 351 THR A CA 1
ATOM 2621 C C . THR A 1 351 ? 10.062 10.164 -4.777 1 92.44 351 THR A C 1
ATOM 2623 O O . THR A 1 351 ? 9.203 10.961 -5.168 1 92.44 351 THR A O 1
ATOM 2626 N N . GLU A 1 352 ? 10.141 8.93 -5.191 1 94 352 GLU A N 1
ATOM 2627 C CA . GLU A 1 352 ? 9.195 8.422 -6.184 1 94 352 GLU A CA 1
ATOM 2628 C C . GLU A 1 352 ? 7.773 8.414 -5.633 1 94 352 GLU A C 1
ATOM 2630 O O . GLU A 1 352 ? 6.832 8.812 -6.324 1 94 352 GLU A O 1
ATOM 2635 N N . ALA A 1 353 ? 7.66 7.941 -4.43 1 94.5 353 ALA A N 1
ATOM 2636 C CA . ALA A 1 353 ? 6.344 7.883 -3.795 1 94.5 353 ALA A CA 1
ATOM 2637 C C . ALA A 1 353 ? 5.727 9.273 -3.691 1 94.5 353 ALA A C 1
ATOM 2639 O O . ALA A 1 353 ? 4.539 9.453 -3.975 1 94.5 353 ALA A O 1
ATOM 2640 N N . MET A 1 354 ? 6.508 10.266 -3.357 1 93.44 354 MET A N 1
ATOM 2641 C CA . MET A 1 354 ? 6.02 11.625 -3.182 1 93.44 354 MET A CA 1
ATOM 2642 C C . MET A 1 354 ? 5.645 12.25 -4.523 1 93.44 354 MET A C 1
ATOM 2644 O O . MET A 1 354 ? 4.629 12.938 -4.629 1 93.44 354 MET A O 1
ATOM 2648 N N . GLN A 1 355 ? 6.418 11.93 -5.531 1 93.56 355 GLN A N 1
ATOM 2649 C CA . GLN A 1 355 ? 6.164 12.469 -6.867 1 93.56 355 GLN A CA 1
ATOM 2650 C C . GLN A 1 355 ? 4.898 11.859 -7.469 1 93.56 355 GLN A C 1
ATOM 2652 O O . GLN A 1 355 ? 4.188 12.523 -8.227 1 93.56 355 GLN A O 1
ATOM 2657 N N . HIS A 1 356 ? 4.617 10.656 -7.098 1 95 356 HIS A N 1
ATOM 2658 C CA . HIS A 1 356 ? 3.49 9.953 -7.703 1 95 356 HIS A CA 1
ATOM 2659 C C . HIS A 1 356 ? 2.291 9.922 -6.758 1 95 356 HIS A C 1
ATOM 2661 O O . HIS A 1 356 ? 1.324 9.195 -7 1 95 356 HIS A O 1
ATOM 2667 N N . ALA A 1 357 ? 2.301 10.75 -5.773 1 96.75 357 ALA A N 1
ATOM 2668 C CA . ALA A 1 357 ? 1.294 10.688 -4.715 1 96.75 357 ALA A CA 1
ATOM 2669 C C . ALA A 1 357 ? -0.111 10.859 -5.285 1 96.75 357 ALA A C 1
ATOM 2671 O O . ALA A 1 357 ? -1.028 10.117 -4.926 1 96.75 357 ALA A O 1
ATOM 2672 N N . PRO A 1 358 ? -0.375 11.781 -6.266 1 97.25 358 PRO A N 1
ATOM 2673 C CA . PRO A 1 358 ? -1.729 11.922 -6.809 1 97.25 358 PRO A CA 1
ATOM 2674 C C . PRO A 1 358 ? -2.223 10.656 -7.504 1 97.25 358 PRO A C 1
ATOM 2676 O O . PRO A 1 358 ? -3.357 10.227 -7.281 1 97.25 358 PRO A O 1
ATOM 2679 N N . TYR A 1 359 ? -1.384 10.078 -8.266 1 96.19 359 TYR A N 1
ATOM 2680 C CA . TYR A 1 359 ? -1.73 8.859 -8.984 1 96.19 359 TYR A CA 1
ATOM 2681 C C . TYR A 1 359 ? -1.988 7.711 -8.023 1 96.19 359 TYR A C 1
ATOM 2683 O O . TYR A 1 359 ? -2.965 6.973 -8.172 1 96.19 359 TYR A O 1
ATOM 2691 N N . LEU A 1 360 ? -1.073 7.539 -7.078 1 96.94 360 LEU A N 1
ATOM 2692 C CA . LEU A 1 360 ? -1.2 6.465 -6.098 1 96.94 360 LEU A CA 1
ATOM 2693 C C . LEU A 1 360 ? -2.488 6.613 -5.293 1 96.94 360 LEU A C 1
ATOM 2695 O O . LEU A 1 360 ? -3.166 5.621 -5.012 1 96.94 360 LEU A O 1
ATOM 2699 N N . LEU A 1 361 ? -2.793 7.883 -4.922 1 98.06 361 LEU A N 1
ATOM 2700 C CA . LEU A 1 361 ? -4.031 8.148 -4.195 1 98.06 361 LEU A CA 1
ATOM 2701 C C . LEU A 1 361 ? -5.246 7.758 -5.035 1 98.06 361 LEU A C 1
ATOM 2703 O O . LEU A 1 361 ? -6.172 7.117 -4.531 1 98.06 361 LEU A O 1
ATOM 2707 N N . GLU A 1 362 ? -5.273 8.133 -6.262 1 97.81 362 GLU A N 1
ATOM 2708 C CA . GLU A 1 362 ? -6.383 7.82 -7.16 1 97.81 362 GLU A CA 1
ATOM 2709 C C . GLU A 1 362 ? -6.613 6.312 -7.254 1 97.81 362 GLU A C 1
ATOM 2711 O O . GLU A 1 362 ? -7.754 5.848 -7.191 1 97.81 362 GLU A O 1
ATOM 2716 N N . GLN A 1 363 ? -5.555 5.574 -7.367 1 96 363 GLN A N 1
ATOM 2717 C CA . GLN A 1 363 ? -5.656 4.121 -7.48 1 96 363 GLN A CA 1
ATOM 2718 C C . GLN A 1 363 ? -6.238 3.51 -6.211 1 96 363 GLN A C 1
ATOM 2720 O O . GLN A 1 363 ? -7.125 2.654 -6.277 1 96 363 GLN A O 1
ATOM 2725 N N . THR A 1 364 ? -5.707 3.928 -5.121 1 97.56 364 THR A N 1
ATOM 2726 C CA . THR A 1 364 ? -6.18 3.41 -3.842 1 97.56 364 THR A CA 1
ATOM 2727 C C . THR A 1 364 ? -7.652 3.758 -3.631 1 97.56 364 THR A C 1
ATOM 2729 O O . THR A 1 364 ? -8.445 2.898 -3.246 1 97.56 364 THR A O 1
ATOM 2732 N N . LEU A 1 365 ? -8.016 5.004 -3.918 1 98.31 365 LEU A N 1
ATOM 2733 C CA . LEU A 1 365 ? -9.391 5.465 -3.766 1 98.31 365 LEU A CA 1
ATOM 2734 C C . LEU A 1 365 ? -10.328 4.688 -4.684 1 98.31 365 LEU A C 1
ATOM 2736 O O . LEU A 1 365 ? -11.445 4.352 -4.297 1 98.31 365 LEU A O 1
ATOM 2740 N N . SER A 1 366 ? -9.891 4.402 -5.91 1 97.62 366 SER A N 1
ATOM 2741 C CA . SER A 1 366 ? -10.727 3.67 -6.859 1 97.62 366 SER A CA 1
ATOM 2742 C C . SER A 1 366 ? -11.148 2.318 -6.297 1 97.62 366 SER A C 1
ATOM 2744 O O . SER A 1 366 ? -12.32 1.938 -6.391 1 97.62 366 SER A O 1
ATOM 2746 N N . SER A 1 367 ? -10.234 1.638 -5.691 1 97.44 367 SER A N 1
ATOM 2747 C CA . SER A 1 367 ? -10.531 0.333 -5.105 1 97.44 367 SER A CA 1
ATOM 2748 C C . SER A 1 367 ? -11.43 0.466 -3.883 1 97.44 367 SER A C 1
ATOM 2750 O O . SER A 1 367 ? -12.414 -0.269 -3.748 1 97.44 367 SER A O 1
ATOM 2752 N N . ILE A 1 368 ? -11.125 1.43 -3.021 1 97.5 368 ILE A N 1
ATOM 2753 C CA . ILE A 1 368 ? -11.875 1.599 -1.779 1 97.5 368 ILE A CA 1
ATOM 2754 C C . ILE A 1 368 ? -13.312 1.991 -2.092 1 97.5 368 ILE A C 1
ATOM 2756 O O . ILE A 1 368 ? -14.258 1.386 -1.575 1 97.5 368 ILE A O 1
ATOM 2760 N N . ILE A 1 369 ? -13.508 2.992 -2.984 1 97.12 369 ILE A N 1
ATOM 2761 C CA . ILE A 1 369 ? -14.844 3.502 -3.285 1 97.12 369 ILE A CA 1
ATOM 2762 C C . ILE A 1 369 ? -15.664 2.42 -3.982 1 97.12 369 ILE A C 1
ATOM 2764 O O . ILE A 1 369 ? -16.859 2.275 -3.725 1 97.12 369 ILE A O 1
ATOM 2768 N N . ALA A 1 370 ? -15.016 1.659 -4.855 1 95.69 370 ALA A N 1
ATOM 2769 C CA . ALA A 1 370 ? -15.719 0.561 -5.52 1 95.69 370 ALA A CA 1
ATOM 2770 C C . ALA A 1 370 ? -16.281 -0.424 -4.496 1 95.69 370 ALA A C 1
ATOM 2772 O O . ALA A 1 370 ? -17.406 -0.897 -4.641 1 95.69 370 ALA A O 1
ATOM 2773 N N . LEU A 1 371 ? -15.516 -0.741 -3.469 1 95.25 371 LEU A N 1
ATOM 2774 C CA . LEU A 1 371 ? -15.969 -1.666 -2.432 1 95.25 371 LEU A CA 1
ATOM 2775 C C . LEU A 1 371 ? -17.125 -1.071 -1.637 1 95.25 371 LEU A C 1
ATOM 2777 O O . LEU A 1 371 ? -18.078 -1.772 -1.314 1 95.25 371 LEU A O 1
ATOM 2781 N N . LEU A 1 372 ? -17.016 0.235 -1.336 1 95.25 372 LEU A N 1
ATOM 2782 C CA . LEU A 1 372 ? -18.047 0.887 -0.53 1 95.25 372 LEU A CA 1
ATOM 2783 C C . LEU A 1 372 ? -19.359 0.962 -1.289 1 95.25 372 LEU A C 1
ATOM 2785 O O . LEU A 1 372 ? -20.438 0.853 -0.69 1 95.25 372 LEU A O 1
ATOM 2789 N N . GLU A 1 373 ? -19.266 1.1 -2.643 1 92.44 373 GLU A N 1
ATOM 2790 C CA . GLU A 1 373 ? -20.469 1.273 -3.463 1 92.44 373 GLU A CA 1
ATOM 2791 C C . GLU A 1 373 ? -21.047 -0.073 -3.883 1 92.44 373 GLU A C 1
ATOM 2793 O O . GLU A 1 373 ? -22.203 -0.154 -4.289 1 92.44 373 GLU A O 1
ATOM 2798 N N . CYS A 1 374 ? -20.188 -1.153 -3.959 1 82.19 374 CYS A N 1
ATOM 2799 C CA . CYS A 1 374 ? -20.688 -2.486 -4.273 1 82.19 374 CYS A CA 1
ATOM 2800 C C . CYS A 1 374 ? -21.672 -2.965 -3.211 1 82.19 374 CYS A C 1
ATOM 2802 O O . CYS A 1 374 ? -22.672 -3.609 -3.531 1 82.19 374 CYS A O 1
ATOM 2804 N N . ASN A 1 375 ? -21.406 -2.754 -2.039 1 62.81 375 ASN A N 1
ATOM 2805 C CA . ASN A 1 375 ? -22.188 -3.199 -0.891 1 62.81 375 ASN A CA 1
ATOM 2806 C C . ASN A 1 375 ? -23.547 -2.514 -0.842 1 62.81 375 ASN A C 1
ATOM 2808 O O . ASN A 1 375 ? -24.547 -3.121 -0.435 1 62.81 375 ASN A O 1
ATOM 2812 N N . ALA A 1 376 ? -23.609 -1.28 -1.339 1 52.56 376 ALA A N 1
ATOM 2813 C CA . ALA A 1 376 ? -24.859 -0.515 -1.327 1 52.56 376 ALA A CA 1
ATOM 2814 C C . ALA A 1 376 ? -25.859 -1.083 -2.328 1 52.56 376 ALA A C 1
ATOM 2816 O O . ALA A 1 376 ? -27.062 -1.07 -2.08 1 52.56 376 ALA A O 1
ATOM 2817 N N . SER A 1 377 ? -25.312 -1.637 -3.367 1 47.09 377 SER A N 1
ATOM 2818 C CA . SER A 1 377 ? -26.203 -2.203 -4.375 1 47.09 377 SER A CA 1
ATOM 2819 C C . SER A 1 377 ? -26.734 -3.562 -3.938 1 47.09 377 SER A C 1
ATOM 2821 O O . SER A 1 377 ? -27.875 -3.92 -4.254 1 47.09 377 SER A O 1
ATOM 2823 N N . ASN A 1 378 ? -25.984 -4.355 -3.268 1 46.59 378 ASN A N 1
ATOM 2824 C CA . ASN A 1 378 ? -26.5 -5.652 -2.834 1 46.59 378 ASN A CA 1
ATOM 2825 C C . ASN A 1 378 ? -27.516 -5.508 -1.705 1 46.59 378 ASN A C 1
ATOM 2827 O O . ASN A 1 378 ? -28.297 -6.418 -1.458 1 46.59 378 ASN A O 1
ATOM 2831 N N . ALA A 1 379 ? -27.344 -4.41 -0.894 1 41.59 379 ALA A N 1
ATOM 2832 C CA . ALA A 1 379 ? -28.328 -4.16 0.157 1 41.59 379 ALA A CA 1
ATOM 2833 C C . ALA A 1 379 ? -29.688 -3.756 -0.436 1 41.59 379 ALA A C 1
ATOM 2835 O O . ALA A 1 379 ? -30.719 -3.9 0.212 1 41.59 379 ALA A O 1
ATOM 2836 N N . GLU A 1 380 ? -29.828 -3.074 -1.597 1 39.91 380 GLU A N 1
ATOM 2837 C CA . GLU A 1 380 ? -31.094 -2.666 -2.199 1 39.91 380 GLU A CA 1
ATOM 2838 C C . GLU A 1 380 ? -31.719 -3.816 -2.973 1 39.91 380 GLU A C 1
ATOM 2840 O O . GLU A 1 380 ? -32.938 -3.783 -3.268 1 39.91 380 GLU A O 1
ATOM 2845 N N . ASN A 1 381 ? -30.938 -4.781 -3.467 1 33.53 381 ASN A N 1
ATOM 2846 C CA . ASN A 1 381 ? -31.688 -5.836 -4.137 1 33.53 381 ASN A CA 1
ATOM 2847 C C . ASN A 1 381 ? -32.094 -6.945 -3.166 1 33.53 381 ASN A C 1
ATOM 2849 O O . ASN A 1 381 ? -31.266 -7.422 -2.389 1 33.53 381 ASN A O 1
ATOM 2853 N N . MET B 1 1 ? -25.172 -14.32 6.242 1 83.44 1 MET B N 1
ATOM 2854 C CA . MET B 1 1 ? -23.828 -14.805 6.512 1 83.44 1 MET B CA 1
ATOM 2855 C C . MET B 1 1 ? -22.922 -14.609 5.289 1 83.44 1 MET B C 1
ATOM 2857 O O . MET B 1 1 ? -23.266 -15.039 4.188 1 83.44 1 MET B O 1
ATOM 2861 N N . THR B 1 2 ? -21.922 -13.812 5.422 1 92.38 2 THR B N 1
ATOM 2862 C CA . THR B 1 2 ? -21.047 -13.539 4.285 1 92.38 2 THR B CA 1
ATOM 2863 C C . THR B 1 2 ? -20.141 -14.719 4.004 1 92.38 2 THR B C 1
ATOM 2865 O O . THR B 1 2 ? -19.578 -15.32 4.934 1 92.38 2 THR B O 1
ATOM 2868 N N . THR B 1 3 ? -20.094 -15.195 2.787 1 95.94 3 THR B N 1
ATOM 2869 C CA . THR B 1 3 ? -19.234 -16.297 2.375 1 95.94 3 THR B CA 1
ATOM 2870 C C . THR B 1 3 ? -18.078 -15.797 1.512 1 95.94 3 THR B C 1
ATOM 2872 O O . THR B 1 3 ? -18.297 -15.102 0.516 1 95.94 3 THR B O 1
ATOM 2875 N N . TYR B 1 4 ? -16.859 -16.172 1.939 1 97.06 4 TYR B N 1
ATOM 2876 C CA . TYR B 1 4 ? -15.656 -15.781 1.229 1 97.06 4 TYR B CA 1
ATOM 2877 C C . TYR B 1 4 ? -14.992 -16.984 0.566 1 97.06 4 TYR B C 1
ATOM 2879 O O . TYR B 1 4 ? -14.859 -18.047 1.18 1 97.06 4 TYR B O 1
ATOM 2887 N N . LEU B 1 5 ? -14.617 -16.875 -0.677 1 96.56 5 LEU B N 1
ATOM 2888 C CA . LEU B 1 5 ? -13.68 -17.781 -1.321 1 96.56 5 LEU B CA 1
ATOM 2889 C C . LEU B 1 5 ? -12.281 -17.172 -1.382 1 96.56 5 LEU B C 1
ATOM 2891 O O . LEU B 1 5 ? -12.086 -16.125 -2.01 1 96.56 5 LEU B O 1
ATOM 2895 N N . ILE B 1 6 ? -11.328 -17.797 -0.691 1 97.25 6 ILE B N 1
ATOM 2896 C CA . ILE B 1 6 ? -9.938 -17.359 -0.705 1 97.25 6 ILE B CA 1
ATOM 2897 C C . ILE B 1 6 ? -9.133 -18.234 -1.657 1 97.25 6 ILE B C 1
ATOM 2899 O O . ILE B 1 6 ? -8.914 -19.422 -1.389 1 97.25 6 ILE B O 1
ATOM 2903 N N . ALA B 1 7 ? -8.688 -17.641 -2.803 1 94.75 7 ALA B N 1
ATOM 2904 C CA . ALA B 1 7 ? -8.023 -18.422 -3.836 1 94.75 7 ALA B CA 1
ATOM 2905 C C . ALA B 1 7 ? -6.793 -17.688 -4.375 1 94.75 7 ALA B C 1
ATOM 2907 O O . ALA B 1 7 ? -6.734 -17.359 -5.562 1 94.75 7 ALA B O 1
ATOM 2908 N N . PRO B 1 8 ? -5.75 -17.562 -3.549 1 95.44 8 PRO B N 1
ATOM 2909 C CA . PRO B 1 8 ? -4.555 -16.812 -3.957 1 95.44 8 PRO B CA 1
ATOM 2910 C C . PRO B 1 8 ? -3.484 -17.719 -4.57 1 95.44 8 PRO B C 1
ATOM 2912 O O . PRO B 1 8 ? -3.523 -18.938 -4.395 1 95.44 8 PRO B O 1
ATOM 2915 N N . ASP B 1 9 ? -2.611 -17.062 -5.336 1 90.75 9 ASP B N 1
ATOM 2916 C CA . ASP B 1 9 ? -1.314 -17.656 -5.656 1 90.75 9 ASP B CA 1
ATOM 2917 C C . ASP B 1 9 ? -0.281 -17.328 -4.578 1 90.75 9 ASP B C 1
ATOM 2919 O O . ASP B 1 9 ? -0.538 -16.5 -3.695 1 90.75 9 ASP B O 1
ATOM 2923 N N . SER B 1 10 ? 0.82 -18 -4.684 1 89.12 10 SER B N 1
ATOM 2924 C CA . SER B 1 10 ? 1.907 -17.703 -3.758 1 89.12 10 SER B CA 1
ATOM 2925 C C . SER B 1 10 ? 2.568 -16.375 -4.102 1 89.12 10 SER B C 1
ATOM 2927 O O . SER B 1 10 ? 2.502 -15.914 -5.246 1 89.12 10 SER B O 1
ATOM 2929 N N . PHE B 1 11 ? 2.996 -15.688 -3.025 1 91.38 11 PHE B N 1
ATOM 2930 C CA . PHE B 1 11 ? 3.959 -14.609 -3.221 1 91.38 11 PHE B CA 1
ATOM 2931 C C . PHE B 1 11 ? 5.379 -15.156 -3.287 1 91.38 11 PHE B C 1
ATOM 2933 O O . PHE B 1 11 ? 6.004 -15.398 -2.252 1 91.38 11 PHE B O 1
ATOM 2940 N N . LYS B 1 12 ? 5.84 -15.344 -4.457 1 77.62 12 LYS B N 1
ATOM 2941 C CA . LYS B 1 12 ? 7.09 -16.062 -4.68 1 77.62 12 LYS B CA 1
ATOM 2942 C C . LYS B 1 12 ? 8.188 -15.57 -3.74 1 77.62 12 LYS B C 1
ATOM 2944 O O . LYS B 1 12 ? 8.484 -14.375 -3.703 1 77.62 12 LYS B O 1
ATOM 2949 N N . GLY B 1 13 ? 8.703 -16.453 -2.92 1 77.31 13 GLY B N 1
ATOM 2950 C CA . GLY B 1 13 ? 9.828 -16.156 -2.041 1 77.31 13 GLY B CA 1
ATOM 2951 C C . GLY B 1 13 ? 9.406 -15.508 -0.737 1 77.31 13 GLY B C 1
ATOM 2952 O O . GLY B 1 13 ? 10.242 -15.234 0.124 1 77.31 13 GLY B O 1
ATOM 2953 N N . SER B 1 14 ? 8.156 -15.305 -0.544 1 87.94 14 SER B N 1
ATOM 2954 C CA . SER B 1 14 ? 7.758 -14.5 0.608 1 87.94 14 SER B CA 1
ATOM 2955 C C . SER B 1 14 ? 6.586 -15.141 1.348 1 87.94 14 SER B C 1
ATOM 2957 O O . SER B 1 14 ? 6.621 -15.281 2.572 1 87.94 14 SER B O 1
ATOM 2959 N N . LEU B 1 15 ? 5.566 -15.555 0.63 1 91.69 15 LEU B N 1
ATOM 2960 C CA . LEU B 1 15 ? 4.336 -16.062 1.234 1 91.69 15 LEU B CA 1
ATOM 2961 C C . LEU B 1 15 ? 3.742 -17.188 0.401 1 91.69 15 LEU B C 1
ATOM 2963 O O . LEU B 1 15 ? 3.445 -17 -0.782 1 91.69 15 LEU B O 1
ATOM 2967 N N . GLU 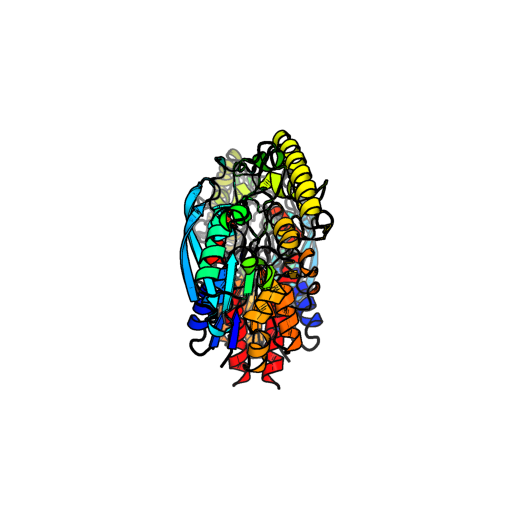B 1 16 ? 3.553 -18.359 0.991 1 90.19 16 GLU B N 1
ATOM 2968 C CA . GLU B 1 16 ? 2.891 -19.469 0.307 1 90.19 16 GLU B CA 1
ATOM 2969 C C . GLU B 1 16 ? 1.384 -19.234 0.222 1 90.19 16 GLU B C 1
ATOM 2971 O O . GLU B 1 16 ? 0.805 -18.562 1.067 1 90.19 16 GLU B O 1
ATOM 2976 N N . ALA B 1 17 ? 0.797 -19.875 -0.737 1 92.69 17 ALA B N 1
ATOM 2977 C CA . ALA B 1 17 ? -0.635 -19.703 -0.957 1 92.69 17 ALA B CA 1
ATOM 2978 C C . ALA B 1 17 ? -1.438 -20.156 0.257 1 92.69 17 ALA B C 1
ATOM 2980 O O . ALA B 1 17 ? -2.41 -19.5 0.647 1 92.69 17 ALA B O 1
ATOM 2981 N N . HIS B 1 18 ? -1.049 -21.234 0.873 1 91.38 18 HIS B N 1
ATOM 2982 C CA . HIS B 1 18 ? -1.793 -21.734 2.021 1 91.38 18 HIS B CA 1
ATOM 2983 C C . HIS B 1 18 ? -1.657 -20.797 3.219 1 91.38 18 HIS B C 1
ATOM 2985 O O . HIS B 1 18 ? -2.59 -20.656 4.016 1 91.38 18 HIS B O 1
ATOM 2991 N N . GLN B 1 19 ? -0.509 -20.156 3.328 1 93.81 19 GLN B N 1
ATOM 2992 C CA . GLN B 1 19 ? -0.323 -19.172 4.391 1 93.81 19 GLN B CA 1
ATOM 2993 C C . GLN B 1 19 ? -1.247 -17.969 4.203 1 93.81 19 GLN B C 1
ATOM 2995 O O . GLN B 1 19 ? -1.837 -17.484 5.164 1 93.81 19 GLN B O 1
ATOM 3000 N N . PHE B 1 20 ? -1.292 -17.594 2.971 1 97.06 20 PHE B N 1
ATOM 3001 C CA . PHE B 1 20 ? -2.24 -16.531 2.643 1 97.06 20 PHE B CA 1
ATOM 3002 C C . PHE B 1 20 ? -3.646 -16.906 3.1 1 97.06 20 PHE B C 1
ATOM 3004 O O . PHE B 1 20 ? -4.316 -16.125 3.768 1 97.06 20 PHE B O 1
ATOM 3011 N N . CYS B 1 21 ? -4.102 -18.078 2.789 1 96.69 21 CYS B N 1
ATOM 3012 C CA . CYS B 1 21 ? -5.434 -18.547 3.145 1 96.69 21 CYS B CA 1
ATOM 3013 C C . CYS B 1 21 ? -5.621 -18.562 4.656 1 96.69 21 CYS B C 1
ATOM 3015 O O . CYS B 1 21 ? -6.656 -18.125 5.16 1 96.69 21 CYS B O 1
ATOM 3017 N N . GLN B 1 22 ? -4.625 -19 5.316 1 96.12 22 GLN B N 1
ATOM 3018 C CA . GLN B 1 22 ? -4.715 -19.094 6.773 1 96.12 22 GLN B CA 1
ATOM 3019 C C . GLN B 1 22 ? -4.852 -17.703 7.395 1 96.12 22 GLN B C 1
ATOM 3021 O O . GLN B 1 22 ? -5.684 -17.5 8.281 1 96.12 22 GLN B O 1
ATOM 3026 N N . ILE B 1 23 ? -4.066 -16.781 6.945 1 98 23 ILE B N 1
ATOM 3027 C CA . ILE B 1 23 ? -4.098 -15.414 7.457 1 98 23 ILE B CA 1
ATOM 3028 C C . ILE B 1 23 ? -5.461 -14.789 7.168 1 98 23 ILE B C 1
ATOM 3030 O O . ILE B 1 23 ? -6.066 -14.172 8.047 1 98 23 ILE B O 1
ATOM 3034 N N . ALA B 1 24 ? -5.934 -14.984 5.953 1 98.5 24 ALA B N 1
ATOM 3035 C CA . ALA B 1 24 ? -7.23 -14.438 5.57 1 98.5 24 ALA B CA 1
ATOM 3036 C C . ALA B 1 24 ? -8.352 -15.023 6.43 1 98.5 24 ALA B C 1
ATOM 3038 O O . ALA B 1 24 ? -9.219 -14.297 6.906 1 98.5 24 ALA B O 1
ATOM 3039 N N . GLU B 1 25 ? -8.328 -16.328 6.609 1 97.81 25 GLU B N 1
ATOM 3040 C CA . GLU B 1 25 ? -9.344 -16.984 7.426 1 97.81 25 GLU B CA 1
ATOM 3041 C C . GLU B 1 25 ? -9.344 -16.438 8.852 1 97.81 25 GLU B C 1
ATOM 3043 O O . GLU B 1 25 ? -10.406 -16.125 9.398 1 97.81 25 GLU B O 1
ATOM 3048 N N . ASN B 1 26 ? -8.18 -16.312 9.398 1 98.12 26 ASN B N 1
ATOM 3049 C CA . ASN B 1 26 ? -8.062 -15.797 10.758 1 98.12 26 ASN B CA 1
ATOM 3050 C C . ASN B 1 26 ? -8.625 -14.383 10.867 1 98.12 26 ASN B C 1
ATOM 3052 O O . ASN B 1 26 ? -9.383 -14.078 11.789 1 98.12 26 ASN B O 1
ATOM 3056 N N . VAL B 1 27 ? -8.219 -13.508 9.961 1 98.06 27 VAL B N 1
ATOM 3057 C CA . VAL B 1 27 ? -8.664 -12.117 9.977 1 98.06 27 VAL B CA 1
ATOM 3058 C C . VAL B 1 27 ? -10.18 -12.055 9.82 1 98.06 27 VAL B C 1
ATOM 3060 O O . VAL B 1 27 ? -10.859 -11.336 10.57 1 98.06 27 VAL B O 1
ATOM 3063 N N . ILE B 1 28 ? -10.773 -12.82 8.875 1 98 28 ILE B N 1
ATOM 3064 C CA . ILE B 1 28 ? -12.203 -12.82 8.602 1 98 28 ILE B CA 1
ATOM 3065 C C . ILE B 1 28 ? -12.969 -13.297 9.836 1 98 28 ILE B C 1
ATOM 3067 O O . ILE B 1 28 ? -13.945 -12.672 10.258 1 98 28 ILE B O 1
ATOM 3071 N N . GLN B 1 29 ? -12.477 -14.352 10.453 1 97.44 29 GLN B N 1
ATOM 3072 C CA . GLN B 1 29 ? -13.164 -14.938 11.594 1 97.44 29 GLN B CA 1
ATOM 3073 C C . GLN B 1 29 ? -13.078 -14.031 12.82 1 97.44 29 GLN B C 1
ATOM 3075 O O . GLN B 1 29 ? -14 -13.992 13.633 1 97.44 29 GLN B O 1
ATOM 3080 N N . GLN B 1 30 ? -11.992 -13.328 12.984 1 96.38 30 GLN B N 1
ATOM 3081 C CA . GLN B 1 30 ? -11.859 -12.367 14.07 1 96.38 30 GLN B CA 1
ATOM 3082 C C . GLN B 1 30 ? -12.867 -11.234 13.938 1 96.38 30 GLN B C 1
ATOM 3084 O O . GLN B 1 30 ? -13.422 -10.758 14.93 1 96.38 30 GLN B O 1
ATOM 3089 N N . ILE B 1 31 ? -13.125 -10.812 12.758 1 95.31 31 ILE B N 1
ATOM 3090 C CA . ILE B 1 31 ? -14.008 -9.688 12.5 1 95.31 31 ILE B CA 1
ATOM 3091 C C . ILE B 1 31 ? -15.461 -10.164 12.461 1 95.31 31 ILE B C 1
ATOM 3093 O O . ILE B 1 31 ? -16.344 -9.516 13.016 1 95.31 31 ILE B O 1
ATOM 3097 N N . ASN B 1 32 ? -15.719 -11.312 11.805 1 96.38 32 ASN B N 1
ATOM 3098 C CA . ASN B 1 32 ? -17.047 -11.922 11.711 1 96.38 32 ASN B CA 1
ATOM 3099 C C . ASN B 1 32 ? -16.984 -13.438 11.906 1 96.38 32 ASN B C 1
ATOM 3101 O O . ASN B 1 32 ? -16.859 -14.188 10.945 1 96.38 32 ASN B O 1
ATOM 3105 N N . PRO B 1 33 ? -17.203 -13.867 13.07 1 96.12 33 PRO B N 1
ATOM 3106 C CA . PRO B 1 33 ? -17.109 -15.297 13.383 1 96.12 33 PRO B CA 1
ATOM 3107 C C . PRO B 1 33 ? -18.156 -16.125 12.641 1 96.12 33 PRO B C 1
ATOM 3109 O O . PRO B 1 33 ? -18.016 -17.359 12.547 1 96.12 33 PRO B O 1
ATOM 3112 N N . GLN B 1 34 ? -19.125 -15.469 12.109 1 95.44 34 GLN B N 1
ATOM 3113 C CA . GLN B 1 34 ? -20.203 -16.188 11.445 1 95.44 34 GLN B CA 1
ATOM 3114 C C . GLN B 1 34 ? -19.922 -16.344 9.953 1 95.44 34 GLN B C 1
ATOM 3116 O O . GLN B 1 34 ? -20.625 -17.094 9.258 1 95.44 34 GLN B O 1
ATOM 3121 N N . ALA B 1 35 ? -18.984 -15.641 9.484 1 96 35 ALA B N 1
ATOM 3122 C CA . ALA B 1 35 ? -18.672 -15.711 8.062 1 96 35 ALA B CA 1
ATOM 3123 C C . ALA B 1 35 ? -18.156 -17.094 7.676 1 96 35 ALA B C 1
ATOM 3125 O O . ALA B 1 35 ? -17.469 -17.75 8.461 1 96 35 ALA B O 1
ATOM 3126 N N . LYS B 1 36 ? -18.531 -17.609 6.523 1 96 36 LYS B N 1
ATOM 3127 C CA . LYS B 1 36 ? -18 -18.844 5.965 1 96 36 LYS B CA 1
ATOM 3128 C C . LYS B 1 36 ? -16.797 -18.562 5.062 1 96 36 LYS B C 1
ATOM 3130 O O . LYS B 1 36 ? -16.844 -17.672 4.215 1 96 36 LYS B O 1
ATOM 3135 N N . VAL B 1 37 ? -15.742 -19.328 5.336 1 96.38 37 VAL B N 1
ATOM 3136 C CA . VAL B 1 37 ? -14.531 -19.141 4.543 1 96.38 37 VAL B CA 1
ATOM 3137 C C . VAL B 1 37 ? -14.172 -20.438 3.828 1 96.38 37 VAL B C 1
ATOM 3139 O O . VAL B 1 37 ? -14.023 -21.484 4.465 1 96.38 37 VAL B O 1
ATOM 3142 N N . ILE B 1 38 ? -14.133 -20.406 2.531 1 94.06 38 ILE B N 1
ATOM 3143 C CA . ILE B 1 38 ? -13.656 -21.516 1.699 1 94.06 38 ILE B CA 1
ATOM 3144 C C . ILE B 1 38 ? -12.258 -21.203 1.174 1 94.06 38 ILE B C 1
ATOM 3146 O O . ILE B 1 38 ? -12.078 -20.266 0.387 1 94.06 38 ILE B O 1
ATOM 3150 N N . SER B 1 39 ? -11.289 -21.984 1.619 1 93.94 39 SER B N 1
ATOM 3151 C CA . SER B 1 39 ? -9.898 -21.75 1.245 1 93.94 39 SER B CA 1
ATOM 3152 C C . SER B 1 39 ? -9.469 -22.703 0.127 1 93.94 39 SER B C 1
ATOM 3154 O O . SER B 1 39 ? -9.617 -23.922 0.243 1 93.94 39 SER B O 1
ATOM 3156 N N . ARG B 1 40 ? -8.969 -22.094 -0.957 1 90.88 40 ARG B N 1
ATOM 3157 C CA . ARG B 1 40 ? -8.438 -22.844 -2.098 1 90.88 40 ARG B CA 1
ATOM 3158 C C . ARG B 1 40 ? -7.098 -22.266 -2.543 1 90.88 40 ARG B C 1
ATOM 3160 O O . ARG B 1 40 ? -7.012 -21.609 -3.576 1 90.88 40 ARG B O 1
ATOM 3167 N N . PRO B 1 41 ? -6.035 -22.625 -1.759 1 91.88 41 PRO B N 1
ATOM 3168 C CA . PRO B 1 41 ? -4.723 -22.172 -2.232 1 91.88 41 PRO B CA 1
ATOM 3169 C C . PRO B 1 41 ? -4.418 -22.625 -3.654 1 91.88 41 PRO B C 1
ATOM 3171 O O . PRO B 1 41 ? -4.609 -23.812 -3.979 1 91.88 41 PRO B O 1
ATOM 3174 N N . MET B 1 42 ? -3.908 -21.672 -4.449 1 89.12 42 MET B N 1
ATOM 3175 C CA . MET B 1 42 ? -3.729 -21.953 -5.871 1 89.12 42 MET B CA 1
ATOM 3176 C C . MET B 1 42 ? -2.248 -22.078 -6.215 1 89.12 42 MET B C 1
ATOM 3178 O O . MET B 1 42 ? -1.385 -21.797 -5.383 1 89.12 42 MET B O 1
ATOM 3182 N N . SER B 1 43 ? -2 -22.656 -7.383 1 84.31 43 SER B N 1
ATOM 3183 C CA . SER B 1 43 ? -0.659 -22.812 -7.941 1 84.31 43 SER B CA 1
ATOM 3184 C C . SER B 1 43 ? -0.707 -23.016 -9.453 1 84.31 43 SER B C 1
ATOM 3186 O O . SER B 1 43 ? -1.675 -23.578 -9.977 1 84.31 43 SER B O 1
ATOM 3188 N N . ASP B 1 44 ? 0.299 -22.562 -10.125 1 76.75 44 ASP B N 1
ATOM 3189 C CA . ASP B 1 44 ? 0.354 -22.75 -11.57 1 76.75 44 ASP B CA 1
ATOM 3190 C C . ASP B 1 44 ? 1.154 -24 -11.938 1 76.75 44 ASP B C 1
ATOM 3192 O O . ASP B 1 44 ? 1.616 -24.141 -13.07 1 76.75 44 ASP B O 1
ATOM 3196 N N . GLY B 1 45 ? 1.318 -24.844 -11.047 1 79.56 45 GLY B N 1
ATOM 3197 C CA . GLY B 1 45 ? 2.07 -26.062 -11.305 1 79.56 45 GLY B CA 1
ATOM 3198 C C . GLY B 1 45 ? 3.414 -26.094 -10.594 1 79.56 45 GLY B C 1
ATOM 3199 O O . GLY B 1 45 ? 4.102 -27.125 -10.609 1 79.56 45 GLY B O 1
ATOM 3200 N N . GLY B 1 46 ? 3.643 -25.031 -10.062 1 79.06 46 GLY B N 1
ATOM 3201 C CA . GLY B 1 46 ? 4.879 -24.938 -9.297 1 79.06 46 GLY B CA 1
ATOM 3202 C C . GLY B 1 46 ? 4.688 -25.203 -7.816 1 79.06 46 GLY B C 1
ATOM 3203 O O . GLY B 1 46 ? 4.008 -26.156 -7.438 1 79.06 46 GLY B O 1
ATOM 3204 N N . GLU B 1 47 ? 5.371 -24.438 -7.121 1 77.62 47 GLU B N 1
ATOM 3205 C CA . GLU B 1 47 ? 5.336 -24.578 -5.668 1 77.62 47 GLU B CA 1
ATOM 3206 C C . GLU B 1 47 ? 3.912 -24.453 -5.137 1 77.62 47 GLU B C 1
ATOM 3208 O O . GLU B 1 47 ? 3.182 -23.531 -5.52 1 77.62 47 GLU B O 1
ATOM 3213 N N . GLY B 1 48 ? 3.541 -25.5 -4.363 1 85.88 48 GLY B N 1
ATOM 3214 C CA . GLY B 1 48 ? 2.23 -25.469 -3.738 1 85.88 48 GLY B CA 1
ATOM 3215 C C . GLY B 1 48 ? 1.166 -26.203 -4.535 1 85.88 48 GLY B C 1
ATOM 3216 O O . GLY B 1 48 ? 0.016 -26.297 -4.105 1 85.88 48 GLY B O 1
ATOM 3217 N N . PHE B 1 49 ? 1.55 -26.688 -5.676 1 88.12 49 PHE B N 1
ATOM 3218 C CA . PHE B 1 49 ? 0.604 -27.359 -6.555 1 88.12 49 PHE B CA 1
ATOM 3219 C C . PHE B 1 49 ? -0.014 -28.562 -5.863 1 88.12 49 PHE B C 1
ATOM 3221 O O . PHE B 1 49 ? -1.237 -28.719 -5.832 1 88.12 49 PHE B O 1
ATOM 3228 N N . VAL B 1 50 ? 0.776 -29.359 -5.238 1 91.31 50 VAL B N 1
ATOM 3229 C CA . VAL B 1 50 ? 0.323 -30.531 -4.508 1 91.31 50 VAL B CA 1
ATOM 3230 C C . VAL B 1 50 ? -0.516 -30.109 -3.307 1 91.31 50 VAL B C 1
ATOM 3232 O O . VAL B 1 50 ? -1.6 -30.656 -3.074 1 91.31 50 VAL B O 1
ATOM 3235 N N . ASP B 1 51 ? -0.083 -29.141 -2.66 1 89 51 ASP B N 1
ATOM 3236 C CA . ASP B 1 51 ? -0.754 -28.641 -1.462 1 89 51 ASP B CA 1
ATOM 3237 C C . ASP B 1 51 ? -2.15 -28.109 -1.791 1 89 51 ASP B C 1
ATOM 3239 O O . ASP B 1 51 ? -3.068 -28.219 -0.976 1 89 51 ASP B O 1
ATOM 3243 N N . SER B 1 52 ? -2.283 -27.562 -2.941 1 88.56 52 SER B N 1
ATOM 3244 C CA . SER B 1 52 ? -3.58 -27.047 -3.357 1 88.56 52 SER B CA 1
ATOM 3245 C C . SER B 1 52 ? -4.652 -28.125 -3.328 1 88.56 52 SER B C 1
ATOM 3247 O O . SER B 1 52 ? -5.766 -27.891 -2.855 1 88.56 52 SER B O 1
ATOM 3249 N N . PHE B 1 53 ? -4.285 -29.297 -3.689 1 86.75 53 PHE B N 1
ATOM 3250 C CA . PHE B 1 53 ? -5.234 -30.391 -3.76 1 86.75 53 PHE B CA 1
ATOM 3251 C C . PHE B 1 53 ? -5.488 -30.984 -2.375 1 86.75 53 PHE B C 1
ATOM 3253 O O . PHE B 1 53 ? -6.617 -31.359 -2.051 1 86.75 53 PHE B O 1
ATOM 3260 N N . ILE B 1 54 ? -4.48 -30.969 -1.637 1 89.19 54 ILE B N 1
ATOM 3261 C CA . ILE B 1 54 ? -4.582 -31.516 -0.29 1 89.19 54 ILE B CA 1
ATOM 3262 C C . ILE B 1 54 ? -5.438 -30.609 0.58 1 89.19 54 ILE B C 1
ATOM 3264 O O . ILE B 1 54 ? -6.348 -31.078 1.273 1 89.19 54 ILE B O 1
ATOM 3268 N N . HIS B 1 55 ? -5.195 -29.375 0.47 1 84.75 55 HIS B N 1
ATOM 3269 C CA . HIS B 1 55 ? -5.91 -28.391 1.276 1 84.75 55 HIS B CA 1
ATOM 3270 C C . HIS B 1 55 ? -7.395 -28.375 0.923 1 84.75 55 HIS B C 1
ATOM 3272 O O . HIS B 1 55 ? -8.242 -28.141 1.792 1 84.75 55 HIS B O 1
ATOM 3278 N N . ALA B 1 56 ? -7.691 -28.625 -0.336 1 82.19 56 ALA B N 1
ATOM 3279 C CA . ALA B 1 56 ? -9.078 -28.641 -0.798 1 82.19 56 ALA B CA 1
ATOM 3280 C C . ALA B 1 56 ? -9.797 -29.906 -0.338 1 82.19 56 ALA B C 1
ATOM 3282 O O . ALA B 1 56 ? -11.023 -30 -0.444 1 82.19 56 ALA B O 1
ATOM 3283 N N . GLY B 1 57 ? -9.047 -30.859 0.15 1 81.88 57 GLY B N 1
ATOM 3284 C CA . GLY B 1 57 ? -9.617 -32.125 0.633 1 81.88 57 GLY B CA 1
ATOM 3285 C C . GLY B 1 57 ? -9.953 -33.094 -0.481 1 81.88 57 GLY B C 1
ATOM 3286 O O . GLY B 1 57 ? -10.695 -34.062 -0.27 1 81.88 57 GLY B O 1
ATOM 3287 N N . VAL B 1 58 ? -9.383 -32.875 -1.591 1 83.44 58 VAL B N 1
ATOM 3288 C CA . VAL B 1 58 ? -9.789 -33.719 -2.721 1 83.44 58 VAL B CA 1
ATOM 3289 C C . VAL B 1 58 ? -8.727 -34.75 -2.998 1 83.44 58 VAL B C 1
ATOM 3291 O O . VAL B 1 58 ? -8.883 -35.594 -3.898 1 83.44 58 VAL B O 1
ATOM 3294 N N . ALA B 1 59 ? -7.594 -34.656 -2.283 1 91.19 59 ALA B N 1
ATOM 3295 C CA . ALA B 1 59 ? -6.52 -35.625 -2.424 1 91.19 59 ALA B CA 1
ATOM 3296 C C . ALA B 1 59 ? -5.812 -35.875 -1.09 1 91.19 59 ALA B C 1
ATOM 3298 O O . ALA B 1 59 ? -5.887 -35.031 -0.187 1 91.19 59 ALA B O 1
ATOM 3299 N N . GLU B 1 60 ? -5.219 -36.969 -0.984 1 95.62 60 GLU B N 1
ATOM 3300 C CA . GLU B 1 60 ? -4.473 -37.312 0.221 1 95.62 60 GLU B CA 1
ATOM 3301 C C . GLU B 1 60 ? -2.971 -37.156 0.003 1 95.62 60 GLU B C 1
ATOM 3303 O O . GLU B 1 60 ? -2.455 -37.5 -1.063 1 95.62 60 GLU B O 1
ATOM 3308 N N . ARG B 1 61 ? -2.303 -36.75 1.071 1 96.31 61 ARG B N 1
ATOM 3309 C CA . ARG B 1 61 ? -0.854 -36.594 1.007 1 96.31 61 ARG B CA 1
ATOM 3310 C C . ARG B 1 61 ? -0.14 -37.938 1.116 1 96.31 61 ARG B C 1
ATOM 3312 O O . ARG B 1 61 ? -0.44 -38.75 2.006 1 96.31 61 ARG B O 1
ATOM 3319 N N . GLN B 1 62 ? 0.68 -38.188 0.216 1 97.56 62 GLN B N 1
ATOM 3320 C CA . GLN B 1 62 ? 1.626 -39.312 0.277 1 97.56 62 GLN B CA 1
ATOM 3321 C C . GLN B 1 62 ? 3.061 -38.812 0.405 1 97.56 62 GLN B C 1
ATOM 3323 O O . GLN B 1 62 ? 3.471 -37.906 -0.323 1 97.56 62 GLN B O 1
ATOM 3328 N N . SER B 1 63 ? 3.818 -39.375 1.369 1 97.38 63 SER B N 1
ATOM 3329 C CA . SER B 1 63 ? 5.188 -38.906 1.604 1 97.38 63 SER B CA 1
ATOM 3330 C C . SER B 1 63 ? 6.184 -40.062 1.42 1 97.38 63 SER B C 1
ATOM 3332 O O . SER B 1 63 ? 5.902 -41.188 1.798 1 97.38 63 SER B O 1
ATOM 3334 N N . LEU B 1 64 ? 7.316 -39.688 0.845 1 96.44 64 LEU B N 1
ATOM 3335 C CA . LEU B 1 64 ? 8.383 -40.656 0.719 1 96.44 64 LEU B CA 1
ATOM 3336 C C . LEU B 1 64 ? 9.734 -39.969 0.565 1 96.44 64 LEU B C 1
ATOM 3338 O O . LEU B 1 64 ? 9.805 -38.781 0.266 1 96.44 64 LEU B O 1
ATOM 3342 N N . TRP B 1 65 ? 10.773 -40.719 0.885 1 98.06 65 TRP B N 1
ATOM 3343 C CA . TRP B 1 65 ? 12.141 -40.25 0.68 1 98.06 65 TRP B CA 1
ATOM 3344 C C . TRP B 1 65 ? 12.633 -40.594 -0.719 1 98.06 65 TRP B C 1
ATOM 3346 O O . TRP B 1 65 ? 12.516 -41.75 -1.151 1 98.06 65 TRP B O 1
ATOM 3356 N N . VAL B 1 66 ? 13.125 -39.594 -1.39 1 98.38 66 VAL B N 1
ATOM 3357 C CA . VAL B 1 66 ? 13.617 -39.812 -2.748 1 98.38 66 VAL B CA 1
ATOM 3358 C C . VAL B 1 66 ? 14.961 -39.094 -2.922 1 98.38 66 VAL B C 1
ATOM 3360 O O . VAL B 1 66 ? 15.445 -38.438 -2.002 1 98.38 66 VAL B O 1
ATOM 3363 N N . SER B 1 67 ? 15.555 -39.344 -4.09 1 98.12 67 SER B N 1
ATOM 3364 C CA . SER B 1 67 ? 16.812 -38.688 -4.414 1 98.12 67 SER B CA 1
ATOM 3365 C C . SER B 1 67 ? 16.562 -37.219 -4.734 1 98.12 67 SER B C 1
ATOM 3367 O O . SER B 1 67 ? 15.711 -36.875 -5.555 1 98.12 67 SER B O 1
ATOM 3369 N N . GLY B 1 68 ? 17.312 -36.375 -4.051 1 97.94 68 GLY B N 1
ATOM 3370 C CA . GLY B 1 68 ? 17.266 -34.969 -4.391 1 97.94 68 GLY B CA 1
ATOM 3371 C C . GLY B 1 68 ? 18.031 -34.625 -5.656 1 97.94 68 GLY B C 1
ATOM 3372 O O . GLY B 1 68 ? 18.609 -35.531 -6.289 1 97.94 68 GLY B O 1
ATOM 3373 N N . PRO B 1 69 ? 18.031 -33.344 -5.992 1 98.12 69 PRO B N 1
ATOM 3374 C CA . PRO B 1 69 ? 18.625 -32.938 -7.266 1 98.12 69 PRO B CA 1
ATOM 3375 C C . PRO B 1 69 ? 20.125 -33.25 -7.34 1 98.12 69 PRO B C 1
ATOM 3377 O O . PRO B 1 69 ? 20.672 -33.344 -8.438 1 98.12 69 PRO B O 1
ATOM 3380 N N . LEU B 1 70 ? 20.734 -33.344 -6.199 1 97.81 70 LEU B N 1
ATOM 3381 C CA . LEU B 1 70 ? 22.156 -33.625 -6.16 1 97.81 70 LEU B CA 1
ATOM 3382 C C . LEU B 1 70 ? 22.438 -35 -5.508 1 97.81 70 LEU B C 1
ATOM 3384 O O . LEU B 1 70 ? 23.562 -35.25 -5.102 1 97.81 70 LEU B O 1
ATOM 3388 N N . GLY B 1 71 ? 21.391 -35.719 -5.316 1 96.94 71 GLY B N 1
ATOM 3389 C CA . GLY B 1 71 ? 21.594 -37.094 -4.871 1 96.94 71 GLY B CA 1
ATOM 3390 C C . GLY B 1 71 ? 21.297 -37.281 -3.395 1 96.94 71 GLY B C 1
ATOM 3391 O O . GLY B 1 71 ? 20.984 -38.406 -2.961 1 96.94 71 GLY B O 1
ATOM 3392 N N . ARG B 1 72 ? 21.406 -36.25 -2.633 1 96.56 72 ARG B N 1
ATOM 3393 C CA . ARG B 1 72 ? 21.047 -36.375 -1.223 1 96.56 72 ARG B CA 1
ATOM 3394 C C . ARG B 1 72 ? 19.562 -36.625 -1.057 1 96.56 72 ARG B C 1
ATOM 3396 O O . ARG B 1 72 ? 18.734 -36.031 -1.758 1 96.56 72 ARG B O 1
ATOM 3403 N N . ARG B 1 73 ? 19.281 -37.5 -0.139 1 96.81 73 ARG B N 1
ATOM 3404 C CA . ARG B 1 73 ? 17.875 -37.875 0.054 1 96.81 73 ARG B CA 1
ATOM 3405 C C . ARG B 1 73 ? 17.062 -36.688 0.548 1 96.81 73 ARG B C 1
ATOM 3407 O O . ARG B 1 73 ? 17.531 -35.906 1.392 1 96.81 73 ARG B O 1
ATOM 3414 N N . VAL B 1 74 ? 15.82 -36.531 -0.005 1 96.69 74 VAL B N 1
ATOM 3415 C CA . VAL B 1 74 ? 14.883 -35.5 0.424 1 96.69 74 VAL B CA 1
ATOM 3416 C C . VAL B 1 74 ? 13.508 -36.125 0.655 1 96.69 74 VAL B C 1
ATOM 3418 O O . VAL B 1 74 ? 13.148 -37.125 0.021 1 96.69 74 VAL B O 1
ATOM 3421 N N . LYS B 1 75 ? 12.812 -35.562 1.642 1 96.62 75 LYS B N 1
ATOM 3422 C CA . LYS B 1 75 ? 11.406 -35.938 1.812 1 96.62 75 LYS B CA 1
ATOM 3423 C C . LYS B 1 75 ? 10.531 -35.188 0.807 1 96.62 75 LYS B C 1
ATOM 3425 O O . LYS B 1 75 ? 10.625 -33.969 0.662 1 96.62 75 LYS B O 1
ATOM 3430 N N . ALA B 1 76 ? 9.75 -35.906 0.021 1 96.56 76 ALA B N 1
ATOM 3431 C CA . ALA B 1 76 ? 8.883 -35.344 -1.001 1 96.56 76 ALA B CA 1
ATOM 3432 C C . ALA B 1 76 ? 7.453 -35.875 -0.871 1 96.56 76 ALA B C 1
ATOM 3434 O O . ALA B 1 76 ? 7.234 -36.969 -0.392 1 96.56 76 ALA B O 1
ATOM 3435 N N . ASN B 1 77 ? 6.508 -35 -1.253 1 96.38 77 ASN B N 1
ATOM 3436 C CA . ASN B 1 77 ? 5.09 -35.344 -1.175 1 96.38 77 ASN B CA 1
ATOM 3437 C C . ASN B 1 77 ? 4.426 -35.312 -2.551 1 96.38 77 ASN B C 1
ATOM 3439 O O . ASN B 1 77 ? 4.875 -34.562 -3.439 1 96.38 77 ASN B O 1
ATOM 3443 N N . PHE B 1 78 ? 3.463 -36.156 -2.742 1 96.81 78 PHE B N 1
ATOM 3444 C CA . PHE B 1 78 ? 2.516 -36 -3.842 1 96.81 78 PHE B CA 1
ATOM 3445 C C . PHE B 1 78 ? 1.086 -36.219 -3.354 1 96.81 78 PHE B C 1
ATOM 3447 O O . PHE B 1 78 ? 0.867 -36.625 -2.219 1 96.81 78 PHE B O 1
ATOM 3454 N N . ALA B 1 79 ? 0.149 -35.781 -4.148 1 95.62 79 ALA B N 1
ATOM 3455 C CA . ALA B 1 79 ? -1.263 -35.906 -3.795 1 95.62 79 ALA B CA 1
ATOM 3456 C C . ALA B 1 79 ? -1.907 -37.094 -4.516 1 95.62 79 ALA B C 1
ATOM 3458 O O . ALA B 1 79 ? -1.642 -37.344 -5.695 1 95.62 79 ALA B O 1
ATOM 3459 N N . TRP B 1 80 ? -2.727 -37.844 -3.754 1 96.75 80 TRP B N 1
ATOM 3460 C CA . TRP B 1 80 ? -3.367 -39.062 -4.289 1 96.75 80 TRP B CA 1
ATOM 3461 C C . TRP B 1 80 ? -4.887 -38.938 -4.215 1 96.75 80 TRP B C 1
ATOM 3463 O O . TRP B 1 80 ? -5.445 -38.688 -3.141 1 96.75 80 TRP B O 1
ATOM 3473 N N . GLN B 1 81 ? -5.465 -38.969 -5.352 1 92.75 81 GLN B N 1
ATOM 3474 C CA . GLN B 1 81 ? -6.918 -39.062 -5.441 1 92.75 81 GLN B CA 1
ATOM 3475 C C . GLN B 1 81 ? -7.363 -40.5 -5.77 1 92.75 81 GLN B C 1
ATOM 3477 O O . GLN B 1 81 ? -7.379 -40.875 -6.934 1 92.75 81 GLN B O 1
ATOM 3482 N N . ALA B 1 82 ? -7.871 -41.156 -4.797 1 93.25 82 ALA B N 1
ATOM 3483 C CA . ALA B 1 82 ? -8.18 -42.594 -4.934 1 93.25 82 ALA B CA 1
ATOM 3484 C C . ALA B 1 82 ? -9.367 -42.781 -5.871 1 93.25 82 ALA B C 1
ATOM 3486 O O . ALA B 1 82 ? -9.359 -43.719 -6.699 1 93.25 82 ALA B O 1
ATOM 3487 N N . ASP B 1 83 ? -10.352 -41.938 -5.785 1 90.94 83 ASP B N 1
ATOM 3488 C CA . ASP B 1 83 ? -11.586 -42.094 -6.543 1 90.94 83 ASP B CA 1
ATOM 3489 C C . ASP B 1 83 ? -11.32 -42.062 -8.047 1 90.94 83 ASP B C 1
ATOM 3491 O O . ASP B 1 83 ? -11.883 -42.875 -8.797 1 90.94 83 ASP B O 1
ATOM 3495 N N . SER B 1 84 ? -10.422 -41.25 -8.414 1 91.75 84 SER B N 1
ATOM 3496 C CA . SER B 1 84 ? -10.156 -41.094 -9.844 1 91.75 84 SER B CA 1
ATOM 3497 C C . SER B 1 84 ? -8.852 -41.781 -10.234 1 91.75 84 SER B C 1
ATOM 3499 O O . SER B 1 84 ? -8.453 -41.75 -11.398 1 91.75 84 SER B O 1
ATOM 3501 N N . LYS B 1 85 ? -8.117 -42.344 -9.234 1 96.81 85 LYS B N 1
ATOM 3502 C CA . LYS B 1 85 ? -6.812 -42.969 -9.445 1 96.81 85 LYS B CA 1
ATOM 3503 C C . LYS B 1 85 ? -5.836 -41.969 -10.078 1 96.81 85 LYS B C 1
ATOM 3505 O O . LYS B 1 85 ? -5.172 -42.312 -11.062 1 96.81 85 LYS B O 1
ATOM 3510 N N . THR B 1 86 ? -5.887 -40.781 -9.531 1 95.44 86 THR B N 1
ATOM 3511 C CA . THR B 1 86 ? -5.043 -39.719 -10.047 1 95.44 86 THR B CA 1
ATOM 3512 C C . THR B 1 86 ? -3.963 -39.344 -9.039 1 95.44 86 THR B C 1
ATOM 3514 O O . THR B 1 86 ? -4.25 -39.156 -7.852 1 95.44 86 THR B O 1
ATOM 3517 N N . ALA B 1 87 ? -2.723 -39.312 -9.516 1 97.06 87 ALA B N 1
ATOM 3518 C CA . ALA B 1 87 ? -1.618 -38.781 -8.711 1 97.06 87 ALA B CA 1
ATOM 3519 C C . ALA B 1 87 ? -1.186 -37.406 -9.211 1 97.06 87 ALA B C 1
ATOM 3521 O O . ALA B 1 87 ? -1.006 -37.219 -10.414 1 97.06 87 ALA B O 1
ATOM 3522 N N . ILE B 1 88 ? -1.139 -36.438 -8.297 1 95.12 88 ILE B N 1
ATOM 3523 C CA . ILE B 1 88 ? -0.639 -35.125 -8.602 1 95.12 88 ILE B CA 1
ATOM 3524 C C . ILE B 1 88 ? 0.771 -34.938 -8.039 1 95.12 88 ILE B C 1
ATOM 3526 O O . ILE B 1 88 ? 0.977 -35.062 -6.824 1 95.12 88 ILE B O 1
ATOM 3530 N N . ILE B 1 89 ? 1.679 -34.719 -8.922 1 96.31 89 ILE B N 1
ATOM 3531 C CA . ILE B 1 89 ? 3.092 -34.688 -8.555 1 96.31 89 ILE B CA 1
ATOM 3532 C C . ILE B 1 89 ? 3.705 -33.344 -8.953 1 96.31 89 ILE B C 1
ATOM 3534 O O . ILE B 1 89 ? 3.439 -32.844 -10.047 1 96.31 89 ILE B O 1
ATOM 3538 N N . GLU B 1 90 ? 4.395 -32.781 -8.055 1 94.31 90 GLU B N 1
ATOM 3539 C CA . GLU B 1 90 ? 5.211 -31.609 -8.281 1 94.31 90 GLU B CA 1
ATOM 3540 C C . GLU B 1 90 ? 6.695 -31.953 -8.305 1 94.31 90 GLU B C 1
ATOM 3542 O O . GLU B 1 90 ? 7.238 -32.438 -7.312 1 94.31 90 GLU B O 1
ATOM 3547 N N . MET B 1 91 ? 7.297 -31.656 -9.414 1 95.31 91 MET B N 1
ATOM 3548 C CA . MET B 1 91 ? 8.68 -32.094 -9.539 1 95.31 91 MET B CA 1
ATOM 3549 C C . MET B 1 91 ? 9.578 -31.391 -8.531 1 95.31 91 MET B C 1
ATOM 3551 O O . MET B 1 91 ? 10.594 -31.938 -8.109 1 95.31 91 MET B O 1
ATOM 3555 N N . ALA B 1 92 ? 9.188 -30.125 -8.172 1 92.25 92 ALA B N 1
ATOM 3556 C CA . ALA B 1 92 ? 10.016 -29.328 -7.273 1 92.25 92 ALA B CA 1
ATOM 3557 C C . ALA B 1 92 ? 10.141 -29.984 -5.902 1 92.25 92 ALA B C 1
ATOM 3559 O O . ALA B 1 92 ? 11.078 -29.719 -5.156 1 92.25 92 ALA B O 1
ATOM 3560 N N . GLN B 1 93 ? 9.242 -30.891 -5.547 1 93.81 93 GLN B N 1
ATOM 3561 C CA . GLN B 1 93 ? 9.297 -31.609 -4.277 1 93.81 93 GLN B CA 1
ATOM 3562 C C . GLN B 1 93 ? 10.539 -32.5 -4.195 1 93.81 93 GLN B C 1
ATOM 3564 O O . GLN B 1 93 ? 11.078 -32.719 -3.113 1 93.81 93 GLN B O 1
ATOM 3569 N N . ALA B 1 94 ? 10.992 -32.906 -5.348 1 96.56 94 ALA B N 1
ATOM 3570 C CA . ALA B 1 94 ? 12.133 -33.812 -5.371 1 96.56 94 ALA B CA 1
ATOM 3571 C C . ALA B 1 94 ? 13.328 -33.188 -6.086 1 96.56 94 ALA B C 1
ATOM 3573 O O . ALA B 1 94 ? 14.469 -33.375 -5.668 1 96.56 94 ALA B O 1
ATOM 3574 N N . SER B 1 95 ? 13.023 -32.469 -7.055 1 97.12 95 SER B N 1
ATOM 3575 C CA . SER B 1 95 ? 14.055 -31.953 -7.953 1 97.12 95 SER B CA 1
ATOM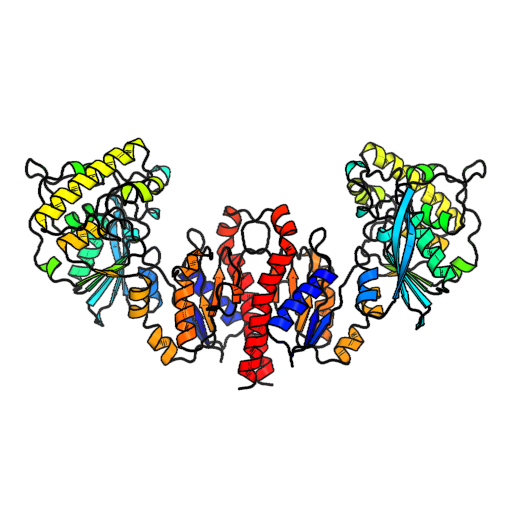 3576 C C . SER B 1 95 ? 13.984 -30.438 -8.102 1 97.12 95 SER B C 1
ATOM 3578 O O . SER B 1 95 ? 14.266 -29.906 -9.172 1 97.12 95 SER B O 1
ATOM 3580 N N . GLY B 1 96 ? 13.617 -29.766 -7.047 1 94.25 96 GLY B N 1
ATOM 3581 C CA . GLY B 1 96 ? 13.359 -28.328 -7.098 1 94.25 96 GLY B CA 1
ATOM 3582 C C . GLY B 1 96 ? 14.578 -27.5 -6.754 1 94.25 96 GLY B C 1
ATOM 3583 O O . GLY B 1 96 ? 15.492 -27.969 -6.078 1 94.25 96 GLY B O 1
ATOM 3584 N N . ILE B 1 97 ? 14.547 -26.281 -7.164 1 92.12 97 ILE B N 1
ATOM 3585 C CA . ILE B 1 97 ? 15.648 -25.328 -6.973 1 92.12 97 ILE B CA 1
ATOM 3586 C C . ILE B 1 97 ? 15.797 -25.016 -5.484 1 92.12 97 ILE B C 1
ATOM 3588 O O . ILE B 1 97 ? 16.906 -24.781 -5.004 1 92.12 97 ILE B O 1
ATOM 3592 N N . THR B 1 98 ? 14.703 -25.078 -4.746 1 86.44 98 THR B N 1
ATOM 3593 C CA . THR B 1 98 ? 14.719 -24.734 -3.332 1 86.44 98 THR B CA 1
ATOM 3594 C C . THR B 1 98 ? 15.391 -25.828 -2.51 1 86.44 98 THR B C 1
ATOM 3596 O O . THR B 1 98 ? 15.695 -25.641 -1.333 1 86.44 98 THR B O 1
ATOM 3599 N N . LYS B 1 99 ? 15.656 -26.969 -3.133 1 92.25 99 LYS B N 1
ATOM 3600 C CA . LYS B 1 99 ? 16.312 -28.094 -2.457 1 92.25 99 LYS B CA 1
ATOM 3601 C C . LYS B 1 99 ? 17.828 -28.031 -2.617 1 92.25 99 LYS B C 1
ATOM 3603 O O . LYS B 1 99 ? 18.547 -28.891 -2.1 1 92.25 99 LYS B O 1
ATOM 3608 N N . VAL B 1 100 ? 18.281 -26.953 -3.277 1 93.31 100 VAL B N 1
ATOM 3609 C CA . VAL B 1 100 ? 19.703 -26.781 -3.535 1 93.31 100 VAL B CA 1
ATOM 3610 C C . VAL B 1 100 ? 20.172 -25.438 -2.973 1 93.31 100 VAL B C 1
ATOM 3612 O O . VAL B 1 100 ? 19.531 -24.406 -3.186 1 93.31 100 VAL B O 1
ATOM 3615 N N . ARG B 1 101 ? 21.312 -25.391 -2.199 1 89 101 ARG B N 1
ATOM 3616 C CA . ARG B 1 101 ? 21.891 -24.141 -1.733 1 89 101 ARG B CA 1
ATOM 3617 C C . ARG B 1 101 ? 22.391 -23.297 -2.902 1 89 101 ARG B C 1
ATOM 3619 O O . ARG B 1 101 ? 22.891 -23.844 -3.896 1 89 101 ARG B O 1
ATOM 3626 N N . ARG B 1 102 ? 22.312 -22.125 -2.803 1 88.31 102 ARG B N 1
ATOM 3627 C CA . ARG B 1 102 ? 22.641 -21.203 -3.883 1 88.31 102 ARG B CA 1
ATOM 3628 C C . ARG B 1 102 ? 24.031 -21.5 -4.434 1 88.31 102 ARG B C 1
ATOM 3630 O O . ARG B 1 102 ? 24.234 -21.516 -5.648 1 88.31 102 ARG B O 1
ATOM 3637 N N . GLU B 1 103 ? 24.906 -21.781 -3.562 1 92.94 103 GLU B N 1
ATOM 3638 C CA . GLU B 1 103 ? 26.297 -22 -3.945 1 92.94 103 GLU B CA 1
ATOM 3639 C C . GLU B 1 103 ? 26.469 -23.344 -4.637 1 92.94 103 GLU B C 1
ATOM 3641 O O . GLU B 1 103 ? 27.5 -23.594 -5.27 1 92.94 103 GLU B O 1
ATOM 3646 N N . GLU B 1 104 ? 25.438 -24.203 -4.551 1 95.5 104 GLU B N 1
ATOM 3647 C CA . GLU B 1 104 ? 25.547 -25.547 -5.105 1 95.5 104 GLU B CA 1
ATOM 3648 C C . GLU B 1 104 ? 24.766 -25.672 -6.41 1 95.5 104 GLU B C 1
ATOM 3650 O O . GLU B 1 104 ? 24.766 -26.734 -7.047 1 95.5 104 GLU B O 1
ATOM 3655 N N . LEU B 1 105 ? 24.109 -24.656 -6.785 1 95.06 105 LEU B N 1
ATOM 3656 C CA . LEU B 1 105 ? 23.344 -24.688 -8.023 1 95.06 105 LEU B CA 1
ATOM 3657 C C . LEU B 1 105 ? 24.25 -24.969 -9.219 1 95.06 105 LEU B C 1
ATOM 3659 O O . LEU B 1 105 ? 25.203 -24.219 -9.477 1 95.06 105 LEU B O 1
ATOM 3663 N N . ASN B 1 106 ? 23.953 -26.078 -9.914 1 96.94 106 ASN B N 1
ATOM 3664 C CA . ASN B 1 106 ? 24.719 -26.516 -11.078 1 96.94 106 ASN B CA 1
ATOM 3665 C C . ASN B 1 106 ? 23.906 -27.453 -11.961 1 96.94 106 ASN B C 1
ATOM 3667 O O . ASN B 1 106 ? 23.922 -28.672 -11.766 1 96.94 106 ASN B O 1
ATOM 3671 N N . PRO B 1 107 ? 23.328 -26.938 -13.016 1 97.69 107 PRO B N 1
ATOM 3672 C CA . PRO B 1 107 ? 22.422 -27.766 -13.828 1 97.69 107 PRO B CA 1
ATOM 3673 C C . PRO B 1 107 ? 23.156 -28.844 -14.617 1 97.69 107 PRO B C 1
ATOM 3675 O O . PRO B 1 107 ? 22.531 -29.734 -15.188 1 97.69 107 PRO B O 1
ATOM 3678 N N . LEU B 1 108 ? 24.484 -28.828 -14.578 1 98.19 108 LEU B N 1
ATOM 3679 C CA . LEU B 1 108 ? 25.25 -29.938 -15.148 1 98.19 108 LEU B CA 1
ATOM 3680 C C . LEU B 1 108 ? 25.094 -31.188 -14.297 1 98.19 108 LEU B C 1
ATOM 3682 O O . LEU B 1 108 ? 25.156 -32.312 -14.812 1 98.19 108 LEU B O 1
ATOM 3686 N N . SER B 1 109 ? 24.828 -30.938 -13.039 1 97.94 109 SER B N 1
ATOM 3687 C CA . SER B 1 109 ? 24.875 -32.062 -12.109 1 97.94 109 SER B CA 1
ATOM 3688 C C . SER B 1 109 ? 23.5 -32.344 -11.523 1 97.94 109 SER B C 1
ATOM 3690 O O . SER B 1 109 ? 23.219 -33.469 -11.117 1 97.94 109 SER B O 1
ATOM 3692 N N . THR B 1 110 ? 22.672 -31.406 -11.406 1 98.44 110 THR B N 1
ATOM 3693 C CA . THR B 1 110 ? 21.344 -31.641 -10.836 1 98.44 110 THR B CA 1
ATOM 3694 C C . THR B 1 110 ? 20.5 -32.531 -11.75 1 98.44 110 THR B C 1
ATOM 3696 O O . THR B 1 110 ? 20.641 -32.469 -12.977 1 98.44 110 THR B O 1
ATOM 3699 N N . HIS B 1 111 ? 19.703 -33.375 -11.109 1 98.44 111 HIS B N 1
ATOM 3700 C CA . HIS B 1 111 ? 18.969 -34.344 -11.906 1 98.44 111 HIS B CA 1
ATOM 3701 C C . HIS B 1 111 ? 17.547 -34.531 -11.383 1 98.44 111 HIS B C 1
ATOM 3703 O O . HIS B 1 111 ? 17.219 -34.094 -10.273 1 98.44 111 HIS B O 1
ATOM 3709 N N . SER B 1 112 ? 16.688 -35.219 -12.219 1 98.56 112 SER B N 1
ATOM 3710 C CA . SER B 1 112 ? 15.266 -35.344 -11.938 1 98.56 112 SER B CA 1
ATOM 3711 C C . SER B 1 112 ? 14.93 -36.75 -11.438 1 98.56 112 SER B C 1
ATOM 3713 O O . SER B 1 112 ? 13.766 -37.156 -11.445 1 98.56 112 SER B O 1
ATOM 3715 N N . PHE B 1 113 ? 15.953 -37.5 -10.969 1 98.75 113 PHE B N 1
ATOM 3716 C CA . PHE B 1 113 ? 15.773 -38.906 -10.586 1 98.75 113 PHE B CA 1
ATOM 3717 C C . PHE B 1 113 ? 14.719 -39.031 -9.492 1 98.75 113 PHE B C 1
ATOM 3719 O O . PHE B 1 113 ? 13.852 -39.906 -9.555 1 98.75 113 PHE B O 1
ATOM 3726 N N . GLY B 1 114 ? 14.758 -38.156 -8.562 1 98.56 114 GLY B N 1
ATOM 3727 C CA . GLY B 1 114 ? 13.797 -38.188 -7.469 1 98.56 114 GLY B CA 1
ATOM 3728 C C . GLY B 1 114 ? 12.367 -38 -7.93 1 98.56 114 GLY B C 1
ATOM 3729 O O . GLY B 1 114 ? 11.445 -38.594 -7.363 1 98.56 114 GLY B O 1
ATOM 3730 N N . THR B 1 115 ? 12.148 -37.188 -8.953 1 98.25 115 THR B N 1
ATOM 3731 C CA . THR B 1 115 ? 10.812 -37.031 -9.531 1 98.25 115 THR B CA 1
ATOM 3732 C C . THR B 1 115 ? 10.312 -38.344 -10.102 1 98.25 115 THR B C 1
ATOM 3734 O O . THR B 1 115 ? 9.148 -38.719 -9.914 1 98.25 115 THR B O 1
ATOM 3737 N N . GLY B 1 116 ? 11.18 -39.062 -10.734 1 98.56 116 GLY B N 1
ATOM 3738 C CA . GLY B 1 116 ? 10.82 -40.375 -11.227 1 98.56 116 GLY B CA 1
ATOM 3739 C C . GLY B 1 116 ? 10.43 -41.344 -10.125 1 98.56 116 GLY B C 1
ATOM 3740 O O . GLY B 1 116 ? 9.492 -42.156 -10.281 1 98.56 116 GLY B O 1
ATOM 3741 N N . GLN B 1 117 ? 11.133 -41.219 -9.023 1 98.56 117 GLN B N 1
ATOM 3742 C CA . GLN B 1 117 ? 10.82 -42.062 -7.887 1 98.56 117 GLN B CA 1
ATOM 3743 C C . GLN B 1 117 ? 9.43 -41.75 -7.332 1 98.56 117 GLN B C 1
ATOM 3745 O O . GLN B 1 117 ? 8.703 -42.656 -6.91 1 98.56 117 GLN B O 1
ATOM 3750 N N . LEU B 1 118 ? 9.031 -40.531 -7.355 1 98.31 118 LEU B N 1
ATOM 3751 C CA . LEU B 1 118 ? 7.688 -40.125 -6.941 1 98.31 118 LEU B CA 1
ATOM 3752 C C . LEU B 1 118 ? 6.641 -40.75 -7.871 1 98.31 118 LEU B C 1
ATOM 3754 O O . LEU B 1 118 ? 5.629 -41.281 -7.406 1 98.31 118 LEU B O 1
ATOM 3758 N N . ILE B 1 119 ? 6.922 -40.688 -9.141 1 98.44 119 ILE B N 1
ATOM 3759 C CA . ILE B 1 119 ? 6 -41.219 -10.141 1 98.44 119 ILE B CA 1
ATOM 3760 C C . ILE B 1 119 ? 5.855 -42.719 -9.969 1 98.44 119 ILE B C 1
ATOM 3762 O O . ILE B 1 119 ? 4.742 -43.25 -9.992 1 98.44 119 ILE B O 1
ATOM 3766 N N . GLU B 1 120 ? 6.965 -43.344 -9.758 1 98.38 120 GLU B N 1
ATOM 3767 C CA . GLU B 1 120 ? 6.938 -44.781 -9.555 1 98.38 120 GLU B CA 1
ATOM 3768 C C . GLU B 1 120 ? 6.078 -45.156 -8.352 1 98.38 120 GLU B C 1
ATOM 3770 O O . GLU B 1 120 ? 5.281 -46.094 -8.422 1 98.38 120 GLU B O 1
ATOM 3775 N N . ALA B 1 121 ? 6.254 -44.438 -7.281 1 98.25 121 ALA B N 1
ATOM 3776 C CA . ALA B 1 121 ? 5.461 -44.656 -6.078 1 98.25 121 ALA B CA 1
ATOM 3777 C C . ALA B 1 121 ? 3.973 -44.5 -6.359 1 98.25 121 ALA B C 1
ATOM 3779 O O . ALA B 1 121 ? 3.143 -45.25 -5.848 1 98.25 121 ALA B O 1
ATOM 3780 N N . ALA B 1 122 ? 3.625 -43.531 -7.152 1 98.19 122 ALA B N 1
ATOM 3781 C CA . ALA B 1 122 ? 2.234 -43.281 -7.527 1 98.19 122 ALA B CA 1
ATOM 3782 C C . ALA B 1 122 ? 1.671 -44.438 -8.344 1 98.19 122 ALA B C 1
ATOM 3784 O O . ALA B 1 122 ? 0.533 -44.875 -8.125 1 98.19 122 ALA B O 1
ATOM 3785 N N . ILE B 1 123 ? 2.465 -44.938 -9.25 1 97.88 123 ILE B N 1
ATOM 3786 C CA . ILE B 1 123 ? 2.055 -46.062 -10.086 1 97.88 123 ILE B CA 1
ATOM 3787 C C . ILE B 1 123 ? 1.813 -47.281 -9.211 1 97.88 123 ILE B C 1
ATOM 3789 O O . ILE B 1 123 ? 0.833 -48 -9.406 1 97.88 123 ILE B O 1
ATOM 3793 N N . GLU B 1 124 ? 2.695 -47.438 -8.258 1 97.19 124 GLU B N 1
ATOM 3794 C CA . GLU B 1 124 ? 2.561 -48.594 -7.344 1 97.19 124 GLU B CA 1
ATOM 3795 C C . GLU B 1 124 ? 1.284 -48.469 -6.516 1 97.19 124 GLU B C 1
ATOM 3797 O O . GLU B 1 124 ? 0.691 -49.5 -6.141 1 97.19 124 GLU B O 1
ATOM 3802 N N . LEU B 1 125 ? 0.884 -47.312 -6.309 1 96.69 125 LEU B N 1
ATOM 3803 C CA . LEU B 1 125 ? -0.329 -47.062 -5.539 1 96.69 125 LEU B CA 1
ATOM 3804 C C . LEU B 1 125 ? -1.572 -47.281 -6.391 1 96.69 125 LEU B C 1
ATOM 3806 O O . LEU B 1 125 ? -2.689 -47.312 -5.871 1 96.69 125 LEU B O 1
ATOM 3810 N N . GLY B 1 126 ? -1.402 -47.344 -7.703 1 97.38 126 GLY B N 1
ATOM 3811 C CA . GLY B 1 126 ? -2.508 -47.688 -8.594 1 97.38 126 GLY B CA 1
ATOM 3812 C C . GLY B 1 126 ? -2.895 -46.531 -9.508 1 97.38 126 GLY B C 1
ATOM 3813 O O . GLY B 1 126 ? -3.99 -46.531 -10.07 1 97.38 126 GLY B O 1
ATOM 3814 N N . ALA B 1 127 ? -2.045 -45.625 -9.742 1 97.88 127 ALA B N 1
ATOM 3815 C CA . ALA B 1 127 ? -2.367 -44.438 -10.547 1 97.88 127 ALA B CA 1
ATOM 3816 C C . ALA B 1 127 ? -2.604 -44.812 -12.008 1 97.88 127 ALA B C 1
ATOM 3818 O O . ALA B 1 127 ? -1.852 -45.625 -12.57 1 97.88 127 ALA B O 1
ATOM 3819 N N . GLU B 1 128 ? -3.65 -44.25 -12.562 1 98.06 128 GLU B N 1
ATOM 3820 C CA . GLU B 1 128 ? -3.939 -44.375 -13.984 1 98.06 128 GLU B CA 1
ATOM 3821 C C . GLU B 1 128 ? -3.781 -43 -14.68 1 98.06 128 GLU B C 1
ATOM 3823 O O . GLU B 1 128 ? -3.609 -42.938 -15.898 1 98.06 128 GLU B O 1
ATOM 3828 N N . ASN B 1 129 ? -3.93 -42 -13.844 1 96.56 129 ASN B N 1
ATOM 3829 C CA . ASN B 1 129 ? -3.732 -40.625 -14.281 1 96.56 129 ASN B CA 1
ATOM 3830 C C . ASN B 1 129 ? -2.605 -39.938 -13.5 1 96.56 129 ASN B C 1
ATOM 3832 O O . ASN B 1 129 ? -2.551 -40.031 -12.273 1 96.56 129 ASN B O 1
ATOM 3836 N N . ILE B 1 130 ? -1.734 -39.312 -14.25 1 97.38 130 ILE B N 1
ATOM 3837 C CA . ILE B 1 130 ? -0.635 -38.625 -13.609 1 97.38 130 ILE B CA 1
ATOM 3838 C C . ILE B 1 130 ? -0.649 -37.156 -14.047 1 97.38 130 ILE B C 1
ATOM 3840 O O . ILE B 1 130 ? -0.603 -36.844 -15.242 1 97.38 130 ILE B O 1
ATOM 3844 N N . ILE B 1 131 ? -0.798 -36.281 -13.094 1 95.19 131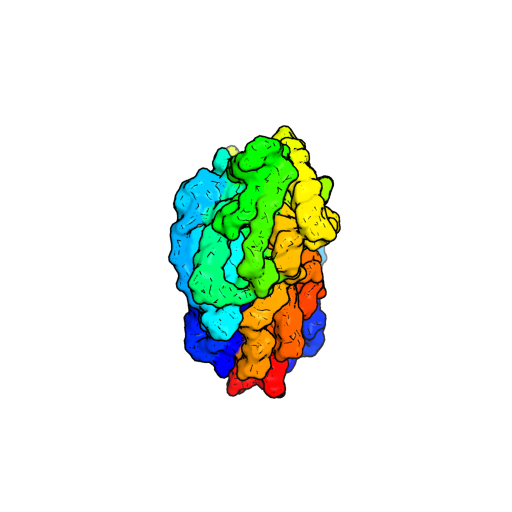 ILE B N 1
ATOM 3845 C CA . ILE B 1 131 ? -0.652 -34.844 -13.32 1 95.19 131 ILE B CA 1
ATOM 3846 C C . ILE B 1 131 ? 0.69 -34.375 -12.773 1 95.19 131 ILE B C 1
ATOM 3848 O O . ILE B 1 131 ? 0.964 -34.531 -11.578 1 95.19 131 ILE B O 1
ATOM 3852 N N . LEU B 1 132 ? 1.493 -33.812 -13.664 1 96.06 132 LEU B N 1
ATOM 3853 C CA . LEU B 1 132 ? 2.834 -33.375 -13.289 1 96.06 132 LEU B CA 1
ATOM 3854 C C . LEU B 1 132 ? 2.947 -31.875 -13.32 1 96.06 132 LEU B C 1
ATOM 3856 O O . LEU B 1 132 ? 2.682 -31.25 -14.352 1 96.06 132 LEU B O 1
ATOM 3860 N N . GLY B 1 133 ? 3.23 -31.312 -12.195 1 94.19 133 GLY B N 1
ATOM 3861 C CA . GLY B 1 133 ? 3.639 -29.922 -12.164 1 94.19 133 GLY B CA 1
ATOM 3862 C C . GLY B 1 133 ? 5.133 -29.734 -12.344 1 94.19 133 GLY B C 1
ATOM 3863 O O . GLY B 1 133 ? 5.93 -30.281 -11.586 1 94.19 133 GLY B O 1
ATOM 3864 N N . LEU B 1 134 ? 5.574 -28.828 -13.242 1 92.5 134 LEU B N 1
ATOM 3865 C CA . LEU B 1 134 ? 6.98 -28.781 -13.625 1 92.5 134 LEU B CA 1
ATOM 3866 C C . LEU B 1 134 ? 7.621 -27.484 -13.172 1 92.5 134 LEU B C 1
ATOM 3868 O O . LEU B 1 134 ? 8.797 -27.234 -13.438 1 92.5 134 LEU B O 1
ATOM 3872 N N . GLY B 1 135 ? 6.934 -26.734 -12.484 1 88.62 135 GLY B N 1
ATOM 3873 C CA . GLY B 1 135 ? 7.484 -25.469 -12.023 1 88.62 135 GLY B CA 1
ATOM 3874 C C . GLY B 1 135 ? 8.516 -25.641 -10.922 1 88.62 135 GLY B C 1
ATOM 3875 O O . GLY B 1 135 ? 8.438 -26.562 -10.125 1 88.62 135 GLY B O 1
ATOM 3876 N N . GLY B 1 136 ? 9.555 -24.734 -10.891 1 88.31 136 GLY B N 1
ATOM 3877 C CA . GLY B 1 136 ? 10.508 -24.641 -9.797 1 88.31 136 GLY B CA 1
ATOM 3878 C C . GLY B 1 136 ? 11.625 -25.672 -9.906 1 88.31 136 GLY B C 1
ATOM 3879 O O . GLY B 1 136 ? 12.219 -26.062 -8.891 1 88.31 136 GLY B O 1
ATOM 3880 N N . SER B 1 137 ? 11.945 -26.062 -11.031 1 93.81 137 SER B N 1
ATOM 3881 C CA . SER B 1 137 ? 12.93 -27.125 -11.234 1 93.81 137 SER B CA 1
ATOM 3882 C C . SER B 1 137 ? 14.352 -26.594 -11.039 1 93.81 137 SER B C 1
ATOM 3884 O O . SER B 1 137 ? 14.625 -25.422 -11.273 1 93.81 137 SER B O 1
ATOM 3886 N N . ALA B 1 138 ? 15.219 -27.531 -10.602 1 95.44 138 ALA B N 1
ATOM 3887 C CA . ALA B 1 138 ? 16.641 -27.219 -10.492 1 95.44 138 ALA B CA 1
ATOM 3888 C C . ALA B 1 138 ? 17.422 -27.828 -11.656 1 95.44 138 ALA B C 1
ATOM 3890 O O . ALA B 1 138 ? 18.641 -27.625 -11.758 1 95.44 138 ALA B O 1
ATOM 3891 N N . THR B 1 139 ? 16.766 -28.391 -12.547 1 97.44 139 THR B N 1
ATOM 3892 C CA . THR B 1 139 ? 17.453 -29.328 -13.43 1 97.44 139 THR B CA 1
ATOM 3893 C C . THR B 1 139 ? 17.422 -28.828 -14.875 1 97.44 139 THR B C 1
ATOM 3895 O O . THR B 1 139 ? 16.641 -27.938 -15.211 1 97.44 139 THR B O 1
ATOM 3898 N N . ASN B 1 140 ? 18.297 -29.359 -15.625 1 98.5 140 ASN B N 1
ATOM 3899 C CA . ASN B 1 140 ? 18.359 -29.203 -17.078 1 98.5 140 ASN B CA 1
ATOM 3900 C C . ASN B 1 140 ? 18.719 -30.516 -17.75 1 98.5 140 ASN B C 1
ATOM 3902 O O . ASN B 1 140 ? 19.547 -30.547 -18.672 1 98.5 140 ASN B O 1
ATOM 3906 N N . ASP B 1 141 ? 18.125 -31.562 -17.266 1 98.5 141 ASP B N 1
ATOM 3907 C CA . ASP B 1 141 ? 18.547 -32.906 -17.719 1 98.5 141 ASP B CA 1
ATOM 3908 C C . ASP B 1 141 ? 17.5 -33.5 -18.641 1 98.5 141 ASP B C 1
ATOM 3910 O O . ASP B 1 141 ? 17.438 -34.719 -18.797 1 98.5 141 ASP B O 1
ATOM 3914 N N . GLY B 1 142 ? 16.578 -32.719 -19.141 1 97.88 142 GLY B N 1
ATOM 3915 C CA . GLY B 1 142 ? 15.594 -33.25 -20.078 1 97.88 142 GLY B CA 1
ATOM 3916 C C . GLY B 1 142 ? 14.625 -34.219 -19.469 1 97.88 142 GLY B C 1
ATOM 3917 O O . GLY B 1 142 ? 13.891 -34.906 -20.172 1 97.88 142 GLY B O 1
ATOM 3918 N N . GLY B 1 143 ? 14.664 -34.375 -18.188 1 98.25 143 GLY B N 1
ATOM 3919 C CA . GLY B 1 143 ? 13.867 -35.406 -17.5 1 98.25 143 GLY B CA 1
ATOM 3920 C C . GLY B 1 143 ? 14.492 -36.781 -17.531 1 98.25 143 GLY B C 1
ATOM 3921 O O . GLY B 1 143 ? 13.867 -37.75 -17.109 1 98.25 143 GLY B O 1
ATOM 3922 N N . ALA B 1 144 ? 15.695 -36.875 -18 1 98.5 144 ALA B N 1
ATOM 3923 C CA . ALA B 1 144 ? 16.359 -38.156 -18.156 1 98.5 144 ALA B CA 1
ATOM 3924 C C . ALA B 1 144 ? 16.453 -38.875 -16.812 1 98.5 144 ALA B C 1
ATOM 3926 O O . ALA B 1 144 ? 16.266 -40.094 -16.75 1 98.5 144 ALA B O 1
ATOM 3927 N N . GLY B 1 145 ? 16.797 -38.125 -15.805 1 98.5 145 GLY B N 1
ATOM 3928 C CA . GLY B 1 145 ? 16.812 -38.719 -14.492 1 98.5 145 GLY B CA 1
ATOM 3929 C C . GLY B 1 145 ? 15.508 -39.406 -14.109 1 98.5 145 GLY B C 1
ATOM 3930 O O . GLY B 1 145 ? 15.5 -40.531 -13.648 1 98.5 145 GLY B O 1
ATOM 3931 N N . ALA B 1 146 ? 14.445 -38.75 -14.289 1 98.69 146 ALA B N 1
ATOM 3932 C CA . ALA B 1 146 ? 13.125 -39.281 -13.977 1 98.69 146 ALA B CA 1
ATOM 3933 C C . ALA B 1 146 ? 12.812 -40.5 -14.844 1 98.69 146 ALA B C 1
ATOM 3935 O O . ALA B 1 146 ? 12.305 -41.5 -14.344 1 98.69 146 ALA B O 1
ATOM 3936 N N . LEU B 1 147 ? 13.117 -40.438 -16.109 1 98.38 147 LEU B N 1
ATOM 3937 C CA . LEU B 1 147 ? 12.867 -41.531 -17.031 1 98.38 147 LEU B CA 1
ATOM 3938 C C . LEU B 1 147 ? 13.672 -42.75 -16.625 1 98.38 147 LEU B C 1
ATOM 3940 O O . LEU B 1 147 ? 13.156 -43.875 -16.625 1 98.38 147 LEU B O 1
ATOM 3944 N N . MET B 1 148 ? 14.875 -42.531 -16.203 1 98.25 148 MET B N 1
ATOM 3945 C CA . MET B 1 148 ? 15.719 -43.625 -15.758 1 98.25 148 MET B CA 1
ATOM 3946 C C . MET B 1 148 ? 15.164 -44.25 -14.484 1 98.25 148 MET B C 1
ATOM 3948 O O . MET B 1 148 ? 15.172 -45.469 -14.336 1 98.25 148 MET B O 1
ATOM 3952 N N . ALA B 1 149 ? 14.711 -43.469 -13.594 1 98.06 149 ALA B N 1
ATOM 3953 C CA . ALA B 1 149 ? 14.094 -43.969 -12.367 1 98.06 149 ALA B CA 1
ATOM 3954 C C . ALA B 1 149 ? 12.875 -44.844 -12.68 1 98.06 149 ALA B C 1
ATOM 3956 O O . ALA B 1 149 ? 12.539 -45.75 -11.922 1 98.06 149 ALA B O 1
ATOM 3957 N N . LEU B 1 150 ? 12.242 -44.594 -13.797 1 98.19 150 LEU B N 1
ATOM 3958 C CA . LEU B 1 150 ? 11.031 -45.312 -14.203 1 98.19 150 LEU B CA 1
ATOM 3959 C C . LEU B 1 150 ? 11.383 -46.562 -15.008 1 98.19 150 LEU B C 1
ATOM 3961 O O . LEU B 1 150 ? 10.5 -47.219 -15.547 1 98.19 150 LEU B O 1
ATOM 3965 N N . GLY B 1 151 ? 12.625 -46.781 -15.164 1 96.88 151 GLY B N 1
ATOM 3966 C CA . GLY B 1 151 ? 13.07 -48.031 -15.789 1 96.88 151 GLY B CA 1
ATOM 3967 C C . GLY B 1 151 ? 13.398 -47.875 -17.266 1 96.88 151 GLY B C 1
ATOM 3968 O O . GLY B 1 151 ? 13.586 -48.844 -17.969 1 96.88 151 GLY B O 1
ATOM 3969 N N . ILE B 1 152 ? 13.5 -46.688 -17.734 1 98 152 ILE B N 1
ATOM 3970 C CA . ILE B 1 152 ? 13.883 -46.438 -19.109 1 98 152 ILE B CA 1
ATOM 3971 C C . ILE B 1 152 ? 15.375 -46.125 -19.188 1 98 152 ILE B C 1
ATOM 3973 O O . ILE B 1 152 ? 15.805 -45 -18.891 1 98 152 ILE B O 1
ATOM 3977 N N . GLU B 1 153 ? 16.109 -47 -19.625 1 96.69 153 GLU B N 1
ATOM 3978 C CA . GLU B 1 153 ? 17.562 -46.812 -19.641 1 96.69 153 GLU B CA 1
ATOM 3979 C C . GLU B 1 153 ? 17.984 -45.875 -20.75 1 96.69 153 GLU B C 1
ATOM 3981 O O . GLU B 1 153 ? 17.516 -45.969 -21.891 1 96.69 153 GLU B O 1
ATOM 3986 N N . MET B 1 154 ? 18.766 -45 -20.438 1 97.5 154 MET B N 1
ATOM 3987 C CA . MET B 1 154 ? 19.516 -44.156 -21.375 1 97.5 154 MET B CA 1
ATOM 3988 C C . MET B 1 154 ? 20.953 -44.656 -21.531 1 97.5 154 MET B C 1
ATOM 3990 O O . MET B 1 154 ? 21.719 -44.688 -20.578 1 97.5 154 MET B O 1
ATOM 3994 N N . LEU B 1 155 ? 21.266 -45 -22.797 1 98.25 155 LEU B N 1
ATOM 3995 C CA . LEU B 1 155 ? 22.516 -45.719 -23 1 98.25 155 LEU B CA 1
ATOM 3996 C C . LEU B 1 155 ? 23.5 -44.906 -23.828 1 98.25 155 LEU B C 1
ATOM 3998 O O . LEU B 1 155 ? 23.078 -44.188 -24.75 1 98.25 155 LEU B O 1
ATOM 4002 N N . ASP B 1 156 ? 24.75 -45.125 -23.516 1 98.06 156 ASP B N 1
ATOM 4003 C CA . ASP B 1 156 ? 25.797 -44.531 -24.328 1 98.06 156 ASP B CA 1
ATOM 4004 C C . ASP B 1 156 ? 26.156 -45.406 -25.5 1 98.06 156 ASP B C 1
ATOM 4006 O O . ASP B 1 156 ? 25.484 -46.406 -25.781 1 98.06 156 ASP B O 1
ATOM 4010 N N . ALA B 1 157 ? 27.188 -45.031 -26.234 1 97.25 157 ALA B N 1
ATOM 4011 C CA . ALA B 1 157 ? 27.594 -45.75 -27.438 1 97.25 157 ALA B CA 1
ATOM 4012 C C . ALA B 1 157 ? 28.062 -47.156 -27.125 1 97.25 157 ALA B C 1
ATOM 4014 O O . ALA B 1 157 ? 28.078 -48.031 -28 1 97.25 157 ALA B O 1
ATOM 4015 N N . ASN B 1 158 ? 28.453 -47.438 -25.859 1 97.62 158 ASN B N 1
ATOM 4016 C CA . ASN B 1 158 ? 28.891 -48.75 -25.422 1 97.62 158 ASN B CA 1
ATOM 4017 C C . ASN B 1 158 ? 27.766 -49.562 -24.781 1 97.62 158 ASN B C 1
ATOM 4019 O O . ASN B 1 158 ? 28.016 -50.562 -24.109 1 97.62 158 ASN B O 1
ATOM 4023 N N . ASN B 1 159 ? 26.578 -49.062 -24.812 1 96.94 159 ASN B N 1
ATOM 4024 C CA . ASN B 1 159 ? 25.391 -49.688 -24.281 1 96.94 159 ASN B CA 1
ATOM 4025 C C . ASN B 1 159 ? 25.406 -49.75 -22.766 1 96.94 159 ASN B C 1
ATOM 4027 O O . ASN B 1 159 ? 24.969 -50.75 -22.172 1 96.94 159 ASN B O 1
ATOM 4031 N N . LYS B 1 160 ? 26.047 -48.75 -22.219 1 97.12 160 LYS B N 1
ATOM 4032 C CA . LYS B 1 160 ? 26.031 -48.562 -20.766 1 97.12 160 LYS B CA 1
ATOM 4033 C C . LYS B 1 160 ? 25.141 -47.406 -20.359 1 97.12 160 LYS B C 1
ATOM 4035 O O . LYS B 1 160 ? 25.062 -46.406 -21.078 1 97.12 160 LYS B O 1
ATOM 4040 N N . PRO B 1 161 ? 24.516 -47.562 -19.203 1 96.81 161 PRO B N 1
ATOM 4041 C CA . PRO B 1 161 ? 23.703 -46.438 -18.766 1 96.81 161 PRO B CA 1
ATOM 4042 C C . PRO B 1 161 ? 24.516 -45.156 -18.547 1 96.81 161 PRO B C 1
ATOM 4044 O O . PRO B 1 161 ? 25.656 -45.219 -18.062 1 96.81 161 PRO B O 1
ATOM 4047 N N . ILE B 1 162 ? 23.984 -44.062 -18.953 1 98.06 162 ILE B N 1
ATOM 4048 C CA . ILE B 1 162 ? 24.672 -42.781 -18.766 1 98.06 162 ILE B CA 1
ATOM 4049 C C . ILE B 1 162 ? 24.562 -42.375 -17.297 1 98.06 162 ILE B C 1
ATOM 4051 O O . ILE B 1 162 ? 23.797 -42.938 -16.531 1 98.06 162 ILE B O 1
ATOM 4055 N N . GLY B 1 163 ? 25.328 -41.312 -16.922 1 97.38 163 GLY B N 1
ATOM 4056 C CA . GLY B 1 163 ? 25.219 -40.719 -15.594 1 97.38 163 GLY B CA 1
ATOM 4057 C C . GLY B 1 163 ? 24.016 -39.812 -15.469 1 97.38 163 GLY B C 1
ATOM 4058 O O . GLY B 1 163 ? 23.219 -39.688 -16.406 1 97.38 163 GLY B O 1
ATOM 4059 N N . LEU B 1 164 ? 23.891 -39.25 -14.273 1 98 164 LEU B N 1
ATOM 4060 C CA . LEU B 1 164 ? 22.812 -38.281 -14.016 1 98 164 LEU B CA 1
ATOM 4061 C C . LEU B 1 164 ? 23.266 -36.875 -14.266 1 98 164 LEU B C 1
ATOM 4063 O O . LEU B 1 164 ? 24.469 -36.594 -14.32 1 98 164 LEU B O 1
ATOM 4067 N N . GLY B 1 165 ? 22.25 -35.969 -14.531 1 97.94 165 GLY B N 1
ATOM 4068 C CA . GLY B 1 165 ? 22.562 -34.562 -14.727 1 97.94 165 GLY B CA 1
ATOM 4069 C C . GLY B 1 165 ? 22.547 -34.156 -16.188 1 97.94 165 GLY B C 1
ATOM 4070 O O . GLY B 1 165 ? 22.562 -35 -17.078 1 97.94 165 GLY B O 1
ATOM 4071 N N . GLY B 1 166 ? 22.562 -32.844 -16.375 1 98.31 166 GLY B N 1
ATOM 4072 C CA . GLY B 1 166 ? 22.469 -32.281 -17.719 1 98.31 166 GLY B CA 1
ATOM 4073 C C . GLY B 1 166 ? 23.656 -32.625 -18.578 1 98.31 166 GLY B C 1
ATOM 4074 O O . GLY B 1 166 ? 23.531 -32.781 -19.797 1 98.31 166 GLY B O 1
ATOM 4075 N N . ARG B 1 167 ? 24.812 -32.75 -17.969 1 97.5 167 ARG B N 1
ATOM 4076 C CA . ARG B 1 167 ? 26.047 -33.031 -18.703 1 97.5 167 ARG B CA 1
ATOM 4077 C C . ARG B 1 167 ? 25.969 -34.375 -19.391 1 97.5 167 ARG B C 1
ATOM 4079 O O . ARG B 1 167 ? 26.469 -34.531 -20.5 1 97.5 167 ARG B O 1
ATOM 4086 N N . SER B 1 168 ? 25.391 -35.281 -18.812 1 98 168 SER B N 1
ATOM 4087 C CA . SER B 1 168 ? 25.406 -36.688 -19.25 1 98 168 SER B CA 1
ATOM 4088 C C . SER B 1 168 ? 24.547 -36.875 -20.484 1 98 168 SER B C 1
ATOM 4090 O O . SER B 1 168 ? 24.625 -37.906 -21.156 1 98 168 SER B O 1
ATOM 4092 N N . LEU B 1 169 ? 23.719 -35.938 -20.797 1 98.5 169 LEU B N 1
ATOM 4093 C CA . LEU B 1 169 ? 22.859 -36.031 -21.969 1 98.5 169 LEU B CA 1
ATOM 4094 C C . LEU B 1 169 ? 23.703 -36.156 -23.234 1 98.5 169 LEU B C 1
ATOM 4096 O O . LEU B 1 169 ? 23.25 -36.719 -24.234 1 98.5 169 LEU B O 1
ATOM 4100 N N . SER B 1 170 ? 24.891 -35.625 -23.188 1 98.12 170 SER B N 1
ATOM 4101 C CA . SER B 1 170 ? 25.797 -35.656 -24.344 1 98.12 170 SER B CA 1
ATOM 4102 C C . SER B 1 170 ? 26.219 -37.094 -24.656 1 98.12 170 SER B C 1
ATOM 4104 O O . SER B 1 170 ? 26.641 -37.375 -25.781 1 98.12 170 SER B O 1
ATOM 4106 N N . ASP B 1 171 ? 26.047 -37.969 -23.703 1 98.25 171 ASP B N 1
ATOM 4107 C CA . ASP B 1 171 ? 26.562 -39.312 -23.844 1 98.25 171 ASP B CA 1
ATOM 4108 C C . ASP B 1 171 ? 25.5 -40.25 -24.391 1 98.25 171 ASP B C 1
ATOM 4110 O O . ASP B 1 171 ? 25.781 -41.406 -24.719 1 98.25 171 ASP B O 1
ATOM 4114 N N . ILE B 1 172 ? 24.328 -39.812 -24.5 1 98.56 172 ILE B N 1
ATOM 4115 C CA . ILE B 1 172 ? 23.234 -40.688 -24.875 1 98.56 172 ILE B CA 1
ATOM 4116 C C . ILE B 1 172 ? 23.375 -41.094 -26.344 1 98.56 172 ILE B C 1
ATOM 4118 O O . ILE B 1 172 ? 23.562 -40.25 -27.203 1 98.56 172 ILE B O 1
ATOM 4122 N N . ALA B 1 173 ? 23.266 -42.375 -26.578 1 98.25 173 ALA B N 1
ATOM 4123 C CA . ALA B 1 173 ? 23.297 -42.875 -27.938 1 98.25 173 ALA B CA 1
ATOM 4124 C C . ALA B 1 173 ? 21.984 -43.594 -28.281 1 98.25 173 ALA B C 1
ATOM 4126 O O . ALA B 1 173 ? 21.609 -43.656 -29.453 1 98.25 173 ALA B O 1
ATOM 4127 N N . LYS B 1 174 ? 21.422 -44.156 -27.234 1 97.5 174 LYS B N 1
ATOM 4128 C CA . LYS B 1 174 ? 20.203 -44.938 -27.453 1 97.5 174 LYS B CA 1
ATOM 4129 C C . LYS B 1 174 ? 19.312 -44.906 -26.219 1 97.5 174 LYS B C 1
ATOM 4131 O O . LYS B 1 174 ? 19.797 -44.812 -25.094 1 97.5 174 LYS B O 1
ATOM 4136 N N . ILE B 1 175 ? 18.016 -45 -26.469 1 98.12 175 ILE B N 1
ATOM 4137 C CA . ILE B 1 175 ? 17.031 -45.125 -25.406 1 98.12 175 ILE B CA 1
ATOM 4138 C C . ILE B 1 175 ? 16.438 -46.531 -25.438 1 98.12 175 ILE B C 1
ATOM 4140 O O . ILE B 1 175 ? 16.047 -47.031 -26.5 1 98.12 175 ILE B O 1
ATOM 4144 N N . ALA B 1 176 ? 16.422 -47.188 -24.344 1 96.88 176 ALA B N 1
ATOM 4145 C CA . ALA B 1 176 ? 15.875 -48.531 -24.25 1 96.88 176 ALA B CA 1
ATOM 4146 C C . ALA B 1 176 ? 14.352 -48.5 -24.422 1 96.88 176 ALA B C 1
ATOM 4148 O O . ALA B 1 176 ? 13.727 -47.469 -24.344 1 96.88 176 ALA B O 1
ATOM 4149 N N . PRO B 1 177 ? 13.742 -49.688 -24.672 1 95.62 177 PRO B N 1
ATOM 4150 C CA . PRO B 1 177 ? 12.289 -49.75 -24.844 1 95.62 177 PRO B CA 1
ATOM 4151 C C . PRO B 1 177 ? 11.531 -49.25 -23.609 1 95.62 177 PRO B C 1
ATOM 4153 O O . PRO B 1 177 ? 11.938 -49.531 -22.469 1 95.62 177 PRO B O 1
ATOM 4156 N N . VAL B 1 178 ? 10.516 -48.562 -23.844 1 97 178 VAL B N 1
ATOM 4157 C CA . VAL B 1 178 ? 9.672 -48 -22.797 1 97 178 VAL B CA 1
ATOM 4158 C C . VAL B 1 178 ? 8.695 -49.062 -22.297 1 97 178 VAL B C 1
ATOM 4160 O O . VAL B 1 178 ? 8.016 -49.719 -23.094 1 97 178 VAL B O 1
ATOM 4163 N N . PRO B 1 179 ? 8.68 -49.219 -21.031 1 95.94 179 PRO B N 1
ATOM 4164 C CA . PRO B 1 179 ? 7.699 -50.188 -20.484 1 95.94 179 PRO B CA 1
ATOM 4165 C C . PRO B 1 179 ? 6.266 -49.844 -20.906 1 95.94 179 PRO B C 1
ATOM 4167 O O . PRO B 1 179 ? 5.863 -48.656 -20.828 1 95.94 179 PRO B O 1
ATOM 4170 N N . SER B 1 180 ? 5.445 -50.844 -21.266 1 95.25 180 SER B N 1
ATOM 4171 C CA . SER B 1 180 ? 4.09 -50.656 -21.781 1 95.25 180 SER B CA 1
ATOM 4172 C C . SER B 1 180 ? 3.189 -50.031 -20.719 1 95.25 180 SER B C 1
ATOM 4174 O O . SER B 1 180 ? 2.283 -49.25 -21.047 1 95.25 180 SER B O 1
ATOM 4176 N N . LYS B 1 181 ? 3.477 -50.375 -19.5 1 95.19 181 LYS B N 1
ATOM 4177 C CA . LYS B 1 181 ? 2.656 -49.844 -18.406 1 95.19 181 LYS B CA 1
ATOM 4178 C C . LYS B 1 181 ? 2.701 -48.344 -18.359 1 95.19 181 LYS B C 1
ATOM 4180 O O . LYS B 1 181 ? 1.713 -47.688 -17.984 1 95.19 181 LYS B O 1
ATOM 4185 N N . LEU B 1 182 ? 3.795 -47.75 -18.734 1 97.5 182 LEU B N 1
ATOM 4186 C CA . LEU B 1 182 ? 3.943 -46.281 -18.703 1 97.5 182 LEU B CA 1
ATOM 4187 C C . LEU B 1 182 ? 3.186 -45.656 -19.859 1 97.5 182 LEU B C 1
ATOM 4189 O O . LEU B 1 182 ? 2.656 -44.531 -19.703 1 97.5 182 LEU B O 1
ATOM 4193 N N . LYS B 1 183 ? 3.074 -46.312 -20.953 1 94.75 183 LYS B N 1
ATOM 4194 C CA . LYS B 1 183 ? 2.41 -45.812 -22.156 1 94.75 183 LYS B CA 1
ATOM 4195 C C . LYS B 1 183 ? 0.894 -45.781 -21.984 1 94.75 183 LYS B C 1
ATOM 4197 O O . LYS B 1 183 ? 0.19 -45.031 -22.641 1 94.75 183 LYS B O 1
ATOM 4202 N N . ARG B 1 184 ? 0.432 -46.562 -21.094 1 95.19 184 ARG B N 1
ATOM 4203 C CA . ARG B 1 184 ? -1.008 -46.719 -20.906 1 95.19 184 ARG B CA 1
ATOM 4204 C C . ARG B 1 184 ? -1.55 -45.656 -19.953 1 95.19 184 ARG B C 1
ATOM 4206 O O . ARG B 1 184 ? -2.762 -45.438 -19.891 1 95.19 184 ARG B O 1
ATOM 4213 N N . LEU B 1 185 ? -0.688 -45.031 -19.25 1 97.69 185 LEU B N 1
ATOM 4214 C CA . LEU B 1 185 ? -1.108 -44.031 -18.297 1 97.69 185 LEU B CA 1
ATOM 4215 C C . LEU B 1 185 ? -1.553 -42.75 -19.016 1 97.69 185 LEU B C 1
ATOM 4217 O O . LEU B 1 185 ? -1.116 -42.5 -20.141 1 97.69 185 LEU B O 1
ATOM 4221 N N . ASN B 1 186 ? -2.469 -42.062 -18.406 1 97.5 186 ASN B N 1
ATOM 4222 C CA . ASN B 1 186 ? -2.838 -40.719 -18.859 1 97.5 186 ASN B CA 1
ATOM 4223 C C . ASN B 1 186 ? -1.939 -39.656 -18.234 1 97.5 186 ASN B C 1
ATOM 4225 O O . ASN B 1 186 ? -1.955 -39.438 -17.031 1 97.5 186 ASN B O 1
ATOM 4229 N N . TRP B 1 187 ? -1.195 -38.969 -19.141 1 97.69 187 TRP B N 1
ATOM 4230 C CA . TRP B 1 187 ? -0.201 -38.031 -18.672 1 97.69 187 TRP B CA 1
ATOM 4231 C C . TRP B 1 187 ? -0.64 -36.594 -18.984 1 97.69 187 TRP B C 1
ATOM 4233 O O . TRP B 1 187 ? -0.859 -36.219 -20.141 1 97.69 187 TRP B O 1
ATOM 4243 N N . LYS B 1 188 ? -0.779 -35.781 -17.922 1 95.94 188 LYS B N 1
ATOM 4244 C CA . LYS B 1 188 ? -0.974 -34.344 -18.078 1 95.94 188 LYS B CA 1
ATOM 4245 C C . LYS B 1 188 ? 0.129 -33.562 -17.375 1 95.94 188 LYS B C 1
ATOM 4247 O O . LYS B 1 188 ? 0.538 -33.938 -16.266 1 95.94 188 LYS B O 1
ATOM 4252 N N . ILE B 1 189 ? 0.649 -32.594 -18.078 1 95.69 189 ILE B N 1
ATOM 4253 C CA . ILE B 1 189 ? 1.7 -31.75 -17.516 1 95.69 189 ILE B CA 1
ATOM 4254 C C . ILE B 1 189 ? 1.19 -30.312 -17.391 1 95.69 189 ILE B C 1
ATOM 4256 O O . ILE B 1 189 ? 0.759 -29.719 -18.375 1 95.69 189 ILE B O 1
ATOM 4260 N N . ALA B 1 190 ? 1.214 -29.859 -16.141 1 91.31 190 ALA B N 1
ATOM 4261 C CA . ALA B 1 190 ? 0.901 -28.453 -15.914 1 91.31 190 ALA B CA 1
ATOM 4262 C C . ALA B 1 190 ? 2.068 -27.562 -16.328 1 91.31 190 ALA B C 1
ATOM 4264 O O . ALA B 1 190 ? 3.137 -27.609 -15.703 1 91.31 190 ALA B O 1
ATOM 4265 N N . CYS B 1 191 ? 1.815 -26.719 -17.359 1 83.88 191 CYS B N 1
ATOM 4266 C CA . CYS B 1 191 ? 2.891 -25.906 -17.922 1 83.88 191 CYS B CA 1
ATOM 4267 C C . CYS B 1 191 ? 2.371 -24.531 -18.359 1 83.88 191 CYS B C 1
ATOM 4269 O O . CYS B 1 191 ? 1.426 -24.453 -19.141 1 83.88 191 CYS B O 1
ATOM 4271 N N . ASP B 1 192 ? 3.027 -23.469 -17.875 1 78.38 192 ASP B N 1
ATOM 4272 C CA . ASP B 1 192 ? 2.596 -22.125 -18.25 1 78.38 192 ASP B CA 1
ATOM 4273 C C . ASP B 1 192 ? 3.656 -21.422 -19.109 1 78.38 192 ASP B C 1
ATOM 4275 O O . ASP B 1 192 ? 3.59 -20.219 -19.312 1 78.38 192 ASP B O 1
ATOM 4279 N N . VAL B 1 193 ? 4.652 -22.078 -19.562 1 83.44 193 VAL B N 1
ATOM 4280 C CA . VAL B 1 193 ? 5.664 -21.484 -20.422 1 83.44 193 VAL B CA 1
ATOM 4281 C C . VAL B 1 193 ? 5.531 -22.047 -21.828 1 83.44 193 VAL B C 1
ATOM 4283 O O . VAL B 1 193 ? 4.926 -23.109 -22.031 1 83.44 193 VAL B O 1
ATOM 4286 N N . THR B 1 194 ? 6.066 -21.266 -22.766 1 89.69 194 THR B N 1
ATOM 4287 C CA . THR B 1 194 ? 5.949 -21.672 -24.156 1 89.69 194 THR B CA 1
ATOM 4288 C C . THR B 1 194 ? 7.324 -21.891 -24.781 1 89.69 194 THR B C 1
ATOM 4290 O O . THR B 1 194 ? 7.445 -22.047 -26 1 89.69 194 THR B O 1
ATOM 4293 N N . ASN B 1 195 ? 8.312 -21.906 -24.016 1 93.88 195 ASN B N 1
ATOM 4294 C CA . ASN B 1 195 ? 9.672 -22.062 -24.531 1 93.88 195 ASN B CA 1
ATOM 4295 C C . ASN B 1 195 ? 9.875 -23.422 -25.172 1 93.88 195 ASN B C 1
ATOM 4297 O O . ASN B 1 195 ? 9.492 -24.453 -24.609 1 93.88 195 ASN B O 1
ATOM 4301 N N . PRO B 1 196 ? 10.523 -23.359 -26.344 1 97.56 196 PRO B N 1
ATOM 4302 C CA . PRO B 1 196 ? 10.898 -24.641 -26.938 1 97.56 196 PRO B CA 1
ATOM 4303 C C . PRO B 1 196 ? 12.062 -25.312 -26.203 1 97.56 196 PRO B C 1
ATOM 4305 O O . PRO B 1 196 ? 12.586 -24.75 -25.234 1 97.56 196 PRO B O 1
ATOM 4308 N N . LEU B 1 197 ? 12.422 -26.422 -26.703 1 98.19 197 LEU B N 1
ATOM 4309 C CA . LEU B 1 197 ? 13.469 -27.188 -26.031 1 98.19 197 LEU B CA 1
ATOM 4310 C C . LEU B 1 197 ? 14.836 -26.547 -26.25 1 98.19 197 LEU B C 1
ATOM 4312 O O . LEU B 1 197 ? 15.648 -26.469 -25.328 1 98.19 197 LEU B O 1
ATOM 4316 N N . LEU B 1 198 ? 15.031 -26.094 -27.469 1 98.06 198 LEU B N 1
ATOM 4317 C CA . LEU B 1 198 ? 16.359 -25.672 -27.875 1 98.06 198 LEU B CA 1
ATOM 4318 C C . LEU B 1 198 ? 16.359 -24.234 -28.359 1 98.06 198 LEU B C 1
ATOM 4320 O O . LEU B 1 198 ? 15.281 -23.641 -28.547 1 98.06 198 LEU B O 1
ATOM 4324 N N . GLY B 1 199 ? 17.609 -23.641 -28.438 1 97 199 GLY B N 1
ATOM 4325 C CA . GLY B 1 199 ? 17.75 -22.344 -29.078 1 97 199 GLY B CA 1
ATOM 4326 C C . GLY B 1 199 ? 17.812 -21.188 -28.078 1 97 199 GLY B C 1
ATOM 4327 O O . GLY B 1 199 ? 17.859 -21.422 -26.859 1 97 199 GLY B O 1
ATOM 4328 N N . GLU B 1 200 ? 17.766 -20 -28.547 1 96.06 200 GLU B N 1
ATOM 4329 C CA . GLU B 1 200 ? 17.906 -18.797 -27.75 1 96.06 200 GLU B CA 1
ATOM 4330 C C . GLU B 1 200 ? 16.734 -18.625 -26.781 1 96.06 200 GLU B C 1
ATOM 4332 O O . GLU B 1 200 ? 16.891 -18.047 -25.703 1 96.06 200 GLU B O 1
ATOM 4337 N N . ASP B 1 201 ? 15.672 -19.25 -27.203 1 95.94 201 ASP B N 1
ATOM 4338 C CA . ASP B 1 201 ? 14.484 -19.188 -26.359 1 95.94 201 ASP B CA 1
ATOM 4339 C C . ASP B 1 201 ? 14.227 -20.516 -25.656 1 95.94 201 ASP B C 1
ATOM 4341 O O . ASP B 1 201 ? 13.141 -20.734 -25.109 1 95.94 201 ASP B O 1
ATOM 4345 N N . GLY B 1 202 ? 15.188 -21.312 -25.703 1 96.56 202 GLY B N 1
ATOM 4346 C CA . GLY B 1 202 ? 15.008 -22.672 -25.219 1 96.56 202 GLY B CA 1
ATOM 4347 C C . GLY B 1 202 ? 15.211 -22.797 -23.719 1 96.56 202 GLY B C 1
ATOM 4348 O O . GLY B 1 202 ? 15.477 -21.812 -23.031 1 96.56 202 GLY B O 1
ATOM 4349 N N . ALA B 1 203 ? 15.086 -24.031 -23.234 1 96.12 203 ALA B N 1
ATOM 4350 C CA . ALA B 1 203 ? 15.156 -24.375 -21.828 1 96.12 203 ALA B CA 1
ATOM 4351 C C . ALA B 1 203 ? 16.484 -23.906 -21.219 1 96.12 203 ALA B C 1
ATOM 4353 O O . ALA B 1 203 ? 16.484 -23.219 -20.188 1 96.12 203 ALA B O 1
ATOM 4354 N N . THR B 1 204 ? 17.578 -24.234 -21.891 1 97.5 204 THR B N 1
ATOM 4355 C CA . THR B 1 204 ? 18.922 -23.969 -21.375 1 97.5 204 THR B CA 1
ATOM 4356 C C . THR B 1 204 ? 19.203 -22.469 -21.359 1 97.5 204 THR B C 1
ATOM 4358 O O . THR B 1 204 ? 19.594 -21.922 -20.328 1 97.5 204 THR B O 1
ATOM 4361 N N . ALA B 1 205 ? 18.938 -21.812 -22.438 1 96.12 205 ALA B N 1
ATOM 4362 C CA . ALA B 1 205 ? 19.297 -20.406 -22.609 1 96.12 205 ALA B CA 1
ATOM 4363 C C . ALA B 1 205 ? 18.484 -19.516 -21.656 1 96.12 205 ALA B C 1
ATOM 4365 O O . ALA B 1 205 ? 19.016 -18.594 -21.047 1 96.12 205 ALA B O 1
ATOM 4366 N N . VAL B 1 206 ? 17.266 -19.859 -21.516 1 94.19 206 VAL B N 1
ATOM 4367 C CA . VAL B 1 206 ? 16.359 -18.969 -20.797 1 94.19 206 VAL B CA 1
ATOM 4368 C C . VAL B 1 206 ? 16.391 -19.297 -19.297 1 94.19 206 VAL B C 1
ATOM 4370 O O . VAL B 1 206 ? 16.469 -18.406 -18.453 1 94.19 206 VAL B O 1
ATOM 4373 N N . PHE B 1 207 ? 16.422 -20.531 -18.906 1 93.62 207 PHE B N 1
ATOM 4374 C CA . PHE B 1 207 ? 16.219 -20.891 -17.5 1 93.62 207 PHE B CA 1
ATOM 4375 C C . PHE B 1 207 ? 17.516 -21.406 -16.891 1 93.62 207 PHE B C 1
ATOM 4377 O O . PHE B 1 207 ? 17.641 -21.484 -15.664 1 93.62 207 PHE B O 1
ATOM 4384 N N . GLY B 1 208 ? 18.484 -21.688 -17.672 1 95 208 GLY B N 1
ATOM 4385 C CA . GLY B 1 208 ? 19.766 -22.203 -17.203 1 95 208 GLY B CA 1
ATOM 4386 C C . GLY B 1 208 ? 20.453 -21.281 -16.219 1 95 208 GLY B C 1
ATOM 4387 O O . GLY B 1 208 ? 20.922 -21.719 -15.164 1 95 208 GLY B O 1
ATOM 4388 N N . PRO B 1 209 ? 20.516 -20 -16.5 1 94.5 209 PRO B N 1
ATOM 4389 C CA . PRO B 1 209 ? 21.219 -19.062 -15.625 1 94.5 209 PRO B CA 1
ATOM 4390 C C . PRO B 1 209 ? 20.688 -19.047 -14.195 1 94.5 209 PRO B C 1
ATOM 4392 O O . PRO B 1 209 ? 21.453 -19.109 -13.242 1 94.5 209 PRO B O 1
ATOM 4395 N N . GLN B 1 210 ? 19.391 -19.109 -13.984 1 90.12 210 GLN B N 1
ATOM 4396 C CA . GLN B 1 210 ? 18.828 -19.078 -12.641 1 90.12 210 GLN B CA 1
ATOM 4397 C C . GLN B 1 210 ? 19.094 -20.391 -11.898 1 90.12 210 GLN B C 1
ATOM 4399 O O . GLN B 1 210 ? 18.984 -20.438 -10.672 1 90.12 210 GLN B O 1
ATOM 4404 N N . LYS B 1 211 ? 19.422 -21.359 -12.648 1 94.69 211 LYS B N 1
ATOM 4405 C CA . LYS B 1 211 ? 19.703 -22.656 -12.055 1 94.69 211 LYS B CA 1
ATOM 4406 C C . LYS B 1 211 ? 21.203 -22.828 -11.773 1 94.69 211 LYS B C 1
ATOM 4408 O O . LYS B 1 211 ? 21.641 -23.906 -11.359 1 94.69 211 LYS B O 1
ATOM 4413 N N . GLY B 1 212 ? 21.953 -21.75 -12.078 1 94.69 212 GLY B N 1
ATOM 4414 C CA . GLY B 1 212 ? 23.359 -21.719 -11.688 1 94.69 212 GLY B CA 1
ATOM 4415 C C . GLY B 1 212 ? 24.297 -21.891 -12.859 1 94.69 212 GLY B C 1
ATOM 4416 O O . GLY B 1 212 ? 25.516 -21.938 -12.68 1 94.69 212 GLY B O 1
ATOM 4417 N N . ALA B 1 213 ? 23.844 -21.922 -14.047 1 96.19 213 ALA B N 1
ATOM 4418 C CA . ALA B 1 213 ? 24.703 -22.156 -15.211 1 96.19 213 ALA B CA 1
ATOM 4419 C C . ALA B 1 213 ? 25.531 -20.922 -15.523 1 96.19 213 ALA B C 1
ATOM 4421 O O . ALA B 1 213 ? 25 -19.812 -15.625 1 96.19 213 ALA B O 1
ATOM 4422 N N . THR B 1 214 ? 26.812 -21.125 -15.711 1 94.56 214 THR B N 1
ATOM 4423 C CA . THR B 1 214 ? 27.688 -20.078 -16.234 1 94.56 214 THR B CA 1
ATOM 4424 C C . THR B 1 214 ? 27.594 -20 -17.75 1 94.56 214 THR B C 1
ATOM 4426 O O . THR B 1 214 ? 27.047 -20.891 -18.391 1 94.56 214 THR B O 1
ATOM 4429 N N . THR B 1 215 ? 28.156 -18.969 -18.25 1 93.31 215 THR B N 1
ATOM 4430 C CA . THR B 1 215 ? 28.141 -18.781 -19.703 1 93.31 215 THR B CA 1
ATOM 4431 C C . THR B 1 215 ? 28.766 -19.984 -20.406 1 93.31 215 THR B C 1
ATOM 4433 O O . THR B 1 215 ? 28.25 -20.453 -21.422 1 93.31 215 THR B O 1
ATOM 4436 N N . GLU B 1 216 ? 29.781 -20.406 -19.875 1 93.31 216 GLU B N 1
ATOM 4437 C CA . GLU B 1 216 ? 30.469 -21.562 -20.453 1 93.31 216 GLU B CA 1
ATOM 4438 C C . GLU B 1 216 ? 29.609 -22.828 -20.328 1 93.31 216 GLU B C 1
ATOM 4440 O O . GLU B 1 216 ? 29.547 -23.641 -21.25 1 93.31 216 GLU B O 1
ATOM 4445 N N . GLN B 1 217 ? 29.016 -22.953 -19.266 1 96.06 217 GLN B N 1
ATOM 4446 C CA . GLN B 1 217 ? 28.203 -24.141 -19.031 1 96.06 217 GLN B CA 1
ATOM 4447 C C . GLN B 1 217 ? 26.969 -24.156 -19.922 1 96.06 217 GLN B C 1
ATOM 4449 O O . GLN B 1 217 ? 26.469 -25.234 -20.266 1 96.06 217 GLN B O 1
ATOM 4454 N N . LEU B 1 218 ? 26.516 -23.016 -20.328 1 97.5 218 LEU B N 1
ATOM 4455 C CA . LEU B 1 218 ? 25.328 -22.922 -21.156 1 97.5 218 LEU B CA 1
ATOM 4456 C C . LEU B 1 218 ? 25.562 -23.609 -22.5 1 97.5 218 LEU B C 1
ATOM 4458 O O . LEU B 1 218 ? 24.688 -24.312 -23.016 1 97.5 218 LEU B O 1
ATOM 4462 N N . ASN B 1 219 ? 26.719 -23.406 -22.984 1 96.44 219 ASN B N 1
ATOM 4463 C CA . ASN B 1 219 ? 27.047 -24.047 -24.266 1 96.44 219 ASN B CA 1
ATOM 4464 C C . ASN B 1 219 ? 27.078 -25.578 -24.125 1 96.44 219 ASN B C 1
ATOM 4466 O O . ASN B 1 219 ? 26.547 -26.281 -24.984 1 96.44 219 ASN B O 1
ATOM 4470 N N . ALA B 1 220 ? 27.719 -26.016 -23.109 1 97.38 220 ALA B N 1
ATOM 4471 C CA . ALA B 1 220 ? 27.781 -27.453 -22.875 1 97.38 220 ALA B CA 1
ATOM 4472 C C . ALA B 1 220 ? 26.391 -28.047 -22.656 1 97.38 220 ALA B C 1
ATOM 4474 O O . ALA B 1 220 ? 26.062 -29.094 -23.219 1 97.38 220 ALA B O 1
ATOM 4475 N N . LEU B 1 221 ? 25.609 -27.406 -21.953 1 98.5 221 LEU B N 1
ATOM 4476 C CA . LEU B 1 221 ? 24.25 -27.859 -21.656 1 98.5 221 LEU B CA 1
ATOM 4477 C C . LEU B 1 221 ? 23.391 -27.859 -22.922 1 98.5 221 LEU B C 1
ATOM 4479 O O . LEU B 1 221 ? 22.625 -28.797 -23.156 1 98.5 221 LEU B O 1
ATOM 4483 N N . GLU B 1 222 ? 23.547 -26.844 -23.75 1 98.25 222 GLU B N 1
ATOM 4484 C CA . GLU B 1 222 ? 22.781 -26.766 -24.984 1 98.25 222 GLU B CA 1
ATOM 4485 C C . GLU B 1 222 ? 23.156 -27.891 -25.953 1 98.25 222 GLU B C 1
ATOM 4487 O O . GLU B 1 222 ? 22.281 -28.5 -26.562 1 98.25 222 GLU B O 1
ATOM 4492 N N . ASN B 1 223 ? 24.438 -28.109 -26.016 1 97.81 223 ASN B N 1
ATOM 4493 C CA . ASN B 1 223 ? 24.906 -29.203 -26.859 1 97.81 223 ASN B CA 1
ATOM 4494 C C . ASN B 1 223 ? 24.375 -30.547 -26.375 1 97.81 223 ASN B C 1
ATOM 4496 O O . ASN B 1 223 ? 23.969 -31.375 -27.172 1 97.81 223 ASN B O 1
ATOM 4500 N N . ALA B 1 224 ? 24.484 -30.734 -25.125 1 98.5 224 ALA B N 1
ATOM 4501 C CA . ALA B 1 224 ? 23.984 -31.969 -24.531 1 98.5 224 ALA B CA 1
ATOM 4502 C C . ALA B 1 224 ? 22.484 -32.125 -24.781 1 98.5 224 ALA B C 1
ATOM 4504 O O . ALA B 1 224 ? 22.016 -33.188 -25.156 1 98.5 224 ALA B O 1
ATOM 4505 N N . MET B 1 225 ? 21.734 -31.062 -24.609 1 98.69 225 MET B N 1
ATOM 4506 C CA . MET B 1 225 ? 20.297 -31.078 -24.828 1 98.69 225 MET B CA 1
ATOM 4507 C C . MET B 1 225 ? 19.953 -31.344 -26.281 1 98.69 225 MET B C 1
ATOM 4509 O O . MET B 1 225 ? 18.984 -32.031 -26.594 1 98.69 225 MET B O 1
ATOM 4513 N N . HIS B 1 226 ? 20.766 -30.828 -27.156 1 98.38 226 HIS B N 1
ATOM 4514 C CA . HIS B 1 226 ? 20.609 -31.078 -28.578 1 98.38 226 HIS B CA 1
ATOM 4515 C C . HIS B 1 226 ? 20.766 -32.562 -28.891 1 98.38 226 HIS B C 1
ATOM 4517 O O . HIS B 1 226 ? 19.969 -33.125 -29.641 1 98.38 226 HIS B O 1
ATOM 4523 N N . ASN B 1 227 ? 21.766 -33.125 -28.328 1 98.56 227 ASN B N 1
ATOM 4524 C CA . ASN B 1 227 ? 21.953 -34.562 -28.484 1 98.56 227 ASN B CA 1
ATOM 4525 C C . ASN B 1 227 ? 20.766 -35.344 -27.953 1 98.56 227 ASN B C 1
ATOM 4527 O O . ASN B 1 227 ? 20.281 -36.25 -28.625 1 98.56 227 ASN B O 1
ATOM 4531 N N . TYR B 1 228 ? 20.344 -35 -26.859 1 98.12 228 TYR B N 1
ATOM 4532 C CA . TYR B 1 228 ? 19.188 -35.625 -26.234 1 98.12 228 TYR B CA 1
ATOM 4533 C C . TYR B 1 228 ? 17.969 -35.531 -27.156 1 98.12 228 TYR B C 1
ATOM 4535 O O . TYR B 1 228 ? 17.281 -36.531 -27.391 1 98.12 228 TYR B O 1
ATOM 4543 N N . ALA B 1 229 ? 17.719 -34.375 -27.688 1 98.44 229 ALA B N 1
ATOM 4544 C CA . ALA B 1 229 ? 16.594 -34.156 -28.578 1 98.44 229 ALA B CA 1
ATOM 4545 C C . ALA B 1 229 ? 16.672 -35.094 -29.797 1 98.44 229 ALA B C 1
ATOM 4547 O O . ALA B 1 229 ? 15.672 -35.688 -30.203 1 98.44 229 ALA B O 1
ATOM 4548 N N . ASN B 1 230 ? 17.859 -35.188 -30.297 1 98.25 230 ASN B N 1
ATOM 4549 C CA . ASN B 1 230 ? 18.062 -36.031 -31.469 1 98.25 230 ASN B CA 1
ATOM 4550 C C . ASN B 1 230 ? 17.703 -37.5 -31.156 1 98.25 230 ASN B C 1
ATOM 4552 O O . ASN B 1 230 ? 16.953 -38.125 -31.906 1 98.25 230 ASN B O 1
ATOM 4556 N N . VAL B 1 231 ? 18.266 -37.938 -30.094 1 98.31 231 VAL B N 1
ATOM 4557 C CA . VAL B 1 231 ? 18.062 -39.344 -29.734 1 98.31 231 VAL B CA 1
ATOM 4558 C C . VAL B 1 231 ? 16.594 -39.594 -29.375 1 98.31 231 VAL B C 1
ATOM 4560 O O . VAL B 1 231 ? 16.016 -40.594 -29.766 1 98.31 231 VAL B O 1
ATOM 4563 N N . LEU B 1 232 ? 16.047 -38.719 -28.672 1 97.81 232 LEU B N 1
ATOM 4564 C CA . LEU B 1 232 ? 14.656 -38.781 -28.25 1 97.81 232 LEU B CA 1
ATOM 4565 C C . LEU B 1 232 ? 13.727 -38.875 -29.453 1 97.81 232 LEU B C 1
ATOM 4567 O O . LEU B 1 232 ? 12.836 -39.719 -29.484 1 97.81 232 LEU B O 1
ATOM 4571 N N . GLU B 1 233 ? 13.922 -38 -30.422 1 97.62 233 GLU B N 1
ATOM 4572 C CA . GLU B 1 233 ? 13.055 -37.938 -31.594 1 97.62 233 GLU B CA 1
ATOM 4573 C C . GLU B 1 233 ? 13.281 -39.156 -32.5 1 97.62 233 GLU B C 1
ATOM 4575 O O . GLU B 1 233 ? 12.344 -39.656 -33.125 1 97.62 233 GLU B O 1
ATOM 4580 N N . GLN B 1 234 ? 14.484 -39.594 -32.531 1 97.06 234 GLN B N 1
ATOM 4581 C CA . GLN B 1 234 ? 14.766 -40.812 -33.281 1 97.06 234 GLN B CA 1
ATOM 4582 C C . GLN B 1 234 ? 14.031 -42 -32.688 1 97.06 234 GLN B C 1
ATOM 4584 O O . GLN B 1 234 ? 13.461 -42.812 -33.406 1 97.06 234 GLN B O 1
ATOM 4589 N N . HIS B 1 235 ? 14.055 -42.062 -31.422 1 97.12 235 HIS B N 1
ATOM 4590 C CA . HIS B 1 235 ? 13.43 -43.188 -30.734 1 97.12 235 HIS B CA 1
ATOM 4591 C C . HIS B 1 235 ? 11.914 -43.125 -30.844 1 97.12 235 HIS B C 1
ATOM 4593 O O . HIS B 1 235 ? 11.266 -44.156 -31.141 1 97.12 235 HIS B O 1
ATOM 4599 N N . SER B 1 236 ? 11.312 -42.031 -30.578 1 96.44 236 SER B N 1
ATOM 4600 C CA . SER B 1 236 ? 9.859 -41.906 -30.453 1 96.44 236 SER B CA 1
ATOM 4601 C C . SER B 1 236 ? 9.219 -41.625 -31.812 1 96.44 236 SER B C 1
ATOM 4603 O O . SER B 1 236 ? 8 -41.75 -31.969 1 96.44 236 SER B O 1
ATOM 4605 N N . GLN B 1 237 ? 10.008 -41.188 -32.812 1 96.19 237 GLN B N 1
ATOM 4606 C CA . GLN B 1 237 ? 9.547 -40.781 -34.125 1 96.19 237 GLN B CA 1
ATOM 4607 C C . GLN B 1 237 ? 8.57 -39.594 -34.031 1 96.19 237 GLN B C 1
ATOM 4609 O O . GLN B 1 237 ? 7.609 -39.531 -34.812 1 96.19 237 GLN B O 1
ATOM 4614 N N . LYS B 1 238 ? 8.789 -38.75 -33.031 1 95.69 238 LYS B N 1
ATOM 4615 C CA . LYS B 1 238 ? 8.008 -37.531 -32.844 1 95.69 238 LYS B CA 1
ATOM 4616 C C . LYS B 1 238 ? 8.922 -36.312 -32.75 1 95.69 238 LYS B C 1
ATOM 4618 O O . LYS B 1 238 ? 9.984 -36.375 -32.094 1 95.69 238 LYS B O 1
ATOM 4623 N N . THR B 1 239 ? 8.516 -35.281 -33.344 1 95.12 239 THR B N 1
ATOM 4624 C CA . THR B 1 239 ? 9.242 -34 -33.188 1 95.12 239 THR B CA 1
ATOM 4625 C C . THR B 1 239 ? 8.695 -33.219 -32 1 95.12 239 THR B C 1
ATOM 4627 O O . THR B 1 239 ? 7.562 -32.719 -32.062 1 95.12 239 THR B O 1
ATOM 4630 N N . VAL B 1 240 ? 9.523 -33 -31 1 95.5 240 VAL B N 1
ATOM 4631 C CA . VAL B 1 240 ? 9.031 -32.344 -29.797 1 95.5 240 VAL B CA 1
ATOM 4632 C C . VAL B 1 240 ? 9.891 -31.125 -29.5 1 95.5 240 VAL B C 1
ATOM 4634 O O . VAL B 1 240 ? 9.492 -30.25 -28.719 1 95.5 240 VAL B O 1
ATOM 4637 N N . ARG B 1 241 ? 11.055 -30.984 -30.156 1 96 241 ARG B N 1
ATOM 4638 C CA . ARG B 1 241 ? 12.047 -29.984 -29.797 1 96 241 ARG B CA 1
ATOM 4639 C C . ARG B 1 241 ? 11.516 -28.562 -30.047 1 96 241 ARG B C 1
ATOM 4641 O O . ARG B 1 241 ? 11.875 -27.625 -29.328 1 96 241 ARG B O 1
ATOM 4648 N N . ASP B 1 242 ? 10.516 -28.422 -30.953 1 94.44 242 ASP B N 1
ATOM 4649 C CA . ASP B 1 242 ? 10.023 -27.094 -31.328 1 94.44 242 ASP B CA 1
ATOM 4650 C C . ASP B 1 242 ? 8.648 -26.828 -30.734 1 94.44 242 ASP B C 1
ATOM 4652 O O . ASP B 1 242 ? 8.078 -25.766 -30.922 1 94.44 242 ASP B O 1
ATOM 4656 N N . HIS B 1 243 ? 8.188 -27.781 -30.062 1 95.56 243 HIS B N 1
ATOM 4657 C CA . HIS B 1 243 ? 6.859 -27.625 -29.469 1 95.56 243 HIS B CA 1
ATOM 4658 C C . HIS B 1 243 ? 6.871 -26.578 -28.359 1 95.56 243 HIS B C 1
ATOM 4660 O O . HIS B 1 243 ? 7.805 -26.531 -27.547 1 95.56 243 HIS B O 1
ATOM 4666 N N . ALA B 1 244 ? 5.828 -25.781 -28.359 1 95.38 244 ALA B N 1
ATOM 4667 C CA . ALA B 1 244 ? 5.684 -24.797 -27.297 1 95.38 244 ALA B CA 1
ATOM 4668 C C . ALA B 1 244 ? 5.555 -25.469 -25.938 1 95.38 244 ALA B C 1
ATOM 4670 O O . ALA B 1 244 ? 4.715 -26.344 -25.75 1 95.38 244 ALA B O 1
ATOM 4671 N N . GLY B 1 245 ? 6.465 -25.109 -25.031 1 95.06 245 GLY B N 1
ATOM 4672 C CA . GLY B 1 245 ? 6.426 -25.656 -23.688 1 95.06 245 GLY B CA 1
ATOM 4673 C C . GLY B 1 245 ? 7.344 -26.844 -23.5 1 95.06 245 GLY B C 1
ATOM 4674 O O . GLY B 1 245 ? 7.57 -27.297 -22.359 1 95.06 245 GLY B O 1
ATOM 4675 N N . ALA B 1 246 ? 7.992 -27.266 -24.562 1 97.25 246 ALA B N 1
ATOM 4676 C CA . ALA B 1 246 ? 8.859 -28.453 -24.484 1 97.25 246 ALA B CA 1
ATOM 4677 C C . ALA B 1 246 ? 10.055 -28.188 -23.594 1 97.25 246 ALA B C 1
ATOM 4679 O O . ALA B 1 246 ? 10.641 -29.125 -23.031 1 97.25 246 ALA B O 1
ATOM 4680 N N . GLY B 1 247 ? 10.367 -26.938 -23.406 1 97 247 GLY B N 1
ATOM 4681 C CA . GLY B 1 247 ? 11.531 -26.578 -22.625 1 97 247 GLY B CA 1
ATOM 4682 C C . GLY B 1 247 ? 11.25 -26.547 -21.125 1 97 247 GLY B C 1
ATOM 4683 O O . GLY B 1 247 ? 12.172 -26.375 -20.328 1 97 247 GLY B O 1
ATOM 4684 N N . ALA B 1 248 ? 10.023 -26.781 -20.703 1 94.19 248 ALA B N 1
ATOM 4685 C CA . ALA B 1 248 ? 9.648 -26.672 -19.297 1 94.19 248 ALA B CA 1
ATOM 4686 C C . ALA B 1 248 ? 10.461 -27.641 -18.438 1 94.19 248 ALA B C 1
ATOM 4688 O O . ALA B 1 248 ? 10.703 -28.781 -18.844 1 94.19 248 ALA B O 1
ATOM 4689 N N . ALA B 1 249 ? 10.938 -27.109 -17.25 1 94.62 249 ALA B N 1
ATOM 4690 C CA . ALA B 1 249 ? 11.664 -27.875 -16.234 1 94.62 249 ALA B CA 1
ATOM 4691 C C . ALA B 1 249 ? 12.914 -28.531 -16.812 1 94.62 249 ALA B C 1
ATOM 4693 O O . ALA B 1 249 ? 13.133 -29.734 -16.641 1 94.62 249 ALA B O 1
ATOM 4694 N N . GLY B 1 250 ? 13.633 -27.719 -17.578 1 96.56 250 GLY B N 1
ATOM 4695 C CA . GLY B 1 250 ? 14.883 -28.219 -18.141 1 96.56 250 GLY B CA 1
ATOM 4696 C C . GLY B 1 250 ? 14.68 -29.297 -19.188 1 96.56 250 GLY B C 1
ATOM 4697 O O . GLY B 1 250 ? 15.43 -30.281 -19.219 1 96.56 250 GLY B O 1
ATOM 4698 N N . GLY B 1 251 ? 13.625 -29.234 -19.859 1 97.75 251 GLY B N 1
ATOM 4699 C CA . GLY B 1 251 ? 13.375 -30.141 -20.953 1 97.75 251 GLY B CA 1
ATOM 4700 C C . GLY B 1 251 ? 12.594 -31.375 -20.547 1 97.75 251 GLY B C 1
ATOM 4701 O O . GLY B 1 251 ? 12.289 -32.25 -21.375 1 97.75 251 GLY B O 1
ATOM 4702 N N . MET B 1 252 ? 12.234 -31.484 -19.328 1 97.62 252 MET B N 1
ATOM 4703 C CA . MET B 1 252 ? 11.484 -32.656 -18.891 1 97.62 252 MET B CA 1
ATOM 4704 C C . MET B 1 252 ? 10.188 -32.812 -19.672 1 97.62 252 MET B C 1
ATOM 4706 O O . MET B 1 252 ? 9.773 -33.906 -20 1 97.62 252 MET B O 1
ATOM 4710 N N . ALA B 1 253 ? 9.531 -31.734 -19.984 1 97.81 253 ALA B N 1
ATOM 4711 C CA . ALA B 1 253 ? 8.305 -31.781 -20.781 1 97.81 253 ALA B CA 1
ATOM 4712 C C . ALA B 1 253 ? 8.539 -32.5 -22.109 1 97.81 253 ALA B C 1
ATOM 4714 O O . ALA B 1 253 ? 7.75 -33.375 -22.5 1 97.81 253 ALA B O 1
ATOM 4715 N N . ALA B 1 254 ? 9.625 -32.188 -22.75 1 98.06 254 ALA B N 1
ATOM 4716 C CA . ALA B 1 254 ? 9.938 -32.812 -24.031 1 98.06 254 ALA B CA 1
ATOM 4717 C C . ALA B 1 254 ? 10.07 -34.312 -23.906 1 98.06 254 ALA B C 1
A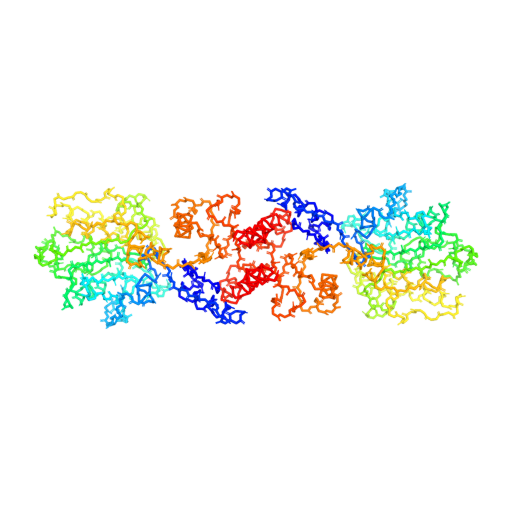TOM 4719 O O . ALA B 1 254 ? 9.531 -35.062 -24.719 1 98.06 254 ALA B O 1
ATOM 4720 N N . GLY B 1 255 ? 10.766 -34.75 -22.922 1 98 255 GLY B N 1
ATOM 4721 C CA . GLY B 1 255 ? 10.938 -36.188 -22.703 1 98 255 GLY B CA 1
ATOM 4722 C C . GLY B 1 255 ? 9.617 -36.906 -22.5 1 98 255 GLY B C 1
ATOM 4723 O O . GLY B 1 255 ? 9.391 -37.969 -23.109 1 98 255 GLY B O 1
ATOM 4724 N N . PHE B 1 256 ? 8.781 -36.375 -21.703 1 98.25 256 PHE B N 1
ATOM 4725 C CA . PHE B 1 256 ? 7.512 -37 -21.375 1 98.25 256 PHE B CA 1
ATOM 4726 C C . PHE B 1 256 ? 6.535 -36.906 -22.547 1 98.25 256 PHE B C 1
ATOM 4728 O O . PHE B 1 256 ? 5.754 -37.844 -22.781 1 98.25 256 PHE B O 1
ATOM 4735 N N . MET B 1 257 ? 6.559 -35.812 -23.281 1 97.81 257 MET B N 1
ATOM 4736 C CA . MET B 1 257 ? 5.754 -35.719 -24.484 1 97.81 257 MET B CA 1
ATOM 4737 C C . MET B 1 257 ? 6.145 -36.781 -25.5 1 97.81 257 MET B C 1
ATOM 4739 O O . MET B 1 257 ? 5.285 -37.438 -26.062 1 97.81 257 MET B O 1
ATOM 4743 N N . ALA B 1 258 ? 7.418 -36.906 -25.719 1 97.81 258 ALA B N 1
ATOM 4744 C CA . ALA B 1 258 ? 7.93 -37.812 -26.75 1 97.81 258 ALA B CA 1
ATOM 4745 C C . ALA B 1 258 ? 7.668 -39.25 -26.391 1 97.81 258 ALA B C 1
ATOM 4747 O O . ALA B 1 258 ? 7.258 -40.062 -27.25 1 97.81 258 ALA B O 1
ATOM 4748 N N . LEU B 1 259 ? 7.879 -39.594 -25.172 1 97.75 259 LEU B N 1
ATOM 4749 C CA . LEU B 1 259 ? 7.875 -41.031 -24.812 1 97.75 259 LEU B CA 1
ATOM 4750 C C . LEU B 1 259 ? 6.492 -41.469 -24.344 1 97.75 259 LEU B C 1
ATOM 4752 O O . LEU B 1 259 ? 6.129 -42.625 -24.469 1 97.75 259 LEU B O 1
ATOM 4756 N N . PHE B 1 260 ? 5.664 -40.5 -23.75 1 97.5 260 PHE B N 1
ATOM 4757 C CA . PHE B 1 260 ? 4.414 -40.906 -23.125 1 97.5 260 PHE B CA 1
ATOM 4758 C C . PHE B 1 260 ? 3.232 -40.156 -23.75 1 97.5 260 PHE B C 1
ATOM 4760 O O . PHE B 1 260 ? 2.09 -40.344 -23.312 1 97.5 260 PHE B O 1
ATOM 4767 N N . ASP B 1 261 ? 3.398 -39.375 -24.75 1 96.5 261 ASP B N 1
ATOM 4768 C CA . ASP B 1 261 ? 2.352 -38.531 -25.328 1 96.5 261 ASP B CA 1
ATOM 4769 C C . ASP B 1 261 ? 1.68 -37.656 -24.266 1 96.5 261 ASP B C 1
ATOM 4771 O O . ASP B 1 261 ? 0.456 -37.531 -24.266 1 96.5 261 ASP B O 1
ATOM 4775 N N . ALA B 1 262 ? 2.508 -37.188 -23.391 1 97.19 262 ALA B N 1
ATOM 4776 C CA . ALA B 1 262 ? 1.981 -36.344 -22.328 1 97.19 262 ALA B CA 1
ATOM 4777 C C . ALA B 1 262 ? 1.408 -35.062 -22.891 1 97.19 262 ALA B C 1
ATOM 4779 O O . ALA B 1 262 ? 1.984 -34.469 -23.812 1 97.19 262 ALA B O 1
ATOM 4780 N N . GLU B 1 263 ? 0.304 -34.656 -22.359 1 96.12 263 GLU B N 1
ATOM 4781 C CA . GLU B 1 263 ? -0.358 -33.438 -22.797 1 96.12 263 GLU B CA 1
ATOM 4782 C C . GLU B 1 263 ? 0.025 -32.25 -21.922 1 96.12 263 GLU B C 1
ATOM 4784 O O . GLU B 1 263 ? -0.054 -32.344 -20.688 1 96.12 263 GLU B O 1
ATOM 4789 N N . LEU B 1 264 ? 0.471 -31.188 -22.609 1 94.62 264 LEU B N 1
ATOM 4790 C CA . LEU B 1 264 ? 0.713 -29.953 -21.891 1 94.62 264 LEU B CA 1
ATOM 4791 C C . LEU B 1 264 ? -0.578 -29.156 -21.719 1 94.62 264 LEU B C 1
ATOM 4793 O O . LEU B 1 264 ? -1.286 -28.906 -22.703 1 94.62 264 LEU B O 1
ATOM 4797 N N . VAL B 1 265 ? -0.918 -28.875 -20.469 1 91 265 VAL B N 1
ATOM 4798 C CA . VAL B 1 265 ? -2.145 -28.156 -20.141 1 91 265 VAL B CA 1
ATOM 4799 C C . VAL B 1 265 ? -1.824 -26.984 -19.219 1 91 265 VAL B C 1
ATOM 4801 O O . VAL B 1 265 ? -0.958 -27.094 -18.344 1 91 265 VAL B O 1
ATOM 4804 N N . PRO B 1 266 ? -2.428 -25.875 -19.484 1 85.06 266 PRO B N 1
ATOM 4805 C CA . PRO B 1 266 ? -2.227 -24.781 -18.531 1 85.06 266 PRO B CA 1
ATOM 4806 C C . PRO B 1 266 ? -2.525 -25.188 -17.078 1 85.06 266 PRO B C 1
ATOM 4808 O O . PRO B 1 266 ? -3.516 -25.875 -16.828 1 85.06 266 PRO B O 1
ATOM 4811 N N . GLY B 1 267 ? -1.668 -24.797 -16.203 1 82.69 267 GLY B N 1
ATOM 4812 C CA . GLY B 1 267 ? -1.78 -25.172 -14.805 1 82.69 267 GLY B CA 1
ATOM 4813 C C . GLY B 1 267 ? -3.119 -24.812 -14.195 1 82.69 267 GLY B C 1
ATOM 4814 O O . GLY B 1 267 ? -3.732 -25.609 -13.5 1 82.69 267 GLY B O 1
ATOM 4815 N N . PHE B 1 268 ? -3.637 -23.734 -14.539 1 79.75 268 PHE B N 1
ATOM 4816 C CA . PHE B 1 268 ? -4.895 -23.25 -13.984 1 79.75 268 PHE B CA 1
ATOM 4817 C C . PHE B 1 268 ? -6.051 -24.141 -14.414 1 79.75 268 PHE B C 1
ATOM 4819 O O . PHE B 1 268 ? -6.965 -24.406 -13.633 1 79.75 268 PHE B O 1
ATOM 4826 N N . GLU B 1 269 ? -5.984 -24.516 -15.617 1 81.12 269 GLU B N 1
ATOM 4827 C CA . GLU B 1 269 ? -7.055 -25.375 -16.125 1 81.12 269 GLU B CA 1
ATOM 4828 C C . GLU B 1 269 ? -7.117 -26.688 -15.352 1 81.12 269 GLU B C 1
ATOM 4830 O O . GLU B 1 269 ? -8.203 -27.156 -15 1 81.12 269 GLU B O 1
ATOM 4835 N N . LEU B 1 270 ? -6 -27.203 -15.117 1 82.88 270 LEU B N 1
ATOM 4836 C CA . LEU B 1 270 ? -5.938 -28.453 -14.375 1 82.88 270 LEU B CA 1
ATOM 4837 C C . LEU B 1 270 ? -6.402 -28.266 -12.938 1 82.88 270 LEU B C 1
ATOM 4839 O O . LEU B 1 270 ? -7.137 -29.094 -12.398 1 82.88 270 LEU B O 1
ATOM 4843 N N . LEU B 1 271 ? -5.988 -27.188 -12.375 1 81.81 271 LEU B N 1
ATOM 4844 C CA . LEU B 1 271 ? -6.367 -26.891 -11 1 81.81 271 LEU B CA 1
ATOM 4845 C C . LEU B 1 271 ? -7.871 -26.641 -10.898 1 81.81 271 LEU B C 1
ATOM 4847 O O . LEU B 1 271 ? -8.523 -27.172 -9.992 1 81.81 271 LEU B O 1
ATOM 4851 N N . GLN B 1 272 ? -8.352 -25.859 -11.781 1 79.69 272 GLN B N 1
ATOM 4852 C CA . GLN B 1 272 ? -9.773 -25.516 -11.781 1 79.69 272 GLN B CA 1
ATOM 4853 C C . GLN B 1 272 ? -10.633 -26.781 -11.875 1 79.69 272 GLN B C 1
ATOM 4855 O O . GLN B 1 272 ? -11.633 -26.906 -11.156 1 79.69 272 GLN B O 1
ATOM 4860 N N . GLN B 1 273 ? -10.203 -27.641 -12.695 1 77.38 273 GLN B N 1
ATOM 4861 C CA . GLN B 1 273 ? -10.953 -28.875 -12.898 1 77.38 273 GLN B CA 1
ATOM 4862 C C . GLN B 1 273 ? -10.891 -29.766 -11.656 1 77.38 273 GLN B C 1
ATOM 4864 O O . GLN B 1 273 ? -11.906 -30.281 -11.203 1 77.38 273 GLN B O 1
ATOM 4869 N N . THR B 1 274 ? -9.812 -29.75 -11.148 1 73.19 274 THR B N 1
ATOM 4870 C CA . THR B 1 274 ? -9.602 -30.688 -10.047 1 73.19 274 THR B CA 1
ATOM 4871 C C . THR B 1 274 ? -10.188 -30.141 -8.75 1 73.19 274 THR B C 1
ATOM 4873 O O . THR B 1 274 ? -10.727 -30.891 -7.938 1 73.19 274 THR B O 1
ATOM 4876 N N . LEU B 1 275 ? -10.148 -28.812 -8.586 1 77 275 LEU B N 1
ATOM 4877 C CA . LEU B 1 275 ? -10.672 -28.172 -7.379 1 77 275 LEU B CA 1
ATOM 4878 C C . LEU B 1 275 ? -12.164 -27.906 -7.5 1 77 275 LEU B C 1
ATOM 4880 O O . LEU B 1 275 ? -12.805 -27.484 -6.535 1 77 275 LEU B O 1
ATOM 4884 N N . GLN B 1 276 ? -12.719 -28.141 -8.594 1 78.38 276 GLN B N 1
ATOM 4885 C CA . GLN B 1 276 ? -14.141 -27.969 -8.875 1 78.38 276 GLN B CA 1
ATOM 4886 C C . GLN B 1 276 ? -14.609 -26.562 -8.492 1 78.38 276 GLN B C 1
ATOM 4888 O O . GLN B 1 276 ? -15.625 -26.406 -7.812 1 78.38 276 GLN B O 1
ATOM 4893 N N . LEU B 1 277 ? -13.906 -25.625 -8.883 1 84 277 LEU B N 1
ATOM 4894 C CA . LEU B 1 277 ? -14.219 -24.25 -8.523 1 84 277 LEU B CA 1
ATOM 4895 C C . LEU B 1 277 ? -15.562 -23.828 -9.109 1 84 277 LEU B C 1
ATOM 4897 O O . LEU B 1 277 ? -16.328 -23.109 -8.461 1 84 277 LEU B O 1
ATOM 4901 N N . ASN B 1 278 ? -15.828 -24.344 -10.273 1 85.69 278 ASN B N 1
ATOM 4902 C CA . ASN B 1 278 ? -17.125 -24.062 -10.883 1 85.69 278 ASN B CA 1
ATOM 4903 C C . ASN B 1 278 ? -18.281 -24.578 -10.031 1 85.69 278 ASN B C 1
ATOM 4905 O O . ASN B 1 278 ? -19.219 -23.844 -9.75 1 85.69 278 ASN B O 1
ATOM 4909 N N . SER B 1 279 ? -18.141 -25.797 -9.641 1 85.25 279 SER B N 1
ATOM 4910 C CA . SER B 1 279 ? -19.172 -26.406 -8.812 1 85.25 279 SER B CA 1
ATOM 4911 C C . SER B 1 279 ? -19.344 -25.672 -7.492 1 85.25 279 SER B C 1
ATOM 4913 O O . SER B 1 279 ? -20.453 -25.5 -7.004 1 85.25 279 SER B O 1
ATOM 4915 N N . LEU B 1 280 ? -18.234 -25.266 -6.992 1 86.75 280 LEU B N 1
ATOM 4916 C CA . LEU B 1 280 ? -18.25 -24.531 -5.73 1 86.75 280 LEU B CA 1
ATOM 4917 C C . LEU B 1 280 ? -19.031 -23.234 -5.863 1 86.75 280 LEU B C 1
ATOM 4919 O O . LEU B 1 280 ? -19.875 -22.922 -5.012 1 86.75 280 LEU B O 1
ATOM 4923 N N . LEU B 1 281 ? -18.844 -22.516 -6.961 1 90.44 281 LEU B N 1
ATOM 4924 C CA . LEU B 1 281 ? -19.484 -21.219 -7.172 1 90.44 281 LEU B CA 1
ATOM 4925 C C . LEU B 1 281 ? -20.938 -21.406 -7.57 1 90.44 281 LEU B C 1
ATOM 4927 O O . LEU B 1 281 ? -21.781 -20.531 -7.32 1 90.44 281 LEU B O 1
ATOM 4931 N N . GLU B 1 282 ? -21.234 -22.609 -8.094 1 87.81 282 GLU B N 1
ATOM 4932 C CA . GLU B 1 282 ? -22.609 -22.938 -8.453 1 87.81 282 GLU B CA 1
ATOM 4933 C C . GLU B 1 282 ? -23.422 -23.344 -7.23 1 87.81 282 GLU B C 1
ATOM 4935 O O . GLU B 1 282 ? -24.594 -22.984 -7.113 1 87.81 282 GLU B O 1
ATOM 4940 N N . GLN B 1 283 ? -22.766 -24.016 -6.352 1 84.94 283 GLN B N 1
ATOM 4941 C CA . GLN B 1 283 ? -23.469 -24.672 -5.25 1 84.94 283 GLN B CA 1
ATOM 4942 C C . GLN B 1 283 ? -23.547 -23.75 -4.035 1 84.94 283 GLN B C 1
ATOM 4944 O O . GLN B 1 283 ? -24.422 -23.906 -3.176 1 84.94 283 GLN B O 1
ATOM 4949 N N . HIS B 1 284 ? -22.594 -22.859 -3.959 1 84.44 284 HIS B N 1
ATOM 4950 C CA . HIS B 1 284 ? -22.547 -22 -2.783 1 84.44 284 HIS B CA 1
ATOM 4951 C C . HIS B 1 284 ? -22.766 -20.531 -3.158 1 84.44 284 HIS B C 1
ATOM 4953 O O . HIS B 1 284 ? -22.391 -20.109 -4.254 1 84.44 284 HIS B O 1
ATOM 4959 N N . GLN B 1 285 ? -23.375 -19.906 -2.305 1 88.75 285 GLN B N 1
ATOM 4960 C CA . GLN B 1 285 ? -23.5 -18.453 -2.465 1 88.75 285 GLN B CA 1
ATOM 4961 C C . GLN B 1 285 ? -22.266 -17.734 -1.954 1 88.75 285 GLN B C 1
ATOM 4963 O O . GLN B 1 285 ? -22.203 -17.328 -0.788 1 88.75 285 GLN B O 1
ATOM 4968 N N . VAL B 1 286 ? -21.312 -17.641 -2.742 1 94.38 286 VAL B N 1
ATOM 4969 C CA . VAL B 1 286 ? -20.094 -16.906 -2.41 1 94.38 286 VAL B CA 1
ATOM 4970 C C . VAL B 1 286 ? -20.312 -15.414 -2.625 1 94.38 286 VAL B C 1
ATOM 4972 O O . VAL B 1 286 ? -20.781 -14.992 -3.68 1 94.38 286 VAL B O 1
ATOM 4975 N N . ASP B 1 287 ? -20.016 -14.648 -1.619 1 95.19 287 ASP B N 1
ATOM 4976 C CA . ASP B 1 287 ? -20.25 -13.211 -1.7 1 95.19 287 ASP B CA 1
ATOM 4977 C C . ASP B 1 287 ? -19.016 -12.492 -2.246 1 95.19 287 ASP B C 1
ATOM 4979 O O . ASP B 1 287 ? -19.125 -11.508 -2.975 1 95.19 287 ASP B O 1
ATOM 4983 N N . TRP B 1 288 ? -17.844 -12.992 -1.859 1 96.69 288 TRP B N 1
ATOM 4984 C CA . TRP B 1 288 ? -16.594 -12.336 -2.234 1 96.69 288 TRP B CA 1
ATOM 4985 C C . TRP B 1 288 ? -15.516 -13.367 -2.574 1 96.69 288 TRP B C 1
ATOM 4987 O O . TRP B 1 288 ? -15.398 -14.391 -1.899 1 96.69 288 TRP B O 1
ATOM 4997 N N . ILE B 1 289 ? -14.781 -13.062 -3.604 1 97.88 289 ILE B N 1
ATOM 4998 C CA . ILE B 1 289 ? -13.562 -13.805 -3.908 1 97.88 289 ILE B CA 1
ATOM 4999 C C . ILE B 1 289 ? -12.344 -12.945 -3.594 1 97.88 289 ILE B C 1
ATOM 5001 O O . ILE B 1 289 ? -12.266 -11.781 -4.008 1 97.88 289 ILE B O 1
ATOM 5005 N N . ILE B 1 290 ? -11.453 -13.445 -2.809 1 98.44 290 ILE B N 1
ATOM 5006 C CA . ILE B 1 290 ? -10.18 -12.781 -2.545 1 98.44 290 ILE B CA 1
ATOM 5007 C C . ILE B 1 290 ? -9.039 -13.617 -3.129 1 98.44 290 ILE B C 1
ATOM 5009 O O . ILE B 1 290 ? -8.945 -14.812 -2.869 1 98.44 290 ILE B O 1
ATOM 5013 N N . THR B 1 291 ? -8.266 -13.062 -4.008 1 97.06 291 THR B N 1
ATOM 5014 C CA . THR B 1 291 ? -7.125 -13.703 -4.645 1 97.06 291 THR B CA 1
ATOM 5015 C C . THR B 1 291 ? -5.91 -12.773 -4.637 1 97.06 291 THR B C 1
ATOM 5017 O O . THR B 1 291 ? -5.953 -11.695 -4.047 1 97.06 291 THR B O 1
ATOM 5020 N N . GLY B 1 292 ? -4.766 -13.266 -5.113 1 94.81 292 GLY B N 1
ATOM 5021 C CA . GLY B 1 292 ? -3.576 -12.43 -5.121 1 94.81 292 GLY B CA 1
ATOM 5022 C C . GLY B 1 292 ? -2.328 -13.18 -5.559 1 94.81 292 GLY B C 1
ATOM 5023 O O . GLY B 1 292 ? -2.352 -14.398 -5.715 1 94.81 292 GLY B O 1
ATOM 5024 N N . GLU B 1 293 ? -1.309 -12.406 -5.793 1 92.75 293 GLU B N 1
ATOM 5025 C CA . GLU B 1 293 ? 0.024 -12.906 -6.109 1 92.75 293 GLU B CA 1
ATOM 5026 C C . GLU B 1 293 ? 1.101 -11.891 -5.75 1 92.75 293 GLU B C 1
ATOM 5028 O O . GLU B 1 293 ? 0.793 -10.797 -5.273 1 92.75 293 GLU B O 1
ATOM 5033 N N . GLY B 1 294 ? 2.299 -12.281 -6.027 1 91.12 294 GLY B N 1
ATOM 5034 C CA . GLY B 1 294 ? 3.404 -11.422 -5.645 1 91.12 294 GLY B CA 1
ATOM 5035 C C . GLY B 1 294 ? 3.418 -10.102 -6.391 1 91.12 294 GLY B C 1
ATOM 5036 O O . GLY B 1 294 ? 3.693 -9.055 -5.801 1 91.12 294 GLY B O 1
ATOM 5037 N N . ARG B 1 295 ? 3.217 -10.133 -7.629 1 88.56 295 ARG B N 1
ATOM 5038 C CA . ARG B 1 295 ? 3.234 -8.922 -8.438 1 88.56 295 ARG B CA 1
ATOM 5039 C C . ARG B 1 295 ? 2.139 -8.953 -9.5 1 88.56 295 ARG B C 1
ATOM 5041 O O . ARG B 1 295 ? 1.988 -9.953 -10.211 1 88.56 295 ARG B O 1
ATOM 5048 N N . MET B 1 296 ? 1.347 -7.918 -9.508 1 89.31 296 MET B N 1
ATOM 5049 C CA . MET B 1 296 ? 0.354 -7.738 -10.562 1 89.31 296 MET B CA 1
ATOM 5050 C C . MET B 1 296 ? 0.722 -6.566 -11.461 1 89.31 296 MET B C 1
ATOM 5052 O O . MET B 1 296 ? 0.979 -5.465 -10.977 1 89.31 296 MET B O 1
ATOM 5056 N N . ASP B 1 297 ? 0.856 -6.84 -12.711 1 81.38 297 ASP B N 1
ATOM 5057 C CA . ASP B 1 297 ? 1.213 -5.812 -13.688 1 81.38 297 ASP B CA 1
ATOM 5058 C C . ASP B 1 297 ? 0.51 -6.055 -15.016 1 81.38 297 ASP B C 1
ATOM 5060 O O . ASP B 1 297 ? -0.485 -6.777 -15.078 1 81.38 297 ASP B O 1
ATOM 5064 N N . GLU B 1 298 ? 0.974 -5.406 -15.984 1 69.06 298 GLU B N 1
ATOM 5065 C CA . GLU B 1 298 ? 0.346 -5.465 -17.297 1 69.06 298 GLU B CA 1
ATOM 5066 C C . GLU B 1 298 ? 0.376 -6.883 -17.859 1 69.06 298 GLU B C 1
ATOM 5068 O O . GLU B 1 298 ? -0.497 -7.27 -18.641 1 69.06 298 GLU B O 1
ATOM 5073 N N . GLN B 1 299 ? 1.373 -7.648 -17.359 1 63.91 299 GLN B N 1
ATOM 5074 C CA . GLN B 1 299 ? 1.487 -9.023 -17.844 1 63.91 299 GLN B CA 1
ATOM 5075 C C . GLN B 1 299 ? 0.397 -9.906 -17.25 1 63.91 299 GLN B C 1
ATOM 5077 O O . GLN B 1 299 ? 0.135 -11 -17.75 1 63.91 299 GLN B O 1
ATOM 5082 N N . THR B 1 300 ? -0.216 -9.375 -16.203 1 65.69 300 THR B N 1
ATOM 5083 C CA . THR B 1 300 ? -1.29 -10.125 -15.57 1 65.69 300 THR B CA 1
ATOM 5084 C C . THR B 1 300 ? -2.43 -10.383 -16.547 1 65.69 300 THR B C 1
ATOM 5086 O O . THR B 1 300 ? -3.035 -11.461 -16.531 1 65.69 300 THR B O 1
ATOM 5089 N N . ARG B 1 301 ? -2.559 -9.484 -17.406 1 61.06 301 ARG B N 1
ATOM 5090 C CA . ARG B 1 301 ? -3.627 -9.633 -18.375 1 61.06 301 ARG B CA 1
ATOM 5091 C C . ARG B 1 301 ? -3.377 -10.836 -19.281 1 61.06 301 ARG B C 1
ATOM 5093 O O . ARG B 1 301 ? -4.301 -11.336 -19.938 1 61.06 301 ARG B O 1
ATOM 5100 N N . PHE B 1 302 ? -2.188 -11.266 -19.234 1 58.59 302 PHE B N 1
ATOM 5101 C CA . PHE B 1 302 ? -1.871 -12.383 -20.109 1 58.59 302 PHE B CA 1
ATOM 5102 C C . PHE B 1 302 ? -2.201 -13.711 -19.422 1 58.59 302 PHE B C 1
ATOM 5104 O O . PHE B 1 302 ? -1.645 -14.75 -19.781 1 58.59 302 PHE B O 1
ATOM 5111 N N . GLY B 1 303 ? -3 -13.539 -18.438 1 66.38 303 GLY B N 1
ATOM 5112 C CA . GLY B 1 303 ? -3.625 -14.773 -17.984 1 66.38 303 GLY B CA 1
ATOM 5113 C C . GLY B 1 303 ? -3.029 -15.305 -16.688 1 66.38 303 GLY B C 1
ATOM 5114 O O . GLY B 1 303 ? -3.043 -16.516 -16.438 1 66.38 303 GLY B O 1
ATOM 5115 N N . LYS B 1 304 ? -2.578 -14.492 -15.836 1 77.69 304 LYS B N 1
ATOM 5116 C CA . LYS B 1 304 ? -2.094 -14.938 -14.531 1 77.69 304 LYS B CA 1
ATOM 5117 C C . LYS B 1 304 ? -3.242 -15.453 -13.664 1 77.69 304 LYS B C 1
ATOM 5119 O O . LYS B 1 304 ? -4.41 -15.18 -13.945 1 77.69 304 LYS B O 1
ATOM 5124 N N . LEU B 1 305 ? -2.883 -16.281 -12.742 1 86.06 305 LEU B N 1
ATOM 5125 C CA . LEU B 1 305 ? -3.814 -17.047 -11.93 1 86.06 305 LEU B CA 1
ATOM 5126 C C . LEU B 1 305 ? -4.859 -16.141 -11.289 1 86.06 305 LEU B C 1
ATOM 5128 O O . LEU B 1 305 ? -6.059 -16.406 -11.398 1 86.06 305 LEU B O 1
ATOM 5132 N N . PRO B 1 306 ? -4.484 -14.992 -10.688 1 91.62 306 PRO B N 1
ATOM 5133 C CA . PRO B 1 306 ? -5.516 -14.156 -10.062 1 91.62 306 PRO B CA 1
ATOM 5134 C C . PRO B 1 306 ? -6.535 -13.625 -11.07 1 91.62 306 PRO B C 1
ATOM 5136 O O . PRO B 1 306 ? -7.727 -13.547 -10.766 1 91.62 306 PRO B O 1
ATOM 5139 N N . LEU B 1 307 ? -6.086 -13.32 -12.25 1 90.94 307 LEU B N 1
ATOM 5140 C CA . LEU B 1 307 ? -7 -12.828 -13.266 1 90.94 307 LEU B CA 1
ATOM 5141 C C . LEU B 1 307 ? -7.996 -13.906 -13.68 1 90.94 307 LEU B C 1
ATOM 5143 O O . LEU B 1 307 ? -9.188 -13.625 -13.852 1 90.94 307 LEU B O 1
ATOM 5147 N N . ARG B 1 308 ? -7.539 -15.117 -13.828 1 88.69 308 ARG B N 1
ATOM 5148 C CA . ARG B 1 308 ? -8.414 -16.219 -14.195 1 88.69 308 ARG B CA 1
ATOM 5149 C C . ARG B 1 308 ? -9.453 -16.484 -13.109 1 88.69 308 ARG B C 1
ATOM 5151 O O . ARG B 1 308 ? -10.609 -16.812 -13.406 1 88.69 308 ARG B O 1
ATOM 5158 N N . ILE B 1 309 ? -9.023 -16.328 -11.891 1 92.75 309 ILE B N 1
ATOM 5159 C CA . ILE B 1 309 ? -9.938 -16.484 -10.766 1 92.75 309 ILE B CA 1
ATOM 5160 C C . ILE B 1 309 ? -11.008 -15.391 -10.82 1 92.75 309 ILE B C 1
ATOM 5162 O O . ILE B 1 309 ? -12.188 -15.664 -10.617 1 92.75 309 ILE B O 1
ATOM 5166 N N . ALA B 1 310 ? -10.547 -14.188 -11.102 1 94.38 310 ALA B N 1
ATOM 5167 C CA . ALA B 1 310 ? -11.484 -13.07 -11.195 1 94.38 310 ALA B CA 1
ATOM 5168 C C . ALA B 1 310 ? -12.461 -13.273 -12.352 1 94.38 310 ALA B C 1
ATOM 5170 O O . ALA B 1 310 ? -13.641 -12.945 -12.227 1 94.38 310 ALA B O 1
ATOM 5171 N N . GLN B 1 311 ? -11.953 -13.789 -13.453 1 92.69 311 GLN B N 1
ATOM 5172 C CA . GLN B 1 311 ? -12.812 -14.086 -14.594 1 92.69 311 GLN B CA 1
ATOM 5173 C C . GLN B 1 311 ? -13.867 -15.125 -14.242 1 92.69 311 GLN B C 1
ATOM 5175 O O . GLN B 1 311 ? -15.023 -15.008 -14.641 1 92.69 311 GLN B O 1
ATOM 5180 N N . LEU B 1 312 ? -13.445 -16.125 -13.555 1 90.94 312 LEU B N 1
ATOM 5181 C CA . LEU B 1 312 ? -14.383 -17.125 -13.055 1 90.94 312 LEU B CA 1
ATOM 5182 C C . LEU B 1 312 ? -15.445 -16.469 -12.164 1 90.94 312 LEU B C 1
ATOM 5184 O O . LEU B 1 312 ? -16.625 -16.781 -12.289 1 90.94 312 LEU B O 1
ATOM 5188 N N . GLY B 1 313 ? -15.023 -15.594 -11.25 1 94.19 313 GLY B N 1
ATOM 5189 C CA . GLY B 1 313 ? -15.969 -14.859 -10.422 1 94.19 313 GLY B CA 1
ATOM 5190 C C . GLY B 1 313 ? -16.984 -14.078 -11.234 1 94.19 313 GLY B C 1
ATOM 5191 O O . GLY B 1 313 ? -18.188 -14.086 -10.906 1 94.19 313 GLY B O 1
ATOM 5192 N N . GLN B 1 314 ? -16.5 -13.438 -12.289 1 94.62 314 GLN B N 1
ATOM 5193 C CA . GLN B 1 314 ? -17.391 -12.672 -13.148 1 94.62 314 GLN B CA 1
ATOM 5194 C C . GLN B 1 314 ? -18.453 -13.57 -13.773 1 94.62 314 GLN B C 1
ATOM 5196 O O . GLN B 1 314 ? -19.625 -13.18 -13.875 1 94.62 314 GLN B O 1
ATOM 5201 N N . GLN B 1 315 ? -18.047 -14.75 -14.195 1 92.62 315 GLN B N 1
ATOM 5202 C CA . GLN B 1 315 ? -18.969 -15.703 -14.812 1 92.62 315 GLN B CA 1
ATOM 5203 C C . GLN B 1 315 ? -20.109 -16.047 -13.859 1 92.62 315 GLN B C 1
ATOM 5205 O O . GLN B 1 315 ? -21.234 -16.297 -14.305 1 92.62 315 GLN B O 1
ATOM 5210 N N . TYR B 1 316 ? -19.875 -15.992 -12.602 1 93.69 316 TYR B N 1
ATOM 5211 C CA . TYR B 1 316 ? -20.891 -16.375 -11.609 1 93.69 316 TYR B CA 1
ATOM 5212 C C . TYR B 1 316 ? -21.375 -15.148 -10.844 1 93.69 316 TYR B C 1
ATOM 5214 O O . TYR B 1 316 ? -22.016 -15.281 -9.797 1 93.69 316 TYR B O 1
ATOM 5222 N N . GLN B 1 317 ? -20.969 -13.938 -11.281 1 94 317 GLN B N 1
ATOM 5223 C CA . GLN B 1 317 ? -21.391 -12.656 -10.734 1 94 317 GLN B CA 1
ATOM 5224 C C . GLN B 1 317 ? -20.953 -12.5 -9.281 1 94 317 GLN B C 1
ATOM 5226 O O . GLN B 1 317 ? -21.734 -12.047 -8.438 1 94 317 GLN B O 1
ATOM 5231 N N . VAL B 1 318 ? -19.828 -13.008 -8.953 1 95.56 318 VAL B N 1
ATOM 5232 C CA . VAL B 1 318 ? -19.219 -12.836 -7.637 1 95.56 318 VAL B CA 1
ATOM 5233 C C . VAL B 1 318 ? -18.062 -11.844 -7.734 1 95.56 318 VAL B C 1
ATOM 5235 O O . VAL B 1 318 ? -17.125 -12.039 -8.523 1 95.56 318 VAL B O 1
ATOM 5238 N N . PRO B 1 319 ? -18.109 -10.734 -7.008 1 96.62 319 PRO B N 1
ATOM 5239 C CA . PRO B 1 319 ? -17.016 -9.758 -7.086 1 96.62 319 PRO B CA 1
ATOM 5240 C C . PRO B 1 319 ? -15.695 -10.297 -6.527 1 96.62 319 PRO B C 1
ATOM 5242 O O . PRO B 1 319 ? -15.695 -11.039 -5.539 1 96.62 319 PRO B O 1
ATOM 5245 N N . SER B 1 320 ? -14.586 -9.93 -7.203 1 97.38 320 SER B N 1
ATOM 5246 C CA . SER B 1 320 ? -13.258 -10.391 -6.82 1 97.38 320 SER B CA 1
ATOM 5247 C C . SER B 1 320 ? -12.375 -9.227 -6.367 1 97.38 320 SER B C 1
ATOM 5249 O O . SER B 1 320 ? -12.414 -8.148 -6.965 1 97.38 320 SER B O 1
ATOM 5251 N N . ILE B 1 321 ? -11.656 -9.469 -5.312 1 98.19 321 ILE B N 1
ATOM 5252 C CA . ILE B 1 321 ? -10.664 -8.531 -4.801 1 98.19 321 ILE B CA 1
ATOM 5253 C C . ILE B 1 321 ? -9.266 -9.148 -4.902 1 98.19 321 ILE B C 1
ATOM 5255 O O . ILE B 1 321 ? -9.062 -10.289 -4.496 1 98.19 321 ILE B O 1
ATOM 5259 N N . ALA B 1 322 ? -8.336 -8.414 -5.465 1 97.56 322 ALA B N 1
ATOM 5260 C CA . ALA B 1 322 ? -6.953 -8.891 -5.516 1 97.56 322 ALA B CA 1
ATOM 5261 C C . ALA B 1 322 ? -6.094 -8.18 -4.477 1 97.56 322 ALA B C 1
ATOM 5263 O O . ALA B 1 322 ? -6.137 -6.953 -4.355 1 97.56 322 ALA B O 1
ATOM 5264 N N . ILE B 1 323 ? -5.367 -8.922 -3.697 1 98.06 323 ILE B N 1
ATOM 5265 C CA . ILE B 1 323 ? -4.367 -8.406 -2.77 1 98.06 323 ILE B CA 1
ATOM 5266 C C . ILE B 1 323 ? -2.984 -8.914 -3.168 1 98.06 323 ILE B C 1
ATOM 5268 O O . ILE B 1 323 ? -2.721 -10.117 -3.117 1 98.06 323 ILE B O 1
ATOM 5272 N N . CYS B 1 324 ? -2.098 -8 -3.562 1 96.19 324 CYS B N 1
ATOM 5273 C CA . CYS B 1 324 ? -0.829 -8.414 -4.152 1 96.19 324 CYS B CA 1
ATOM 5274 C C . CYS B 1 324 ? 0.347 -7.789 -3.41 1 96.19 324 CYS B C 1
ATOM 5276 O O . CYS B 1 324 ? 0.161 -6.883 -2.594 1 96.19 324 CYS B O 1
ATOM 5278 N N . GLY B 1 325 ? 1.538 -8.359 -3.646 1 95 325 GLY B N 1
ATOM 5279 C CA . GLY B 1 325 ? 2.734 -7.727 -3.115 1 95 325 GLY B CA 1
ATOM 5280 C C . GLY B 1 325 ? 2.967 -6.336 -3.67 1 95 325 GLY B C 1
ATOM 5281 O O . GLY B 1 325 ? 3.043 -5.363 -2.914 1 95 325 GLY B O 1
ATOM 5282 N N . SER B 1 326 ? 3.031 -6.273 -4.953 1 93.19 326 SER B N 1
ATOM 5283 C CA . SER B 1 326 ? 3.221 -4.996 -5.641 1 93.19 326 SER B CA 1
ATOM 5284 C C . SER B 1 326 ? 2.258 -4.852 -6.812 1 93.19 326 SER B C 1
ATOM 5286 O O . SER B 1 326 ? 1.858 -5.848 -7.422 1 93.19 326 SER B O 1
ATOM 5288 N N . LEU B 1 327 ? 1.936 -3.627 -7.051 1 93.69 327 LEU B N 1
ATOM 5289 C CA . LEU B 1 327 ? 1.023 -3.318 -8.148 1 93.69 327 LEU B CA 1
ATOM 5290 C C . LEU B 1 327 ? 1.723 -2.482 -9.219 1 93.69 327 LEU B C 1
ATOM 5292 O O . LEU B 1 327 ? 2.291 -1.431 -8.914 1 93.69 327 LEU B O 1
ATOM 5296 N N . GLY B 1 328 ? 1.708 -3.023 -10.453 1 88.19 328 GLY B N 1
ATOM 5297 C CA . GLY B 1 328 ? 2.191 -2.268 -11.594 1 88.19 328 GLY B CA 1
ATOM 5298 C C . GLY B 1 328 ? 1.077 -1.755 -12.484 1 88.19 328 GLY B C 1
ATOM 5299 O O . GLY B 1 328 ? 1.332 -1.258 -13.586 1 88.19 328 GLY B O 1
ATOM 5300 N N . CYS B 1 329 ? -0.186 -1.961 -12.023 1 85 329 CYS B N 1
ATOM 5301 C CA . CYS B 1 329 ? -1.357 -1.483 -12.75 1 85 329 CYS B CA 1
ATOM 5302 C C . CYS B 1 329 ? -2.482 -1.116 -11.789 1 85 329 CYS B C 1
ATOM 5304 O O . CYS B 1 329 ? -2.443 -1.482 -10.609 1 85 329 CYS B O 1
ATOM 5306 N N . GLY B 1 330 ? -3.41 -0.354 -12.289 1 85.5 330 GLY B N 1
ATOM 5307 C CA . GLY B 1 330 ? -4.555 0.033 -11.484 1 85.5 330 GLY B CA 1
ATOM 5308 C C . GLY B 1 330 ? -5.781 -0.819 -11.742 1 85.5 330 GLY B C 1
ATOM 5309 O O . GLY B 1 330 ? -5.809 -1.614 -12.68 1 85.5 330 GLY B O 1
ATOM 5310 N N . VAL B 1 331 ? -6.762 -0.662 -10.844 1 87.62 331 VAL B N 1
ATOM 5311 C CA . VAL B 1 331 ? -7.984 -1.455 -10.914 1 87.62 331 VAL B CA 1
ATOM 5312 C C . VAL B 1 331 ? -8.719 -1.146 -12.219 1 87.62 331 VAL B C 1
ATOM 5314 O O . VAL B 1 331 ? -9.375 -2.02 -12.789 1 87.62 331 VAL B O 1
ATOM 5317 N N . ASN B 1 332 ? -8.555 0.018 -12.719 1 88 332 ASN B N 1
ATOM 5318 C CA . ASN B 1 332 ? -9.227 0.411 -13.953 1 88 332 ASN B CA 1
ATOM 5319 C C . ASN B 1 332 ? -8.688 -0.372 -15.148 1 88 332 ASN B C 1
ATOM 5321 O O . ASN B 1 332 ? -9.383 -0.513 -16.156 1 88 332 ASN B O 1
ATOM 5325 N N . GLU B 1 333 ? -7.516 -0.889 -15.031 1 88.62 333 GLU B N 1
ATOM 5326 C CA . GLU B 1 333 ? -6.887 -1.652 -16.109 1 88.62 333 GLU B CA 1
ATOM 5327 C C . GLU B 1 333 ? -7.238 -3.135 -16.016 1 88.62 333 GLU B C 1
ATOM 5329 O O . GLU B 1 333 ? -6.945 -3.908 -16.922 1 88.62 333 GLU B O 1
ATOM 5334 N N . LEU B 1 334 ? -7.844 -3.5 -14.938 1 91.19 334 LEU B N 1
ATOM 5335 C CA . LEU B 1 334 ? -8.234 -4.883 -14.695 1 91.19 334 LEU B CA 1
ATOM 5336 C C . LEU B 1 334 ? -9.68 -4.969 -14.227 1 91.19 334 LEU B C 1
ATOM 5338 O O . LEU B 1 334 ? -9.945 -5.312 -13.078 1 91.19 334 LEU B O 1
ATOM 5342 N N . PRO B 1 335 ? -10.602 -4.77 -15.164 1 90.81 335 PRO B N 1
ATOM 5343 C CA . PRO B 1 335 ? -12.016 -4.664 -14.797 1 90.81 335 PRO B CA 1
ATOM 5344 C C . PRO B 1 335 ? -12.578 -5.965 -14.227 1 90.81 335 PRO B C 1
ATOM 5346 O O . PRO B 1 335 ? -13.688 -5.977 -13.688 1 90.81 335 PRO B O 1
ATOM 5349 N N . GLU B 1 336 ? -11.805 -7.047 -14.328 1 93.56 336 GLU B N 1
ATOM 5350 C CA . GLU B 1 336 ? -12.242 -8.32 -13.758 1 93.56 336 GLU B CA 1
ATOM 5351 C C . GLU B 1 336 ? -12.312 -8.242 -12.234 1 93.56 336 GLU B C 1
ATOM 5353 O O . GLU B 1 336 ? -13 -9.047 -11.602 1 93.56 336 GLU B O 1
ATOM 5358 N N . PHE B 1 337 ? -11.602 -7.25 -11.742 1 95.5 337 PHE B N 1
ATOM 5359 C CA . PHE B 1 337 ? -11.578 -7.086 -10.297 1 95.5 337 PHE B CA 1
ATOM 5360 C C . PHE B 1 337 ? -12.453 -5.91 -9.867 1 95.5 337 PHE B C 1
ATOM 5362 O O . PHE B 1 337 ? -12.484 -4.879 -10.539 1 95.5 337 PHE B O 1
ATOM 5369 N N . LYS B 1 338 ? -13.125 -6.047 -8.75 1 96.19 338 LYS B N 1
ATOM 5370 C CA . LYS B 1 338 ? -13.82 -4.926 -8.133 1 96.19 338 LYS B CA 1
ATOM 5371 C C . LYS B 1 338 ? -12.836 -3.955 -7.48 1 96.19 338 LYS B C 1
ATOM 5373 O O . LYS B 1 338 ? -13.062 -2.742 -7.484 1 96.19 338 LYS B O 1
ATOM 5378 N N . ALA B 1 339 ? -11.773 -4.535 -6.918 1 97.19 339 ALA B N 1
ATOM 5379 C CA . ALA B 1 339 ? -10.742 -3.754 -6.238 1 97.19 339 ALA B CA 1
ATOM 5380 C C . ALA B 1 339 ? -9.406 -4.496 -6.227 1 97.19 339 ALA B C 1
ATOM 5382 O O . ALA B 1 339 ? -9.375 -5.727 -6.262 1 97.19 339 ALA B O 1
ATOM 5383 N N . ILE B 1 340 ? -8.344 -3.783 -6.227 1 97.12 340 ILE B N 1
ATOM 5384 C CA . ILE B 1 340 ? -7 -4.348 -6.121 1 97.12 340 ILE B CA 1
ATOM 5385 C C . ILE B 1 340 ? -6.188 -3.561 -5.098 1 97.12 340 ILE B C 1
ATOM 5387 O O . ILE B 1 340 ? -6.293 -2.334 -5.023 1 97.12 340 ILE B O 1
ATOM 5391 N N . PHE B 1 341 ? -5.418 -4.25 -4.246 1 97.81 341 PHE B N 1
ATOM 5392 C CA . PHE B 1 341 ? -4.605 -3.621 -3.213 1 97.81 341 PHE B CA 1
ATOM 5393 C C . PHE B 1 341 ? -3.205 -4.219 -3.184 1 97.81 341 PHE B C 1
ATOM 5395 O O . PHE B 1 341 ? -3.02 -5.395 -3.508 1 97.81 341 PHE B O 1
ATOM 5402 N N . SER B 1 342 ? -2.248 -3.42 -2.85 1 97.38 342 SER B N 1
ATOM 5403 C CA . SER B 1 342 ? -0.926 -3.906 -2.469 1 97.38 342 SER B CA 1
ATOM 5404 C C . SER B 1 342 ? -0.794 -4.02 -0.954 1 97.38 342 SER B C 1
ATOM 5406 O O . SER B 1 342 ? -1.374 -3.223 -0.214 1 97.38 342 SER B O 1
ATOM 5408 N N . ILE B 1 343 ? 0.01 -4.969 -0.531 1 97.44 343 ILE B N 1
ATOM 5409 C CA . ILE B 1 343 ? 0.2 -5.125 0.907 1 97.44 343 ILE B CA 1
ATOM 5410 C C . ILE B 1 343 ? 1.283 -4.16 1.39 1 97.44 343 ILE B C 1
ATOM 5412 O O . ILE B 1 343 ? 1.44 -3.945 2.594 1 97.44 343 ILE B O 1
ATOM 5416 N N . VAL B 1 344 ? 2.088 -3.609 0.464 1 96.44 344 VAL B N 1
ATOM 5417 C CA . VAL B 1 344 ? 3.121 -2.648 0.834 1 96.44 344 VAL B CA 1
ATOM 5418 C C . VAL B 1 344 ? 2.475 -1.385 1.396 1 96.44 344 VAL B C 1
ATOM 5420 O O . VAL B 1 344 ? 1.621 -0.775 0.748 1 96.44 344 VAL B O 1
ATOM 5423 N N . ASN B 1 345 ? 2.871 -1.011 2.627 1 95.94 345 ASN B N 1
ATOM 5424 C CA . ASN B 1 345 ? 2.135 0.072 3.27 1 95.94 345 ASN B CA 1
ATOM 5425 C C . ASN B 1 345 ? 3.064 1.199 3.711 1 95.94 345 ASN B C 1
ATOM 5427 O O . ASN B 1 345 ? 2.648 2.104 4.438 1 95.94 345 ASN B O 1
ATOM 5431 N N . GLN B 1 346 ? 4.316 1.136 3.383 1 94.81 346 GLN B N 1
ATOM 5432 C CA . GLN B 1 346 ? 5.332 2.156 3.629 1 94.81 346 GLN B CA 1
ATOM 5433 C C . GLN B 1 346 ? 6.551 1.948 2.734 1 94.81 346 GLN B C 1
ATOM 5435 O O . GLN B 1 346 ? 6.605 0.985 1.968 1 94.81 346 GLN B O 1
ATOM 5440 N N . ILE B 1 347 ? 7.422 2.881 2.84 1 93.5 347 ILE B N 1
ATOM 5441 C CA . ILE B 1 347 ? 8.656 2.73 2.078 1 93.5 347 ILE B CA 1
ATOM 5442 C C . ILE B 1 347 ? 9.5 1.603 2.676 1 93.5 347 ILE B C 1
ATOM 5444 O O . ILE B 1 347 ? 9.883 1.66 3.846 1 93.5 347 ILE B O 1
ATOM 5448 N N . LEU B 1 348 ? 9.609 0.604 1.891 1 93.88 348 LEU B N 1
ATOM 5449 C CA . LEU B 1 348 ? 10.375 -0.576 2.283 1 93.88 348 LEU B CA 1
ATOM 5450 C C . LEU B 1 348 ? 11.289 -1.031 1.153 1 93.88 348 LEU B C 1
ATOM 5452 O O . LEU B 1 348 ? 11.016 -0.771 -0.02 1 93.88 348 LEU B O 1
ATOM 5456 N N . SER B 1 349 ? 12.375 -1.714 1.596 1 93.25 349 SER B N 1
ATOM 5457 C CA . SER B 1 349 ? 13.125 -2.469 0.597 1 93.25 349 SER B CA 1
ATOM 5458 C C . SER B 1 349 ? 12.391 -3.74 0.195 1 93.25 349 SER B C 1
ATOM 5460 O O . SER B 1 349 ? 11.492 -4.199 0.913 1 93.25 349 SER B O 1
ATOM 5462 N N . GLU B 1 350 ? 12.773 -4.285 -0.938 1 91.06 350 GLU B N 1
ATOM 5463 C CA . GLU B 1 350 ? 12.172 -5.539 -1.378 1 91.06 350 GLU B CA 1
ATOM 5464 C C . GLU B 1 350 ? 12.352 -6.637 -0.335 1 91.06 350 GLU B C 1
ATOM 5466 O O . GLU B 1 350 ? 11.422 -7.387 -0.041 1 91.06 350 GLU B O 1
ATOM 5471 N N . THR B 1 351 ? 13.531 -6.695 0.238 1 92.5 351 THR B N 1
ATOM 5472 C CA . THR B 1 351 ? 13.844 -7.691 1.254 1 92.5 351 THR B CA 1
ATOM 5473 C C . THR B 1 351 ? 12.953 -7.52 2.48 1 92.5 351 THR B C 1
ATOM 5475 O O . THR B 1 351 ? 12.406 -8.492 2.998 1 92.5 351 THR B O 1
ATOM 5478 N N . GLU B 1 352 ? 12.797 -6.285 2.895 1 93.94 352 GLU B N 1
ATOM 5479 C CA . GLU B 1 352 ? 11.953 -6.008 4.051 1 93.94 352 GLU B CA 1
ATOM 5480 C C . GLU B 1 352 ? 10.492 -6.363 3.76 1 93.94 352 GLU B C 1
ATOM 5482 O O . GLU B 1 352 ? 9.82 -6.973 4.598 1 93.94 352 GLU B O 1
ATOM 5487 N N . ALA B 1 353 ? 10.055 -5.965 2.615 1 94.5 353 ALA B N 1
ATOM 5488 C CA . ALA B 1 353 ? 8.68 -6.25 2.223 1 94.5 353 ALA B CA 1
ATOM 5489 C C . ALA B 1 353 ? 8.414 -7.75 2.199 1 94.5 353 ALA B C 1
ATOM 5491 O O . ALA B 1 353 ? 7.371 -8.211 2.682 1 94.5 353 ALA B O 1
ATOM 5492 N N . MET B 1 354 ? 9.336 -8.516 1.71 1 93.38 354 MET B N 1
ATOM 5493 C CA . MET B 1 354 ? 9.18 -9.969 1.594 1 93.38 354 MET B CA 1
ATOM 5494 C C . MET B 1 354 ? 9.219 -10.633 2.967 1 93.38 354 MET B C 1
ATOM 5496 O O . MET B 1 354 ? 8.438 -11.547 3.238 1 93.38 354 MET B O 1
ATOM 5500 N N . GLN B 1 355 ? 10.047 -10.117 3.826 1 93.5 355 GLN B N 1
ATOM 5501 C CA . GLN B 1 355 ? 10.18 -10.664 5.172 1 93.5 355 GLN B CA 1
ATOM 5502 C C . GLN B 1 355 ? 8.93 -10.383 6.004 1 93.5 355 GLN B C 1
ATOM 5504 O O . GLN B 1 355 ? 8.555 -11.18 6.859 1 93.5 355 GLN B O 1
ATOM 5509 N N . HIS B 1 356 ? 8.297 -9.281 5.715 1 94.94 356 HIS B N 1
ATOM 5510 C CA . HIS B 1 356 ? 7.152 -8.867 6.523 1 94.94 356 HIS B CA 1
ATOM 5511 C C . HIS B 1 356 ? 5.836 -9.156 5.809 1 94.94 356 HIS B C 1
ATOM 5513 O O . HIS B 1 356 ? 4.781 -8.688 6.234 1 94.94 356 HIS B O 1
ATOM 5519 N N . ALA B 1 357 ? 5.883 -9.977 4.824 1 96.75 357 ALA B N 1
ATOM 5520 C CA . ALA B 1 357 ? 4.723 -10.195 3.963 1 96.75 357 ALA B CA 1
ATOM 5521 C C . ALA B 1 357 ? 3.527 -10.695 4.77 1 96.75 357 ALA B C 1
ATOM 5523 O O . ALA B 1 357 ? 2.406 -10.211 4.594 1 96.75 357 ALA B O 1
ATOM 5524 N N . PRO B 1 358 ? 3.676 -11.641 5.762 1 97.25 358 PRO B N 1
ATOM 5525 C CA . PRO B 1 358 ? 2.516 -12.102 6.527 1 97.25 358 PRO B CA 1
ATOM 5526 C C . PRO B 1 358 ? 1.857 -10.984 7.328 1 97.25 358 PRO B C 1
ATOM 5528 O O . PRO B 1 358 ? 0.631 -10.852 7.32 1 97.25 358 PRO B O 1
ATOM 5531 N N . TYR B 1 359 ? 2.645 -10.188 7.945 1 96.19 359 TYR B N 1
ATOM 5532 C CA . TYR B 1 359 ? 2.139 -9.078 8.742 1 96.19 359 TYR B CA 1
ATOM 5533 C C . TYR B 1 359 ? 1.439 -8.047 7.863 1 96.19 359 TYR B C 1
ATOM 5535 O O . TYR B 1 359 ? 0.349 -7.574 8.195 1 96.19 359 TYR B O 1
ATOM 5543 N N . LEU B 1 360 ? 2.107 -7.68 6.773 1 96.94 360 LEU B N 1
ATOM 5544 C CA . LEU B 1 360 ? 1.551 -6.695 5.855 1 96.94 360 LEU B CA 1
ATOM 5545 C C . LEU B 1 360 ? 0.218 -7.172 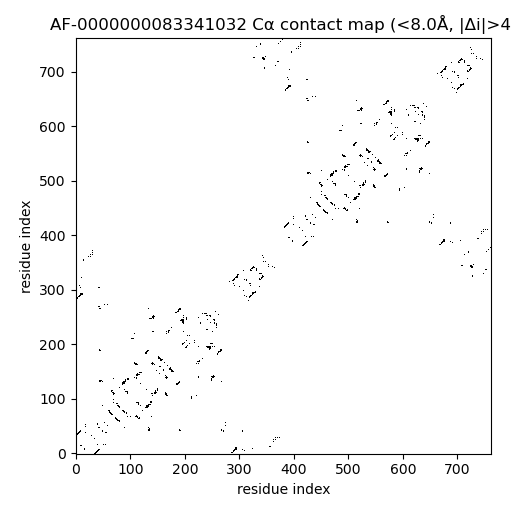5.285 1 96.94 360 LEU B C 1
ATOM 5547 O O . LEU B 1 360 ? -0.721 -6.383 5.148 1 96.94 360 LEU B O 1
ATOM 5551 N N . LEU B 1 361 ? 0.173 -8.484 4.949 1 98.06 361 LEU B N 1
ATOM 5552 C CA . LEU B 1 361 ? -1.07 -9.062 4.449 1 98.06 361 LEU B CA 1
ATOM 5553 C C . LEU B 1 361 ? -2.176 -8.961 5.496 1 98.06 361 LEU B C 1
ATOM 5555 O O . LEU B 1 361 ? -3.305 -8.578 5.18 1 98.06 361 LEU B O 1
ATOM 5559 N N . GLU B 1 362 ? -1.896 -9.297 6.699 1 97.75 362 GLU B N 1
ATOM 5560 C CA . GLU B 1 362 ? -2.871 -9.25 7.785 1 97.75 362 GLU B CA 1
ATOM 5561 C C . GLU B 1 362 ? -3.443 -7.848 7.949 1 97.75 362 GLU B C 1
ATOM 5563 O O . GLU B 1 362 ? -4.656 -7.68 8.102 1 97.75 362 GLU B O 1
ATOM 5568 N N . GLN B 1 363 ? -2.598 -6.867 7.891 1 96 363 GLN B N 1
ATOM 5569 C CA . GLN B 1 363 ? -3.033 -5.484 8.047 1 96 363 GLN B CA 1
ATOM 5570 C C . GLN B 1 363 ? -3.965 -5.066 6.918 1 96 363 GLN B C 1
ATOM 5572 O O . GLN B 1 363 ? -5.008 -4.453 7.156 1 96 363 GLN B O 1
ATOM 5577 N N . THR B 1 364 ? -3.551 -5.363 5.742 1 97.56 364 THR B N 1
ATOM 5578 C CA . THR B 1 364 ? -4.355 -5.012 4.578 1 97.56 364 THR B CA 1
ATOM 5579 C C . THR B 1 364 ? -5.711 -5.715 4.621 1 97.56 364 THR B C 1
ATOM 5581 O O . THR B 1 364 ? -6.75 -5.09 4.406 1 97.56 364 THR B O 1
ATOM 5584 N N . LEU B 1 365 ? -5.699 -7.004 4.941 1 98.31 365 LEU B N 1
ATOM 5585 C CA . LEU B 1 365 ? -6.922 -7.789 5.027 1 98.31 365 LEU B CA 1
ATOM 5586 C C . LEU B 1 365 ? -7.848 -7.25 6.113 1 98.31 365 LEU B C 1
ATOM 5588 O O . LEU B 1 365 ? -9.062 -7.215 5.938 1 98.31 365 LEU B O 1
ATOM 5592 N N . SER B 1 366 ? -7.281 -6.836 7.246 1 97.62 366 SER B N 1
ATOM 5593 C CA . SER B 1 366 ? -8.086 -6.312 8.344 1 97.62 366 SER B CA 1
ATOM 5594 C C . SER B 1 366 ? -8.93 -5.121 7.895 1 97.62 366 SER B C 1
ATOM 5596 O O . SER B 1 366 ? -10.117 -5.039 8.203 1 97.62 366 SER B O 1
ATOM 5598 N N . SER B 1 367 ? -8.328 -4.254 7.145 1 97.44 367 SER B N 1
ATOM 5599 C CA . SER B 1 367 ? -9.039 -3.076 6.648 1 97.44 367 SER B CA 1
ATOM 5600 C C . SER B 1 367 ? -10.078 -3.455 5.602 1 97.44 367 SER B C 1
ATOM 5602 O O . SER B 1 367 ? -11.219 -2.988 5.656 1 97.44 367 SER B O 1
ATOM 5604 N N . ILE B 1 368 ? -9.703 -4.332 4.684 1 97.5 368 ILE B N 1
ATOM 5605 C CA . ILE B 1 368 ? -10.586 -4.707 3.588 1 97.5 368 ILE B CA 1
ATOM 5606 C C . ILE B 1 368 ? -11.812 -5.438 4.141 1 97.5 368 ILE B C 1
ATOM 5608 O O . ILE B 1 368 ? -12.945 -5.094 3.812 1 97.5 368 ILE B O 1
ATOM 5612 N N . ILE B 1 369 ? -11.594 -6.434 5.031 1 97.12 369 ILE B N 1
ATOM 5613 C CA . ILE B 1 369 ? -12.688 -7.25 5.551 1 97.12 369 ILE B CA 1
ATOM 5614 C C . ILE B 1 369 ? -13.609 -6.391 6.406 1 97.12 369 ILE B C 1
ATOM 5616 O O . ILE B 1 369 ? -14.836 -6.551 6.363 1 97.12 369 ILE B O 1
ATOM 5620 N N . ALA B 1 370 ? -13.031 -5.477 7.168 1 95.69 370 ALA B N 1
ATOM 5621 C CA . ALA B 1 370 ? -13.852 -4.57 7.965 1 95.69 370 ALA B CA 1
ATOM 5622 C C . ALA B 1 370 ? -14.812 -3.781 7.082 1 95.69 370 ALA B C 1
ATOM 5624 O O . ALA B 1 370 ? -15.984 -3.598 7.434 1 95.69 370 ALA B O 1
ATOM 5625 N N . LEU B 1 371 ? -14.344 -3.309 5.941 1 95.25 371 LEU B N 1
ATOM 5626 C CA . LEU B 1 371 ? -15.18 -2.545 5.023 1 95.25 371 LEU B CA 1
ATOM 5627 C C . LEU B 1 371 ? -16.281 -3.424 4.43 1 95.25 371 LEU B C 1
ATOM 5629 O O . LEU B 1 371 ? -17.422 -2.992 4.297 1 95.25 371 LEU B O 1
ATOM 5633 N N . LEU B 1 372 ? -15.898 -4.672 4.09 1 95.25 372 LEU B N 1
ATOM 5634 C CA . LEU B 1 372 ? -16.859 -5.574 3.463 1 95.25 372 LEU B CA 1
ATOM 5635 C C . LEU B 1 372 ? -17.969 -5.953 4.441 1 95.25 372 LEU B C 1
ATOM 5637 O O . LEU B 1 372 ? -19.125 -6.121 4.043 1 95.25 372 LEU B O 1
ATOM 5641 N N . GLU B 1 373 ? -17.609 -6.043 5.746 1 92.5 373 GLU B N 1
ATOM 5642 C CA . GLU B 1 373 ? -18.562 -6.484 6.758 1 92.5 373 GLU B CA 1
ATOM 5643 C C . GLU B 1 373 ? -19.375 -5.316 7.301 1 92.5 373 GLU B C 1
ATOM 5645 O O . GLU B 1 373 ? -20.438 -5.512 7.902 1 92.5 373 GLU B O 1
ATOM 5650 N N . CYS B 1 374 ? -18.812 -4.051 7.25 1 82.44 374 CYS B N 1
ATOM 5651 C CA . CYS B 1 374 ? -19.562 -2.875 7.668 1 82.44 374 CYS B CA 1
ATOM 5652 C C . CYS B 1 374 ? -20.797 -2.674 6.797 1 82.44 374 CYS B C 1
ATOM 5654 O O . CYS B 1 374 ? -21.859 -2.291 7.293 1 82.44 374 CYS B O 1
ATOM 5656 N N . ASN B 1 375 ? -20.688 -2.834 5.582 1 63.59 375 ASN B N 1
ATOM 5657 C CA . ASN B 1 375 ? -21.734 -2.627 4.594 1 63.59 375 ASN B CA 1
ATOM 5658 C C . ASN B 1 375 ? -22.875 -3.629 4.766 1 63.59 375 ASN B C 1
ATOM 5660 O O . ASN B 1 375 ? -24.031 -3.295 4.551 1 63.59 375 ASN B O 1
ATOM 5664 N N . ALA B 1 376 ? -22.547 -4.816 5.254 1 52.88 376 ALA B N 1
ATOM 5665 C CA . ALA B 1 376 ? -23.547 -5.863 5.441 1 52.88 376 ALA B CA 1
ATOM 5666 C C . ALA B 1 376 ? -24.469 -5.535 6.613 1 52.88 376 ALA B C 1
ATOM 5668 O O . ALA B 1 376 ? -25.656 -5.848 6.574 1 52.88 376 ALA B O 1
ATOM 5669 N N . SER B 1 377 ? -23.891 -4.844 7.555 1 47.44 377 SER B N 1
ATOM 5670 C CA . SER B 1 377 ? -24.703 -4.492 8.719 1 47.44 377 SER B CA 1
ATOM 5671 C C . SER B 1 377 ? -25.609 -3.312 8.414 1 47.44 377 SER B C 1
ATOM 5673 O O . SER B 1 377 ? -26.734 -3.234 8.938 1 47.44 377 SER B O 1
ATOM 5675 N N . ASN B 1 378 ? -25.219 -2.373 7.629 1 46.75 378 ASN B N 1
ATOM 5676 C CA . ASN B 1 378 ? -26.078 -1.246 7.32 1 46.75 378 ASN B CA 1
ATOM 5677 C C . ASN B 1 378 ? -27.219 -1.654 6.387 1 46.75 378 ASN B C 1
ATOM 5679 O O . ASN B 1 378 ? -28.234 -0.968 6.309 1 46.75 378 ASN B O 1
ATOM 5683 N N . ALA B 1 379 ? -26.938 -2.703 5.547 1 41.81 379 ALA B N 1
ATOM 5684 C CA . ALA B 1 379 ? -28 -3.203 4.676 1 41.81 379 ALA B CA 1
ATOM 5685 C C . ALA B 1 379 ? -29.094 -3.912 5.484 1 41.81 379 ALA B C 1
ATOM 5687 O O . ALA B 1 379 ? -30.234 -4.02 5.039 1 41.81 379 ALA B O 1
ATOM 5688 N N . GLU B 1 380 ? -28.844 -4.582 6.641 1 40.22 380 GLU B N 1
ATOM 5689 C CA . GLU B 1 380 ? -29.844 -5.277 7.445 1 40.22 380 GLU B CA 1
ATOM 5690 C C . GLU B 1 380 ? -30.594 -4.301 8.352 1 40.22 380 GLU B C 1
ATOM 5692 O O . GLU B 1 380 ? -31.672 -4.621 8.852 1 40.22 380 GLU B O 1
ATOM 5697 N N . ASN B 1 381 ? -30 -3.18 8.727 1 33.78 381 ASN B N 1
ATOM 5698 C CA . ASN B 1 381 ? -30.859 -2.328 9.555 1 33.78 381 ASN B CA 1
ATOM 5699 C C . ASN B 1 381 ? -31.672 -1.362 8.703 1 33.78 381 ASN B C 1
ATOM 5701 O O . ASN B 1 381 ? -31.141 -0.708 7.809 1 33.78 381 ASN B O 1
#

Radius of gyration: 34.83 Å; Cα contacts (8 Å, |Δi|>4): 1952; chains: 2; bounding box: 62×105×67 Å

Secondary structure (DSSP, 8-state):
--EEEE-PPPBTTTB-HHHHHHHHHHHHHHH-TT-EEEE----SSSTTHHHHHHHTTSSEEEEEEEE-TTSSEEEEEEEEETTTTEEEEETHHHHBGGGS-GGG--TTT---HHHHHHHHHHHHHT-SEEEEE-TTB---STTHHHHHHTT--EE-TTS-B--SSGGGGGG--EEPPPPHHHHTSEEEEE------SSSTTSHHHHHTGGGT--HHHHHHHHHHHHHHHHHHHHHH----TTSTTTTHHHHHHHHHHHHH-PEEE-HHHHHHHHHTHHHHHHHS---EEEE--SEE-GGGGGT-HHHHHHHHHHHTT--EEEEESEESS-GGG-TT-SEEEES--SS--HHHHHHTHHHHHHHHHHHHHHHHHHHHHHHH-/--EEEE-PPPBTTTB-HHHHHHHHHHHHHHH-TT-EEEE----SSSTTHHHHHHHTTSSEEEEEEEE-TTSSEEEEEEEEETTTTEEEEETHHHHBGGGS-GGG--TTT---HHHHHHHHHHHHHT-SEEEEE-TTB---STTHHHHHHTT--EE-TTS-B--SSGGGGGG--EEPPPPHHHHTSEEEEE------SSSTTSHHHHHTGGGT--HHHHHHHHHHHHHHHHHHHHHH----TTSTTTTHHHHHHHHHHHHH-PEEE-HHHHHHHHHTHHHHHHHS---EEEE--SEESGGGGGT-HHHHHHHHHHHTT--EEEEESEESS-GGG-TT-SEEEES--SS--HHHHHHTHHHHHHHHHHHHHHHHHHHHHHHH-

Solvent-accessible surface area (backbone atoms only — not comparable to full-atom values): 36254 Å² total; per-residue (Å²): 122,58,22,36,35,32,45,20,36,39,22,83,95,45,40,53,16,60,55,52,35,51,48,50,48,51,50,46,40,72,76,35,73,72,44,44,74,47,60,40,31,30,36,57,14,22,76,50,34,37,52,24,39,38,69,59,66,67,24,41,82,44,76,49,78,31,35,19,30,79,58,54,75,35,75,27,57,32,22,39,22,76,92,74,24,31,28,35,37,29,35,33,47,27,15,13,40,87,81,44,56,79,89,64,38,36,23,50,52,15,16,30,34,11,34,14,44,52,51,46,54,37,46,74,73,56,40,48,29,40,37,35,14,39,31,56,42,26,29,42,28,32,31,48,26,17,43,39,56,65,64,30,47,44,16,22,88,83,72,39,72,53,68,66,13,9,53,31,30,57,46,51,57,43,72,51,76,70,60,67,74,62,53,69,34,44,41,36,32,24,42,82,57,59,33,18,33,58,62,82,58,4,18,46,60,62,50,28,53,85,25,43,37,46,78,72,49,43,53,54,38,43,52,8,49,49,41,38,49,51,47,48,27,66,72,52,73,41,89,38,53,78,36,70,23,12,7,42,42,22,18,24,42,27,44,41,31,48,71,38,64,34,40,82,37,49,14,55,60,56,45,43,63,70,65,36,50,66,57,49,61,69,75,38,80,55,58,36,34,41,24,16,31,36,67,42,37,76,68,34,76,74,61,34,68,46,52,52,52,16,47,53,25,54,75,70,72,22,52,16,34,36,51,19,46,24,49,68,60,49,45,86,79,38,73,55,31,55,23,50,46,37,34,34,31,39,82,42,53,71,68,55,49,36,73,39,34,68,61,32,42,46,41,46,46,46,20,53,49,40,53,62,54,53,39,56,53,58,46,73,100,121,59,21,37,36,33,44,20,38,38,22,82,94,46,40,52,17,58,55,50,37,51,48,50,48,52,49,46,40,72,76,36,71,72,44,45,75,45,57,38,31,30,37,58,13,23,77,50,35,37,52,24,39,38,69,58,65,67,24,41,82,43,77,48,78,32,34,18,29,79,58,54,75,35,77,28,56,32,22,40,23,77,91,74,23,31,29,35,38,30,35,32,47,27,14,13,40,88,80,44,57,78,92,66,37,35,23,51,52,15,18,29,34,13,34,13,45,52,50,48,53,37,46,74,75,56,40,47,29,40,39,36,15,40,31,56,43,26,30,41,29,33,32,48,28,16,42,39,56,64,65,29,48,43,16,23,87,83,70,39,74,51,66,67,12,10,54,30,31,56,46,51,59,42,71,51,76,68,60,66,73,60,54,69,35,43,42,36,31,24,42,82,57,59,32,18,33,57,62,82,58,4,18,46,62,62,51,28,52,86,25,44,38,47,78,71,48,43,56,53,40,44,52,8,48,49,41,38,47,51,48,50,26,65,72,53,71,41,90,38,53,76,36,70,24,11,8,41,41,22,18,25,42,28,45,41,31,48,70,39,65,33,39,80,37,50,15,54,59,55,44,43,62,70,67,36,52,65,57,48,60,71,75,39,80,53,57,36,33,41,25,16,31,35,68,41,36,76,68,34,75,74,61,36,68,44,51,52,53,17,46,54,25,52,77,70,72,22,52,17,36,36,50,18,45,22,48,68,60,49,44,86,78,38,74,55,32,57,22,52,43,37,33,34,30,39,83,42,53,70,67,55,47,35,74,39,35,67,62,33,42,47,40,46,48,46,21,51,50,40,54,63,53,51,39,57,53,59,45,74,99